Protein AF-0000000085067613 (afdb_homodimer)

pLDDT: mean 89.28, std 11.58, range [39.41, 98.81]

Structure (mmCIF, N/CA/C/O backbone):
data_AF-0000000085067613-model_v1
#
loop_
_entity.id
_entity.type
_entity.pdbx_description
1 polymer 'Transcriptional regulator, LysR family'
#
loop_
_atom_site.group_PDB
_atom_site.id
_atom_site.type_symbol
_atom_site.label_atom_id
_atom_site.label_alt_id
_atom_site.label_comp_id
_atom_site.label_asym_id
_atom_site.label_entity_id
_atom_site.label_seq_id
_atom_site.pdbx_PDB_ins_code
_atom_site.Cartn_x
_atom_site.Cartn_y
_atom_site.Cartn_z
_atom_site.occupancy
_atom_site.B_iso_or_equiv
_atom_site.auth_seq_id
_atom_site.auth_comp_id
_atom_site.auth_asym_id
_atom_site.auth_atom_id
_atom_site.pdbx_PDB_model_num
ATOM 1 N N . MET A 1 1 ? -19.062 44.844 24.047 1 39.41 1 MET A N 1
ATOM 2 C CA . MET A 1 1 ? -18.859 43.438 24.438 1 39.41 1 MET A CA 1
ATOM 3 C C . MET A 1 1 ? -17.359 43.094 24.453 1 39.41 1 MET A C 1
ATOM 5 O O . MET A 1 1 ? -16.672 43.281 23.453 1 39.41 1 MET A O 1
ATOM 9 N N . SER A 1 2 ? -16.734 43.219 25.547 1 54.72 2 SER A N 1
ATOM 10 C CA . SER A 1 2 ? -15.273 43.156 25.656 1 54.72 2 SER A CA 1
ATOM 11 C C . SER A 1 2 ? -14.727 41.844 25.156 1 54.72 2 SER A C 1
ATOM 13 O O . SER A 1 2 ? -15.297 40.781 25.438 1 54.72 2 SER A O 1
ATOM 15 N N . MET A 1 3 ? -14.031 41.844 24.016 1 70.31 3 MET A N 1
ATOM 16 C CA . MET A 1 3 ? -13.547 40.688 23.234 1 70.31 3 MET A CA 1
ATOM 17 C C . MET A 1 3 ? -12.352 40.031 23.922 1 70.31 3 MET A C 1
ATOM 19 O O . MET A 1 3 ? -11.523 40.719 24.531 1 70.31 3 MET A O 1
ATOM 23 N N . TYR A 1 4 ? -12.469 38.812 24.359 1 78.56 4 TYR A N 1
ATOM 24 C CA . TYR A 1 4 ? -11.312 38.094 24.891 1 78.56 4 TYR A CA 1
ATOM 25 C C . TYR A 1 4 ? -10.18 38.062 23.875 1 78.56 4 TYR A C 1
ATOM 27 O O . TYR A 1 4 ? -10.414 38.188 22.672 1 78.56 4 TYR A O 1
ATOM 35 N N . SER A 1 5 ? -8.977 38.062 24.469 1 85.88 5 SER A N 1
ATOM 36 C CA . SER A 1 5 ? -7.793 38.094 23.625 1 85.88 5 SER A CA 1
ATOM 37 C C . SER A 1 5 ? -7.199 36.719 23.438 1 85.88 5 SER A C 1
ATOM 39 O O . SER A 1 5 ? -7.508 35.812 24.203 1 85.88 5 SER A O 1
ATOM 41 N N . PHE A 1 6 ? -6.348 36.594 22.406 1 88.44 6 PHE A N 1
ATOM 42 C CA . PHE A 1 6 ? -5.594 35.375 22.203 1 88.44 6 PHE A CA 1
ATOM 43 C C . PHE A 1 6 ? -4.707 35.094 23.406 1 88.44 6 PHE A C 1
ATOM 45 O O . PHE A 1 6 ? -4.527 33.906 23.781 1 88.44 6 PHE A O 1
ATOM 52 N N . GLU A 1 7 ? -4.223 36.125 24 1 89.38 7 GLU A N 1
ATOM 53 C CA . GLU A 1 7 ? -3.35 35.969 25.156 1 89.38 7 GLU A CA 1
ATOM 54 C C . GLU A 1 7 ? -4.094 35.344 26.328 1 89.38 7 GLU A C 1
ATOM 56 O O . GLU A 1 7 ? -3.545 34.5 27.031 1 89.38 7 GLU A O 1
ATOM 61 N N . GLN A 1 8 ? -5.25 35.75 26.516 1 90.12 8 GLN A N 1
ATOM 62 C CA . GLN A 1 8 ? -6.059 35.156 27.594 1 90.12 8 GLN A CA 1
ATOM 63 C C . GLN A 1 8 ? -6.336 33.688 27.344 1 90.12 8 GLN A C 1
ATOM 65 O O . GLN A 1 8 ? -6.262 32.875 28.266 1 90.12 8 GLN A O 1
ATOM 70 N N . LEU A 1 9 ? -6.598 33.375 26.125 1 91.31 9 LEU A N 1
ATOM 71 C CA . LEU A 1 9 ? -6.824 31.984 25.781 1 91.31 9 LEU A CA 1
ATOM 72 C C . LEU A 1 9 ? -5.559 31.156 25.969 1 91.31 9 LEU A C 1
ATOM 74 O O . LEU A 1 9 ? -5.621 30.016 26.453 1 91.31 9 LEU A O 1
ATOM 78 N N . LYS A 1 10 ? -4.488 31.734 25.578 1 92.69 10 LYS A N 1
ATOM 79 C CA . LYS A 1 10 ? -3.203 31.062 25.766 1 92.69 10 LYS A CA 1
ATOM 80 C C . LYS A 1 10 ? -2.936 30.797 27.234 1 92.69 10 LYS A C 1
ATOM 82 O O . LYS A 1 10 ? -2.457 29.719 27.594 1 92.69 10 LYS A O 1
ATOM 87 N N . ILE A 1 11 ? -3.221 31.703 28.078 1 93 11 ILE A N 1
ATOM 88 C CA . ILE A 1 11 ? -3.033 31.547 29.531 1 93 11 ILE A CA 1
ATOM 89 C C . ILE A 1 11 ? -3.951 30.453 30.047 1 93 11 ILE A C 1
ATOM 91 O O . ILE A 1 11 ? -3.518 29.594 30.828 1 93 11 ILE A O 1
ATOM 95 N N . PHE A 1 12 ? -5.191 30.453 29.609 1 93.38 12 PHE A N 1
ATOM 96 C CA . PHE A 1 12 ? -6.176 29.438 29.984 1 93.38 12 PHE A CA 1
ATOM 97 C C . PHE A 1 12 ? -5.68 28.047 29.656 1 93.38 12 PHE A C 1
ATOM 99 O O . PHE A 1 12 ? -5.617 27.172 30.516 1 93.38 12 PHE A O 1
ATOM 106 N N . VAL A 1 13 ? -5.215 27.875 28.438 1 92.75 13 VAL A N 1
ATOM 107 C CA . VAL A 1 13 ? -4.754 26.562 27.969 1 92.75 13 VAL A CA 1
ATOM 108 C C . VAL A 1 13 ? -3.494 26.156 28.734 1 92.75 13 VAL A C 1
ATOM 110 O O . VAL A 1 13 ? -3.35 25 29.125 1 92.75 13 VAL A O 1
ATOM 113 N N . THR A 1 14 ? -2.59 27.094 29.016 1 93.81 14 THR A N 1
ATOM 114 C CA . THR A 1 14 ? -1.332 26.797 29.703 1 93.81 14 THR A CA 1
ATOM 115 C C . THR A 1 14 ? -1.585 26.391 31.156 1 93.81 14 THR A C 1
ATOM 117 O O . THR A 1 14 ? -0.919 25.484 31.672 1 93.81 14 THR A O 1
ATOM 120 N N . VAL A 1 15 ? -2.512 26.984 31.812 1 93.69 15 VAL A N 1
ATOM 121 C CA . VAL A 1 15 ? -2.863 26.609 33.188 1 93.69 15 VAL A CA 1
ATOM 122 C C . VAL A 1 15 ? -3.361 25.172 33.219 1 93.69 15 VAL A C 1
ATOM 124 O O . VAL A 1 15 ? -2.996 24.391 34.094 1 93.69 15 VAL A O 1
ATOM 127 N N . CYS A 1 16 ? -4.129 24.844 32.281 1 92.31 16 CYS A N 1
ATOM 128 C CA . CYS A 1 16 ? -4.652 23.484 32.188 1 92.31 16 CYS A CA 1
ATOM 129 C C . CYS A 1 16 ? -3.533 22.484 31.953 1 92.31 16 CYS A C 1
ATOM 131 O O . CYS A 1 16 ? -3.521 21.406 32.562 1 92.31 16 CYS A O 1
ATOM 133 N N . GLU A 1 17 ? -2.627 22.812 31.062 1 91 17 GLU A N 1
ATOM 134 C CA . GLU A 1 17 ? -1.521 21.938 30.703 1 91 17 GLU A CA 1
ATOM 135 C C . GLU A 1 17 ? -0.581 21.719 31.891 1 91 17 GLU A C 1
ATOM 137 O O . GLU A 1 17 ? -0.076 20.609 32.094 1 91 17 GLU A O 1
ATOM 142 N N . THR A 1 18 ? -0.377 22.766 32.594 1 90.94 18 THR A N 1
ATOM 143 C CA . THR A 1 18 ? 0.613 22.719 33.656 1 90.94 18 THR A CA 1
ATOM 144 C C . THR A 1 18 ? -0.031 22.281 34.969 1 90.94 18 THR A C 1
ATOM 146 O O . THR A 1 18 ? 0.661 21.859 35.906 1 90.94 18 THR A O 1
ATOM 149 N N . GLY A 1 19 ? -1.316 22.453 35.062 1 90.56 19 GLY A N 1
ATOM 150 C CA . GLY A 1 19 ? -2.068 22.047 36.25 1 90.56 19 GLY A CA 1
ATOM 151 C C . GLY A 1 19 ? -1.96 23.031 37.406 1 90.56 19 GLY A C 1
ATOM 152 O O . GLY A 1 19 ? -2.363 22.719 38.531 1 90.56 19 GLY A O 1
ATOM 153 N N . SER A 1 20 ? -1.276 24.156 37.188 1 91.81 20 SER A N 1
ATOM 154 C CA . SER A 1 20 ? -1.143 25.156 38.25 1 91.81 20 SER A CA 1
ATOM 155 C C . SER A 1 20 ? -0.989 26.562 37.656 1 91.81 20 SER A C 1
ATOM 157 O O . SER A 1 20 ? -0.405 26.734 36.594 1 91.81 20 SER A O 1
ATOM 159 N N . PHE A 1 21 ? -1.471 27.547 38.469 1 92 21 PHE A N 1
ATOM 160 C CA . PHE A 1 21 ? -1.354 28.938 38.062 1 92 21 PHE A CA 1
ATOM 161 C C . PHE A 1 21 ? 0.094 29.406 38.156 1 92 21 PHE A C 1
ATOM 163 O O . PHE A 1 21 ? 0.564 30.125 37.25 1 92 21 PHE A O 1
ATOM 170 N N . SER A 1 22 ? 0.761 28.922 39.156 1 92.56 22 SER A N 1
ATOM 171 C CA . SER A 1 22 ? 2.156 29.312 39.344 1 92.56 22 SER A CA 1
ATOM 172 C C . SER A 1 22 ? 3.045 28.703 38.281 1 92.56 22 SER A C 1
ATOM 174 O O . SER A 1 22 ? 3.938 29.359 37.719 1 92.56 22 SER A O 1
ATOM 176 N N . ALA A 1 23 ? 2.732 27.5 37.969 1 93.44 23 ALA A N 1
ATOM 177 C CA . ALA A 1 23 ? 3.506 26.812 36.938 1 93.44 23 ALA A CA 1
ATOM 178 C C . ALA A 1 23 ? 3.27 27.453 35.562 1 93.44 23 ALA A C 1
ATOM 180 O O . ALA A 1 23 ? 4.203 27.609 34.781 1 93.44 23 ALA A O 1
ATOM 181 N N . ALA A 1 24 ? 2.057 27.781 35.312 1 94.69 24 ALA A N 1
ATOM 182 C CA . ALA A 1 24 ? 1.719 28.453 34.062 1 94.69 24 ALA A CA 1
ATOM 183 C C . ALA A 1 24 ? 2.422 29.812 33.969 1 94.69 24 ALA A C 1
ATOM 185 O O . ALA A 1 24 ? 2.922 30.172 32.906 1 94.69 24 ALA A O 1
ATOM 186 N N . ALA A 1 25 ? 2.504 30.531 35.031 1 94.12 25 ALA A N 1
ATOM 187 C CA . ALA A 1 25 ? 3.182 31.828 35.094 1 94.12 25 ALA A CA 1
ATOM 188 C C . ALA A 1 25 ? 4.664 31.688 34.75 1 94.12 25 ALA A C 1
ATOM 190 O O . ALA A 1 25 ? 5.207 32.469 33.969 1 94.12 25 ALA A O 1
ATOM 191 N N . ARG A 1 26 ? 5.254 30.672 35.281 1 93.38 26 ARG A N 1
ATOM 192 C CA . ARG A 1 26 ? 6.66 30.406 35 1 93.38 26 ARG A CA 1
ATOM 193 C C . ARG A 1 26 ? 6.875 30.078 33.531 1 93.38 26 ARG A C 1
ATOM 195 O O . ARG A 1 26 ? 7.789 30.609 32.875 1 93.38 26 ARG A O 1
ATOM 202 N N . LYS A 1 27 ? 5.973 29.266 33.031 1 92.88 27 LYS A N 1
ATOM 203 C CA . LYS A 1 27 ? 6.09 28.828 31.641 1 92.88 27 LYS A CA 1
ATOM 204 C C . LYS A 1 27 ? 5.91 30 30.672 1 92.88 27 LYS A C 1
ATOM 206 O O . LYS A 1 27 ? 6.578 30.078 29.641 1 92.88 27 LYS A O 1
ATOM 211 N N . LEU A 1 28 ? 5.094 30.938 31.047 1 93.94 28 LEU A N 1
ATOM 212 C CA . LEU A 1 28 ? 4.754 32.062 30.172 1 93.94 28 LEU A CA 1
ATOM 213 C C . LEU A 1 28 ? 5.613 33.281 30.5 1 93.94 28 LEU A C 1
ATOM 215 O O . LEU A 1 28 ? 5.473 34.312 29.859 1 93.94 28 LEU A O 1
ATOM 219 N N . LYS A 1 29 ? 6.477 33.125 31.469 1 93.94 29 LYS A N 1
ATOM 220 C CA . LYS A 1 29 ? 7.344 34.188 31.906 1 93.94 29 LYS A CA 1
ATOM 221 C C . LYS A 1 29 ? 6.527 35.438 32.312 1 93.94 29 LYS A C 1
ATOM 223 O O . LYS A 1 29 ? 6.793 36.531 31.828 1 93.94 29 LYS A O 1
ATOM 228 N N . ARG A 1 30 ? 5.555 35.156 33.156 1 93 30 ARG A N 1
ATOM 229 C CA . ARG A 1 30 ? 4.668 36.188 33.688 1 93 30 ARG A CA 1
ATOM 230 C C . ARG A 1 30 ? 4.531 36.062 35.219 1 93 30 ARG A C 1
ATOM 232 O O . ARG A 1 30 ? 4.891 35.031 35.781 1 93 30 ARG A O 1
ATOM 239 N N . ALA A 1 31 ? 4.086 37.156 35.812 1 93.31 31 ALA A N 1
ATOM 240 C CA . ALA A 1 31 ? 3.746 37.094 37.25 1 93.31 31 ALA A CA 1
ATOM 241 C C . ALA A 1 31 ? 2.465 36.281 37.469 1 93.31 31 ALA A C 1
ATOM 243 O O . ALA A 1 31 ? 1.519 36.375 36.688 1 93.31 31 ALA A O 1
ATOM 244 N N . GLN A 1 32 ? 2.531 35.469 38.5 1 92.12 32 GLN A N 1
ATOM 245 C CA . GLN A 1 32 ? 1.37 34.656 38.844 1 92.12 32 GLN A CA 1
ATOM 246 C C . GLN A 1 32 ? 0.114 35.5 38.969 1 92.12 32 GLN A C 1
ATOM 248 O O . GLN A 1 32 ? -0.978 35.094 38.594 1 92.12 32 GLN A O 1
ATOM 253 N N . SER A 1 33 ? 0.212 36.688 39.594 1 93.19 33 SER A N 1
ATOM 254 C CA . SER A 1 33 ? -0.93 37.594 39.719 1 93.19 33 SER A CA 1
ATOM 255 C C . SER A 1 33 ? -1.515 37.938 38.375 1 93.19 33 SER A C 1
ATOM 257 O O . SER A 1 33 ? -2.734 38.031 38.219 1 93.19 33 SER A O 1
ATOM 259 N N . GLY A 1 34 ? -0.618 38.188 37.469 1 93.31 34 GLY A N 1
ATOM 260 C CA . GLY A 1 34 ? -1.052 38.5 36.125 1 93.31 34 GLY A CA 1
ATOM 261 C C . GLY A 1 34 ? -1.814 37.375 35.469 1 93.31 34 GLY A C 1
ATOM 262 O O . GLY A 1 34 ? -2.818 37.594 34.781 1 93.31 34 GLY A O 1
ATOM 263 N N . VAL A 1 35 ? -1.341 36.156 35.656 1 94.5 35 VAL A N 1
ATOM 264 C CA . VAL A 1 35 ? -1.987 34.969 35.125 1 94.5 35 VAL A CA 1
ATOM 265 C C . VAL A 1 35 ? -3.369 34.812 35.75 1 94.5 35 VAL A C 1
ATOM 267 O O . VAL A 1 35 ? -4.352 34.562 35.062 1 94.5 35 VAL A O 1
ATOM 270 N N . SER A 1 36 ? -3.469 34.969 37.031 1 92.69 36 SER A N 1
ATOM 271 C CA . SER A 1 36 ? -4.73 34.812 37.75 1 92.69 36 SER A CA 1
ATOM 272 C C . SER A 1 36 ? -5.734 35.875 37.312 1 92.69 36 SER A C 1
ATOM 274 O O . SER A 1 36 ? -6.91 35.562 37.094 1 92.69 36 SER A O 1
ATOM 276 N N . GLN A 1 37 ? -5.215 37.031 37.156 1 93.19 37 GLN A N 1
ATOM 277 C CA . GLN A 1 37 ? -6.078 38.125 36.719 1 93.19 37 GLN A CA 1
ATOM 278 C C . GLN A 1 37 ? -6.582 37.906 35.312 1 93.19 37 GLN A C 1
ATOM 280 O O . GLN A 1 37 ? -7.734 38.25 35 1 93.19 37 GLN A O 1
ATOM 285 N N . ALA A 1 38 ? -5.703 37.5 34.531 1 93.94 38 ALA A N 1
ATOM 286 C CA . ALA A 1 38 ? -6.074 37.25 33.125 1 93.94 38 ALA A CA 1
ATOM 287 C C . ALA A 1 38 ? -7.191 36.219 33.062 1 93.94 38 ALA A C 1
ATOM 289 O O . ALA A 1 38 ? -8.125 36.344 32.25 1 93.94 38 ALA A O 1
ATOM 290 N N . ILE A 1 39 ? -7.113 35.156 33.844 1 93.81 39 ILE A N 1
ATOM 291 C CA . ILE A 1 39 ? -8.133 34.125 33.875 1 93.81 39 ILE A CA 1
ATOM 292 C C . ILE A 1 39 ? -9.445 34.688 34.375 1 93.81 39 ILE A C 1
ATOM 294 O O . ILE A 1 39 ? -10.508 34.438 33.812 1 93.81 39 ILE A O 1
ATOM 298 N N . ALA A 1 40 ? -9.328 35.469 35.406 1 91.94 40 ALA A N 1
ATOM 299 C CA . ALA A 1 40 ? -10.523 36.094 35.969 1 91.94 40 ALA A CA 1
ATOM 300 C C . ALA A 1 40 ? -11.211 36.969 34.938 1 91.94 40 ALA A C 1
ATOM 302 O O . ALA A 1 40 ? -12.438 36.938 34.812 1 91.94 40 ALA A O 1
ATOM 303 N N . ASN A 1 41 ? -10.406 37.75 34.312 1 92.69 41 ASN A N 1
ATOM 304 C CA . ASN A 1 41 ? -10.938 38.625 33.281 1 92.69 41 ASN A CA 1
ATOM 305 C C . ASN A 1 41 ? -11.586 37.844 32.125 1 92.69 41 ASN A C 1
ATOM 307 O O . ASN A 1 41 ? -12.617 38.25 31.594 1 92.69 41 ASN A O 1
ATOM 311 N N . LEU A 1 42 ? -10.93 36.781 31.75 1 92.88 42 LEU A N 1
ATOM 312 C CA . LEU A 1 42 ? -11.492 35.906 30.719 1 92.88 42 LEU A CA 1
ATOM 313 C C . LEU A 1 42 ? -12.852 35.375 31.156 1 92.88 42 LEU A C 1
ATOM 315 O O . LEU A 1 42 ? -13.805 35.375 30.375 1 92.88 42 LEU A O 1
ATOM 319 N N . GLU A 1 43 ? -12.922 34.875 32.375 1 92.81 43 GLU A N 1
ATOM 320 C CA . GLU A 1 43 ? -14.172 34.344 32.906 1 92.81 43 GLU A CA 1
ATOM 321 C C . GLU A 1 43 ? -15.273 35.375 32.906 1 92.81 43 GLU A C 1
ATOM 323 O O . GLU A 1 43 ? -16.422 35.094 32.594 1 92.81 43 GLU A O 1
ATOM 328 N N . ILE A 1 44 ? -14.883 36.594 33.219 1 90.69 44 ILE A N 1
ATOM 329 C CA . ILE A 1 44 ? -15.828 37.719 33.25 1 90.69 44 ILE A CA 1
ATOM 330 C C . ILE A 1 44 ? -16.312 38 31.812 1 90.69 44 ILE A C 1
ATOM 332 O O . ILE A 1 44 ? -17.516 38.125 31.578 1 90.69 44 ILE A O 1
ATOM 336 N N . THR A 1 45 ? -15.438 38.094 30.953 1 89.38 45 THR A N 1
ATOM 337 C CA . THR A 1 45 ? -15.742 38.438 29.578 1 89.38 45 THR A CA 1
ATOM 338 C C . THR A 1 45 ? -16.688 37.438 28.938 1 89.38 45 THR A C 1
ATOM 340 O O . THR A 1 45 ? -17.594 37.781 28.203 1 89.38 45 THR A O 1
ATOM 343 N N . ILE A 1 46 ? -16.406 36.125 29.234 1 90.06 46 ILE A N 1
ATOM 344 C CA . ILE A 1 46 ? -17.203 35.094 28.578 1 90.06 46 ILE A CA 1
ATOM 345 C C . ILE A 1 46 ? -18.375 34.688 29.484 1 90.06 46 ILE A C 1
ATOM 347 O O . ILE A 1 46 ? -19.188 33.844 29.109 1 90.06 46 ILE A O 1
ATOM 351 N N . ASN A 1 47 ? -18.438 35.281 30.609 1 90.19 47 ASN A N 1
ATOM 352 C CA . ASN A 1 47 ? -19.484 35.062 31.609 1 90.19 47 ASN A CA 1
ATOM 353 C C . ASN A 1 47 ? -19.609 33.594 31.984 1 90.19 47 ASN A C 1
ATOM 355 O O . ASN A 1 47 ? -20.703 33.031 32.031 1 90.19 47 ASN A O 1
ATOM 359 N N . GLN A 1 48 ? -18.484 32.938 32.156 1 90.69 48 GLN A N 1
ATOM 360 C CA . GLN A 1 48 ? -18.391 31.547 32.594 1 90.69 48 GLN A CA 1
ATOM 361 C C . GLN A 1 48 ? -17.219 31.359 33.531 1 90.69 48 GLN A C 1
ATOM 363 O O . GLN A 1 48 ? -16.156 31.953 33.344 1 90.69 48 GLN A O 1
ATOM 368 N N . GLU A 1 49 ? -17.375 30.531 34.531 1 91.25 49 GLU A N 1
ATOM 369 C CA . GLU A 1 49 ? -16.266 30.094 35.344 1 91.25 49 GLU A CA 1
ATOM 370 C C . GLU A 1 49 ? -15.531 28.922 34.719 1 91.25 49 GLU A C 1
ATOM 372 O O . GLU A 1 49 ? -16.156 27.938 34.312 1 91.25 49 GLU A O 1
ATOM 377 N N . LEU A 1 50 ? -14.25 29.125 34.625 1 93.69 50 LEU A N 1
ATOM 378 C CA . LEU A 1 50 ? -13.445 28.078 33.969 1 93.69 50 LEU A CA 1
ATOM 379 C C . LEU A 1 50 ? -12.82 27.172 35.031 1 93.69 50 LEU A C 1
ATOM 381 O O . LEU A 1 50 ? -12.625 25.984 34.781 1 93.69 50 LEU A O 1
ATOM 385 N N . PHE A 1 51 ? -12.5 27.672 36.156 1 94 51 PHE A N 1
ATOM 386 C CA . PHE A 1 51 ? -11.875 26.906 37.25 1 94 51 PHE A CA 1
ATOM 387 C C . PHE A 1 51 ? -12.68 27.031 38.531 1 94 51 PHE A C 1
ATOM 389 O O . PHE A 1 51 ? -13.258 28.078 38.812 1 94 51 PHE A O 1
ATOM 396 N N . ASN A 1 52 ? -12.641 25.828 39.25 1 88.62 52 ASN A N 1
ATOM 397 C CA . ASN A 1 52 ? -13.227 25.875 40.562 1 88.62 52 ASN A CA 1
ATOM 398 C C . ASN A 1 52 ? -12.328 26.609 41.562 1 88.62 52 ASN A C 1
ATOM 400 O O . ASN A 1 52 ? -11.125 26.328 41.656 1 88.62 52 ASN A O 1
ATOM 404 N N . ARG A 1 53 ? -12.727 27.578 42.156 1 72.38 53 ARG A N 1
ATOM 405 C CA . ARG A 1 53 ? -11.961 28.5 43 1 72.38 53 ARG A CA 1
ATOM 406 C C . ARG A 1 53 ? -11.773 27.922 44.406 1 72.38 53 ARG A C 1
ATOM 408 O O . ARG A 1 53 ? -11.047 28.484 45.219 1 72.38 53 ARG A O 1
ATOM 415 N N . ASP A 1 54 ? -12.422 26.906 44.719 1 69.19 54 ASP A N 1
ATOM 416 C CA . ASP A 1 54 ? -12.398 26.438 46.094 1 69.19 54 ASP A CA 1
ATOM 417 C C . ASP A 1 54 ? -11.078 25.734 46.406 1 69.19 54 ASP A C 1
ATOM 419 O O . ASP A 1 54 ? -10.797 25.453 47.594 1 69.19 54 ASP A O 1
ATOM 423 N N . LYS A 1 55 ? -10.336 25.391 45.406 1 64.94 55 LYS A N 1
ATOM 424 C CA . LYS A 1 55 ? -9.156 24.578 45.688 1 64.94 55 LYS A CA 1
ATOM 425 C C . LYS A 1 55 ? -7.875 25.312 45.312 1 64.94 55 LYS A C 1
ATOM 427 O O . LYS A 1 55 ? -7.906 26.234 44.469 1 64.94 55 LYS A O 1
ATOM 432 N N . ASN A 1 56 ? -6.793 25.031 45.969 1 69.5 56 ASN A N 1
ATOM 433 C CA . ASN A 1 56 ? -5.465 25.578 45.719 1 69.5 56 ASN A CA 1
ATOM 434 C C . ASN A 1 56 ? -4.961 25.188 44.344 1 69.5 56 ASN A C 1
ATOM 436 O O . ASN A 1 56 ? -4.121 25.891 43.781 1 69.5 56 ASN A O 1
ATOM 440 N N . THR A 1 57 ? -5.539 24.203 43.844 1 81.5 57 THR A N 1
ATOM 441 C CA . THR A 1 57 ? -5.184 23.75 42.5 1 81.5 57 THR A CA 1
ATOM 442 C C . THR A 1 57 ? -6.32 24.016 41.531 1 81.5 57 THR A C 1
ATOM 444 O O . THR A 1 57 ? -7.488 23.781 41.844 1 81.5 57 THR A O 1
ATOM 447 N N . PRO A 1 58 ? -5.914 24.594 40.406 1 86.81 58 PRO A N 1
ATOM 448 C CA . PRO A 1 58 ? -6.973 24.844 39.438 1 86.81 58 PRO A CA 1
ATOM 449 C C . PRO A 1 58 ? -7.637 23.562 38.938 1 86.81 58 PRO A C 1
ATOM 451 O O . PRO A 1 58 ? -6.965 22.703 38.375 1 86.81 58 PRO A O 1
ATOM 454 N N . ILE A 1 59 ? -8.906 23.391 39.281 1 90.5 59 ILE A N 1
ATOM 455 C CA . ILE A 1 59 ? -9.734 22.297 38.75 1 90.5 59 ILE A CA 1
ATOM 456 C C . ILE A 1 59 ? -10.773 22.875 37.812 1 90.5 59 ILE A C 1
ATOM 458 O O . ILE A 1 59 ? -11.492 23.812 38.125 1 90.5 59 ILE A O 1
ATOM 462 N N . LEU A 1 60 ? -10.758 22.328 36.625 1 92 60 LEU A N 1
ATOM 463 C CA . LEU A 1 60 ? -11.672 22.828 35.594 1 92 60 LEU A CA 1
ATOM 464 C C . LEU A 1 60 ? -13.117 22.609 36 1 92 60 LEU A C 1
ATOM 466 O O . LEU A 1 60 ? -13.461 21.562 36.562 1 92 60 LEU A O 1
ATOM 470 N N . THR A 1 61 ? -13.992 23.594 35.75 1 92 61 THR A N 1
ATOM 471 C CA . THR A 1 61 ? -15.438 23.391 35.812 1 92 61 THR A CA 1
ATOM 472 C C . THR A 1 61 ? -15.922 22.609 34.594 1 92 61 THR A C 1
ATOM 474 O O . THR A 1 61 ? -15.133 22.297 33.688 1 92 61 THR A O 1
ATOM 477 N N . ASP A 1 62 ? -17.188 22.234 34.594 1 87.5 62 ASP A N 1
ATOM 478 C CA . ASP A 1 62 ? -17.766 21.562 33.406 1 87.5 62 ASP A CA 1
ATOM 479 C C . ASP A 1 62 ? -17.672 22.453 32.188 1 87.5 62 ASP A C 1
ATOM 481 O O . ASP A 1 62 ? -17.391 21.984 31.078 1 87.5 62 ASP A O 1
ATOM 485 N N . ASN A 1 63 ? -17.938 23.672 32.406 1 88.38 63 ASN A N 1
ATOM 486 C CA . ASN A 1 63 ? -17.812 24.625 31.312 1 88.38 63 ASN A CA 1
ATOM 487 C C . ASN A 1 63 ? -16.359 24.766 30.844 1 88.38 63 ASN A C 1
ATOM 489 O O . ASN A 1 63 ? -16.094 24.891 29.656 1 88.38 63 ASN A O 1
ATOM 493 N N . GLY A 1 64 ? -15.445 24.766 31.797 1 89.88 64 GLY A N 1
ATOM 494 C CA . GLY A 1 64 ? -14.039 24.797 31.438 1 89.88 64 GLY A CA 1
ATOM 495 C C . GLY A 1 64 ? -13.617 23.609 30.578 1 89.88 64 GLY A C 1
ATOM 496 O O . GLY A 1 64 ? -12.906 23.781 29.578 1 89.88 64 GLY A O 1
ATOM 497 N N . LYS A 1 65 ? -14.102 22.5 30.969 1 87.62 65 LYS A N 1
ATOM 498 C CA . LYS A 1 65 ? -13.812 21.281 30.219 1 87.62 65 LYS A CA 1
ATOM 499 C C . LYS A 1 65 ? -14.352 21.375 28.797 1 87.62 65 LYS A C 1
ATOM 501 O O . LYS A 1 65 ? -13.703 20.938 27.844 1 87.62 65 LYS A O 1
ATOM 506 N N . ALA A 1 66 ? -15.469 21.938 28.688 1 83.62 66 ALA A N 1
ATOM 507 C CA . ALA A 1 66 ? -16.125 22.062 27.391 1 83.62 66 ALA A CA 1
ATOM 508 C C . ALA A 1 66 ? -15.445 23.094 26.516 1 83.62 66 ALA A C 1
ATOM 510 O O . ALA A 1 66 ? -15.406 22.953 25.281 1 83.62 66 ALA A O 1
ATOM 511 N N . LEU A 1 67 ? -14.867 24.109 27.078 1 87.25 67 LEU A N 1
ATOM 512 C CA . LEU A 1 67 ? -14.336 25.234 26.312 1 87.25 67 LEU A CA 1
ATOM 513 C C . LEU A 1 67 ? -12.867 25.031 25.984 1 87.25 67 LEU A C 1
ATOM 515 O O . LEU A 1 67 ? -12.344 25.625 25.047 1 87.25 67 LEU A O 1
ATOM 519 N N . LEU A 1 68 ? -12.258 24.125 26.75 1 88 68 LEU A N 1
ATOM 520 C CA . LEU A 1 68 ? -10.82 23.938 26.578 1 88 68 LEU A CA 1
ATOM 521 C C . LEU A 1 68 ? -10.484 23.484 25.156 1 88 68 LEU A C 1
ATOM 523 O O . LEU A 1 68 ? -9.648 24.109 24.5 1 88 68 LEU A O 1
ATOM 527 N N . PRO A 1 69 ? -11.219 22.516 24.656 1 81.25 69 PRO A N 1
ATOM 528 C CA . PRO A 1 69 ? -10.883 22.109 23.281 1 81.25 69 PRO A CA 1
ATOM 529 C C . PRO A 1 69 ? -11.125 23.219 22.266 1 81.25 69 PRO A C 1
ATOM 531 O O . PRO A 1 69 ? -10.414 23.312 21.266 1 81.25 69 PRO A O 1
ATOM 534 N N . ILE A 1 70 ? -12.039 24.016 22.484 1 80.44 70 ILE A N 1
ATOM 535 C CA . ILE A 1 70 ? -12.352 25.125 21.594 1 80.44 70 ILE A CA 1
ATOM 536 C C . ILE A 1 70 ? -11.25 26.188 21.672 1 80.44 70 ILE A C 1
ATOM 538 O O . ILE A 1 70 ? -10.781 26.688 20.641 1 80.44 70 ILE A O 1
ATOM 542 N N . ALA A 1 71 ? -10.844 26.516 22.844 1 86.62 71 ALA A N 1
ATOM 543 C CA . ALA A 1 71 ? -9.734 27.438 23.031 1 86.62 71 ALA A CA 1
ATOM 544 C C . ALA A 1 71 ? -8.477 26.938 22.328 1 86.62 71 ALA A C 1
ATOM 546 O O . ALA A 1 71 ? -7.773 27.703 21.672 1 86.62 71 ALA A O 1
ATOM 547 N N . GLN A 1 72 ? -8.281 25.688 22.453 1 85.25 72 GLN A N 1
ATOM 548 C CA . GLN A 1 72 ? -7.129 25.078 21.812 1 85.25 72 GLN A CA 1
ATOM 549 C C . GLN A 1 72 ? -7.219 25.219 20.297 1 85.25 72 GLN A C 1
ATOM 551 O O . GLN A 1 72 ? -6.23 25.531 19.625 1 85.25 72 GLN A O 1
ATOM 556 N N . SER A 1 73 ? -8.352 25.016 19.766 1 81.44 73 SER A N 1
ATOM 557 C CA . SER A 1 73 ? -8.57 25.141 18.328 1 81.44 73 SER A CA 1
ATOM 558 C C . SER A 1 73 ? -8.312 26.578 17.844 1 81.44 73 SER A C 1
ATOM 560 O O . SER A 1 73 ? -7.699 26.781 16.797 1 81.44 73 SER A O 1
ATOM 562 N N . ILE A 1 74 ? -8.773 27.5 18.578 1 80.38 74 ILE A N 1
ATOM 563 C CA . ILE A 1 74 ? -8.586 28.906 18.25 1 80.38 74 ILE A CA 1
ATOM 564 C C . ILE A 1 74 ? -7.098 29.25 18.234 1 80.38 74 ILE A C 1
ATOM 566 O O . ILE A 1 74 ? -6.609 29.891 17.312 1 80.38 74 ILE A O 1
ATOM 570 N N . LEU A 1 75 ? -6.402 28.781 19.25 1 83.94 75 LEU A N 1
ATOM 571 C CA . LEU A 1 75 ? -4.973 29.047 19.328 1 83.94 75 LEU A CA 1
ATOM 572 C C . LEU A 1 75 ? -4.219 28.375 18.188 1 83.94 75 LEU A C 1
ATOM 574 O O . LEU A 1 75 ? -3.25 28.922 17.656 1 83.94 75 LEU A O 1
ATOM 578 N N . HIS A 1 76 ? -4.695 27.219 17.906 1 80.44 76 HIS A N 1
ATOM 579 C CA . HIS A 1 76 ? -4.105 26.531 16.766 1 80.44 76 HIS A CA 1
ATOM 580 C C . HIS A 1 76 ? -4.297 27.312 15.477 1 80.44 76 HIS A C 1
ATOM 582 O O . HIS A 1 76 ? -3.371 27.422 14.672 1 80.44 76 HIS A O 1
ATOM 588 N N . GLN A 1 77 ? -5.391 27.859 15.25 1 77.44 77 GLN A N 1
ATOM 589 C CA . GLN A 1 77 ? -5.68 28.656 14.07 1 77.44 77 GLN A CA 1
ATOM 590 C C . GLN A 1 77 ? -4.848 29.938 14.055 1 77.44 77 GLN A C 1
ATOM 592 O O . GLN A 1 77 ? -4.398 30.391 13 1 77.44 77 GLN A O 1
ATOM 597 N N . GLN A 1 78 ? -4.762 30.5 15.203 1 77.75 78 GLN A N 1
ATOM 598 C CA . GLN A 1 78 ? -3.924 31.703 15.32 1 77.75 78 GLN A CA 1
ATOM 599 C C . GLN A 1 78 ? -2.479 31.391 14.93 1 77.75 78 GLN A C 1
ATOM 601 O O . GLN A 1 78 ? -1.851 32.156 14.211 1 77.75 78 GLN A O 1
ATOM 606 N N . GLN A 1 79 ? -1.974 30.375 15.484 1 76.88 79 GLN A N 1
ATOM 607 C CA . GLN A 1 79 ? -0.617 29.953 15.148 1 76.88 79 GLN A CA 1
ATOM 608 C C . GLN A 1 79 ? -0.464 29.734 13.648 1 76.88 79 GLN A C 1
ATOM 610 O O . GLN A 1 79 ? 0.532 30.156 13.055 1 76.88 79 GLN A O 1
ATOM 615 N N . TYR A 1 80 ? -1.423 29.141 13.109 1 74.81 80 TYR A N 1
ATOM 616 C CA . TYR A 1 80 ? -1.419 28.906 11.664 1 74.81 80 TYR A CA 1
ATOM 617 C C . TYR A 1 80 ? -1.404 30.219 10.906 1 74.81 80 TYR A C 1
ATOM 619 O O . TYR A 1 80 ? -0.672 30.375 9.922 1 74.81 80 TYR A O 1
ATOM 627 N N . PHE A 1 81 ? -2.193 31.172 11.32 1 71.88 81 PHE A N 1
ATOM 628 C CA . PHE A 1 81 ? -2.262 32.5 10.703 1 71.88 81 PHE A CA 1
ATOM 629 C C . PHE A 1 81 ? -0.905 33.188 10.758 1 71.88 81 PHE A C 1
ATOM 631 O O . PHE A 1 81 ? -0.436 33.719 9.75 1 71.88 81 PHE A O 1
ATOM 638 N N . GLU A 1 82 ? -0.314 33.125 11.852 1 75.62 82 GLU A N 1
ATOM 639 C CA . GLU A 1 82 ? 0.992 33.75 12.023 1 75.62 82 GLU A CA 1
ATOM 640 C C . GLU A 1 82 ? 2.047 33.094 11.148 1 75.62 82 GLU A C 1
ATOM 642 O O . GLU A 1 82 ? 2.873 33.781 10.531 1 75.62 82 GLU A O 1
ATOM 647 N N . GLN A 1 83 ? 1.959 31.844 11.102 1 74.75 83 GLN A N 1
ATOM 648 C CA . GLN A 1 83 ? 2.912 31.094 10.289 1 74.75 83 GLN A CA 1
ATOM 649 C C . GLN A 1 83 ? 2.701 31.375 8.805 1 74.75 83 GLN A C 1
ATOM 651 O O . GLN A 1 83 ? 3.662 31.422 8.031 1 74.75 83 GLN A O 1
ATOM 656 N N . LYS A 1 84 ? 1.52 31.5 8.422 1 72.31 84 LYS A N 1
ATOM 657 C CA . LYS A 1 84 ? 1.222 31.859 7.039 1 72.31 84 LYS A CA 1
ATOM 658 C C . LYS A 1 84 ? 1.809 33.219 6.684 1 72.31 84 LYS A C 1
ATOM 660 O O . LYS A 1 84 ? 2.406 33.375 5.617 1 72.31 84 LYS A O 1
ATOM 665 N N . ILE A 1 85 ? 1.673 34.156 7.523 1 71.06 85 ILE A N 1
ATOM 666 C CA . ILE A 1 85 ? 2.248 35.5 7.336 1 71.06 85 ILE A CA 1
ATOM 667 C C . ILE A 1 85 ? 3.76 35.375 7.156 1 71.06 85 ILE A C 1
ATOM 669 O O . ILE A 1 85 ? 4.332 35.969 6.242 1 71.06 85 ILE A O 1
ATOM 673 N N . GLU A 1 86 ? 4.297 34.594 8.023 1 70.12 86 GLU A N 1
ATOM 674 C CA . GLU A 1 86 ? 5.746 34.406 7.973 1 70.12 86 GLU A CA 1
ATOM 675 C C . GLU A 1 86 ? 6.164 33.719 6.676 1 70.12 86 GLU A C 1
ATOM 677 O O . GLU A 1 86 ? 7.18 34.094 6.078 1 70.12 86 GLU A O 1
ATOM 682 N N . SER A 1 87 ? 5.398 32.688 6.32 1 69.94 87 SER A N 1
ATOM 683 C CA . SER A 1 87 ? 5.715 31.953 5.113 1 69.94 87 SER A CA 1
ATOM 684 C C . SER A 1 87 ? 5.637 32.844 3.873 1 69.94 87 SER A C 1
ATOM 686 O O . SER A 1 87 ? 6.414 32.688 2.934 1 69.94 87 SER A O 1
ATOM 688 N N . LEU A 1 88 ? 4.719 33.688 3.838 1 67 88 LEU A N 1
ATOM 689 C CA . LEU A 1 88 ? 4.57 34.625 2.74 1 67 88 LEU A CA 1
ATOM 690 C C . LEU A 1 88 ? 5.785 35.531 2.652 1 67 88 LEU A C 1
ATOM 692 O O . LEU A 1 88 ? 6.219 35.906 1.557 1 67 88 LEU A O 1
ATOM 696 N N . ALA A 1 89 ? 6.305 35.781 3.814 1 67.25 89 ALA A N 1
ATOM 697 C CA . ALA A 1 89 ? 7.473 36.656 3.871 1 67.25 89 ALA A CA 1
ATOM 698 C C . ALA A 1 89 ? 8.734 35.906 3.434 1 67.25 89 ALA A C 1
ATOM 700 O O . ALA A 1 89 ? 9.602 36.5 2.768 1 67.25 89 ALA A O 1
ATOM 701 N N . LYS A 1 90 ? 8.836 34.656 3.814 1 69.31 90 LYS A N 1
ATOM 702 C CA . LYS A 1 90 ? 10.047 33.875 3.582 1 69.31 90 LYS A CA 1
ATOM 703 C C . LYS A 1 90 ? 9.984 33.156 2.236 1 69.31 90 LYS A C 1
ATOM 705 O O . LYS A 1 90 ? 10.922 32.438 1.861 1 69.31 90 LYS A O 1
ATOM 710 N N . ALA A 1 91 ? 9.125 33.312 1.464 1 70.5 91 ALA A N 1
ATOM 711 C CA . ALA A 1 91 ? 8.953 32.656 0.18 1 70.5 91 ALA A CA 1
ATOM 712 C C . ALA A 1 91 ? 8.984 31.141 0.347 1 70.5 91 ALA A C 1
ATOM 714 O O . ALA A 1 91 ? 9.672 30.438 -0.406 1 70.5 91 ALA A O 1
ATOM 715 N N . SER A 1 92 ? 8.453 30.656 1.453 1 76.06 92 SER A N 1
ATOM 716 C CA . SER A 1 92 ? 8.391 29.219 1.688 1 76.06 92 SER A CA 1
ATOM 717 C C . SER A 1 92 ? 7.484 28.531 0.671 1 76.06 92 SER A C 1
ATOM 719 O O . SER A 1 92 ? 6.512 29.109 0.197 1 76.06 92 SER A O 1
ATOM 721 N N . GLU A 1 93 ? 8.016 27.281 0.333 1 85 93 GLU A N 1
ATOM 722 C CA . GLU A 1 93 ? 7.203 26.516 -0.603 1 85 93 GLU A CA 1
ATOM 723 C C . GLU A 1 93 ? 5.809 26.25 -0.041 1 85 93 GLU A C 1
ATOM 725 O O . GLU A 1 93 ? 5.66 25.938 1.145 1 85 93 GLU A O 1
ATOM 730 N N . HIS A 1 94 ? 4.875 26.438 -0.865 1 83.81 94 HIS A N 1
ATOM 731 C CA . HIS A 1 94 ? 3.49 26.203 -0.476 1 83.81 94 HIS A CA 1
ATOM 732 C C . HIS A 1 94 ? 3.152 24.719 -0.512 1 83.81 94 HIS A C 1
ATOM 734 O O . HIS A 1 94 ? 2.258 24.266 0.203 1 83.81 94 HIS A O 1
ATOM 740 N N . GLU A 1 95 ? 3.875 24 -1.369 1 91 95 GLU A N 1
ATOM 741 C CA . GLU A 1 95 ? 3.635 22.578 -1.53 1 91 95 GLU A CA 1
ATOM 742 C C . GLU A 1 95 ? 4.941 21.812 -1.742 1 91 95 GLU A C 1
ATOM 744 O O . GLU A 1 95 ? 5.863 22.312 -2.391 1 91 95 GLU A O 1
ATOM 749 N N . LEU A 1 96 ? 5.043 20.734 -1.184 1 95.75 96 LEU A N 1
ATOM 750 C CA . LEU A 1 96 ? 6.168 19.828 -1.4 1 95.75 96 LEU A CA 1
ATOM 751 C C . LEU A 1 96 ? 5.68 18.391 -1.628 1 95.75 96 LEU A C 1
ATOM 753 O O . LEU A 1 96 ? 5.008 17.828 -0.769 1 95.75 96 LEU A O 1
ATOM 757 N N . ILE A 1 97 ? 6.004 17.859 -2.777 1 96.56 97 ILE A N 1
ATOM 758 C CA . ILE A 1 97 ? 5.609 16.5 -3.137 1 96.56 97 ILE A CA 1
ATOM 759 C C . ILE A 1 97 ? 6.805 15.562 -2.986 1 96.56 97 ILE A C 1
ATOM 761 O O . ILE A 1 97 ? 7.867 15.805 -3.562 1 96.56 97 ILE A O 1
ATOM 765 N N . ILE A 1 98 ? 6.617 14.547 -2.201 1 97.5 98 ILE A N 1
ATOM 766 C CA . ILE A 1 98 ? 7.613 13.508 -1.958 1 97.5 98 ILE A CA 1
ATOM 767 C C . ILE A 1 98 ? 7.102 12.172 -2.488 1 97.5 98 ILE A C 1
ATOM 769 O O . ILE A 1 98 ? 6.137 11.617 -1.961 1 97.5 98 ILE A O 1
ATOM 773 N N . ALA A 1 99 ? 7.723 11.672 -3.514 1 98.12 99 ALA A N 1
ATOM 774 C CA . ALA A 1 99 ? 7.391 10.352 -4.055 1 98.12 99 ALA A CA 1
ATOM 775 C C . ALA A 1 99 ? 8.336 9.281 -3.516 1 98.12 99 ALA A C 1
ATOM 777 O O . ALA A 1 99 ? 9.555 9.484 -3.484 1 98.12 99 ALA A O 1
ATOM 778 N N . VAL A 1 100 ? 7.754 8.195 -3.094 1 97.81 100 VAL A N 1
ATOM 779 C CA . VAL A 1 100 ? 8.539 7.16 -2.432 1 97.81 100 VAL A CA 1
ATOM 780 C C . VAL A 1 100 ? 8.156 5.785 -2.977 1 97.81 100 VAL A C 1
ATOM 782 O O . VAL A 1 100 ? 6.973 5.508 -3.193 1 97.81 100 VAL A O 1
ATOM 785 N N . ASP A 1 101 ? 9.188 4.969 -3.248 1 97.81 101 ASP A N 1
ATOM 786 C CA . ASP A 1 101 ? 8.844 3.568 -3.49 1 97.81 101 ASP A CA 1
ATOM 787 C C . ASP A 1 101 ? 7.93 3.031 -2.393 1 97.81 101 ASP A C 1
ATOM 789 O O . ASP A 1 101 ? 8.211 3.197 -1.205 1 97.81 101 ASP A O 1
ATOM 793 N N . GLU A 1 102 ? 6.906 2.385 -2.83 1 97.75 102 GLU A N 1
ATOM 794 C CA . GLU A 1 102 ? 5.82 2.01 -1.931 1 97.75 102 GLU A CA 1
ATOM 795 C C . GLU A 1 102 ? 6.328 1.129 -0.792 1 97.75 102 GLU A C 1
ATOM 797 O O . GLU A 1 102 ? 5.816 1.199 0.328 1 97.75 102 GLU A O 1
ATOM 802 N N . SER A 1 103 ? 7.348 0.349 -0.98 1 96.94 103 SER A N 1
ATOM 803 C CA . SER A 1 103 ? 7.82 -0.571 0.049 1 96.94 103 SER A CA 1
ATOM 804 C C . SER A 1 103 ? 8.781 0.119 1.007 1 96.94 103 SER A C 1
ATOM 806 O O . SER A 1 103 ? 9.195 -0.464 2.014 1 96.94 103 SER A O 1
ATOM 808 N N . LEU A 1 104 ? 9.164 1.302 0.667 1 95.94 104 LEU A N 1
ATOM 809 C CA . LEU A 1 104 ? 10.094 2.043 1.512 1 95.94 104 LEU A CA 1
ATOM 810 C C . LEU A 1 104 ? 9.344 2.951 2.479 1 95.94 104 LEU A C 1
ATOM 812 O O . LEU A 1 104 ? 9.945 3.553 3.371 1 95.94 104 LEU A O 1
ATOM 816 N N . ILE A 1 105 ? 8.047 3.08 2.285 1 95.44 105 ILE A N 1
ATOM 817 C CA . ILE A 1 105 ? 7.25 3.863 3.219 1 95.44 105 ILE A CA 1
ATOM 818 C C . ILE A 1 105 ? 6.965 3.039 4.473 1 95.44 105 ILE A C 1
ATOM 820 O O . ILE A 1 105 ? 6.207 2.07 4.43 1 95.44 105 ILE A O 1
ATOM 824 N N . ASN A 1 106 ? 7.574 3.363 5.496 1 91.38 106 ASN A N 1
ATOM 825 C CA . ASN A 1 106 ? 7.375 2.719 6.793 1 91.38 106 ASN A CA 1
ATOM 826 C C . ASN A 1 106 ? 7.25 3.744 7.914 1 91.38 106 ASN A C 1
ATOM 828 O O . ASN A 1 106 ? 7.238 4.949 7.664 1 91.38 106 ASN A O 1
ATOM 832 N N . ASP A 1 107 ? 7.07 3.227 9.102 1 90.88 107 ASP A N 1
ATOM 833 C CA . ASP A 1 107 ? 6.859 4.094 10.25 1 90.88 107 ASP A CA 1
ATOM 834 C C . ASP A 1 107 ? 8.055 5.02 10.477 1 90.88 107 ASP A C 1
ATOM 836 O O . ASP A 1 107 ? 7.887 6.176 10.867 1 90.88 107 ASP A O 1
ATOM 840 N N . ASP A 1 108 ? 9.172 4.508 10.188 1 89.69 108 ASP A N 1
ATOM 841 C CA . ASP A 1 108 ? 10.383 5.289 10.414 1 89.69 108 ASP A CA 1
ATOM 842 C C . ASP A 1 108 ? 10.453 6.477 9.453 1 89.69 108 ASP A C 1
ATOM 844 O O . ASP A 1 108 ? 10.734 7.602 9.875 1 89.69 108 ASP A O 1
ATOM 848 N N . LEU A 1 109 ? 10.234 6.203 8.227 1 93 109 LEU A N 1
ATOM 849 C CA . LEU A 1 109 ? 10.281 7.281 7.242 1 93 109 LEU A CA 1
ATOM 850 C C . LEU A 1 109 ? 9.211 8.328 7.539 1 93 109 LEU A C 1
ATOM 852 O O . LEU A 1 109 ? 9.492 9.531 7.52 1 93 109 LEU A O 1
ATOM 856 N N . LEU A 1 110 ? 8.023 7.906 7.789 1 94.19 110 LEU A N 1
ATOM 857 C CA . LEU A 1 110 ? 6.953 8.844 8.102 1 94.19 110 LEU A CA 1
ATOM 858 C C . LEU A 1 110 ? 7.25 9.609 9.383 1 94.19 110 LEU A C 1
ATOM 860 O O . LEU A 1 110 ? 6.926 10.797 9.5 1 94.19 110 LEU A O 1
ATOM 864 N N . GLY A 1 111 ? 7.887 8.914 10.289 1 92.62 111 GLY A N 1
ATOM 865 C CA . GLY A 1 111 ? 8.305 9.57 11.516 1 92.62 111 GLY A CA 1
ATOM 866 C C . GLY A 1 111 ? 9.266 10.727 11.273 1 92.62 111 GLY A C 1
ATOM 867 O O . GLY A 1 111 ? 9.25 11.711 12.008 1 92.62 111 GLY A O 1
ATOM 868 N N . ILE A 1 112 ? 10.047 10.586 10.297 1 91.81 112 ILE A N 1
ATOM 869 C CA . ILE A 1 112 ? 11.008 11.617 9.914 1 91.81 112 ILE A CA 1
ATOM 870 C C . ILE A 1 112 ? 10.266 12.828 9.367 1 91.81 112 ILE A C 1
ATOM 872 O O . ILE A 1 112 ? 10.703 13.969 9.547 1 91.81 112 ILE A O 1
ATOM 876 N N . LEU A 1 113 ? 9.117 12.641 8.789 1 92.81 113 LEU A N 1
ATOM 877 C CA . LEU A 1 113 ? 8.406 13.703 8.094 1 92.81 113 LEU A CA 1
ATOM 878 C C . LEU A 1 113 ? 7.41 14.391 9.023 1 92.81 113 LEU A C 1
ATOM 880 O O . LEU A 1 113 ? 7.043 15.547 8.797 1 92.81 113 LEU A O 1
ATOM 884 N N . VAL A 1 114 ? 7.043 13.727 10.062 1 93.38 114 VAL A N 1
ATOM 885 C CA . VAL A 1 114 ? 5.973 14.156 10.953 1 93.38 114 VAL A CA 1
ATOM 886 C C . VAL A 1 114 ? 6.316 15.508 11.57 1 93.38 114 VAL A C 1
ATOM 888 O O . VAL A 1 114 ? 5.473 16.406 11.617 1 93.38 114 VAL A O 1
ATOM 891 N N . PRO A 1 115 ? 7.559 15.773 11.969 1 93.56 115 PRO A N 1
ATOM 892 C CA . PRO A 1 115 ? 7.895 17.062 12.578 1 93.56 115 PRO A CA 1
ATOM 893 C C . PRO A 1 115 ? 7.684 18.234 11.625 1 93.56 115 PRO A C 1
ATOM 895 O O . PRO A 1 115 ? 7.551 19.375 12.07 1 93.56 115 PRO A O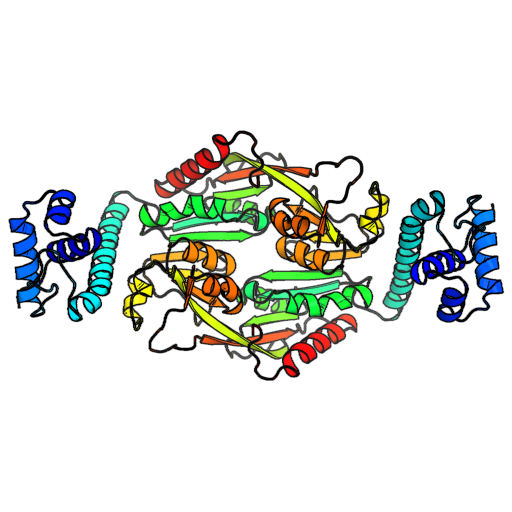 1
ATOM 898 N N . LEU A 1 116 ? 7.66 17.969 10.375 1 92.88 116 LEU A N 1
ATOM 899 C CA . LEU A 1 116 ? 7.484 19.031 9.383 1 92.88 116 LEU A CA 1
ATOM 900 C C . LEU A 1 116 ? 6.094 19.641 9.484 1 92.88 116 LEU A C 1
ATOM 902 O O . LEU A 1 116 ? 5.883 20.781 9.062 1 92.88 116 LEU A O 1
ATOM 906 N N . ALA A 1 117 ? 5.188 18.891 9.969 1 91.88 117 ALA A N 1
ATOM 907 C CA . ALA A 1 117 ? 3.818 19.375 10.133 1 91.88 117 ALA A CA 1
ATOM 908 C C . ALA A 1 117 ? 3.768 20.578 11.07 1 91.88 117 ALA A C 1
ATOM 910 O O . ALA A 1 117 ? 3.01 21.516 10.836 1 91.88 117 ALA A O 1
ATOM 911 N N . GLU A 1 118 ? 4.512 20.516 12.094 1 88.62 118 GLU A N 1
ATOM 912 C CA . GLU A 1 118 ? 4.559 21.594 13.062 1 88.62 118 GLU A CA 1
ATOM 913 C C . GLU A 1 118 ? 5.477 22.719 12.586 1 88.62 118 GLU A C 1
ATOM 915 O O . GLU A 1 118 ? 5.176 23.906 12.781 1 88.62 118 GLU A O 1
ATOM 920 N N . LYS A 1 119 ? 6.57 22.344 11.953 1 90.56 119 LYS A N 1
ATOM 921 C CA . LYS A 1 119 ? 7.57 23.328 11.523 1 90.56 119 LYS A CA 1
ATOM 922 C C . LYS A 1 119 ? 7.051 24.156 10.352 1 90.56 119 LYS A C 1
ATOM 924 O O . LYS A 1 119 ? 7.367 25.344 10.242 1 90.56 119 LYS A O 1
ATOM 929 N N . PHE A 1 120 ? 6.332 23.5 9.477 1 90.81 120 PHE A N 1
ATOM 930 C CA . PHE A 1 120 ? 5.785 24.172 8.297 1 90.81 120 PHE A CA 1
ATOM 931 C C . PHE A 1 120 ? 4.285 23.922 8.188 1 90.81 120 PHE A C 1
ATOM 933 O O . PHE A 1 120 ? 3.824 23.281 7.242 1 90.81 120 PHE A O 1
ATOM 940 N N . PRO A 1 121 ? 3.531 24.469 9.023 1 87 121 PRO A N 1
ATOM 941 C CA . PRO A 1 121 ? 2.105 24.156 9.125 1 87 121 PRO A CA 1
ATOM 942 C C . PRO A 1 121 ? 1.318 24.547 7.879 1 87 121 PRO A C 1
ATOM 944 O O . PRO A 1 121 ? 0.256 23.984 7.605 1 87 121 PRO A O 1
ATOM 947 N N . ILE A 1 122 ? 1.829 25.438 7.121 1 83.5 122 ILE A N 1
ATOM 948 C CA . ILE A 1 122 ? 1.062 25.953 5.996 1 83.5 122 ILE A CA 1
ATOM 949 C C . ILE A 1 122 ? 1.439 25.203 4.723 1 83.5 122 ILE A C 1
ATOM 951 O O . ILE A 1 122 ? 0.748 25.312 3.705 1 83.5 122 ILE A O 1
ATOM 955 N N . THR A 1 123 ? 2.49 24.531 4.742 1 90.88 123 THR A N 1
ATOM 956 C CA . THR A 1 123 ? 2.932 23.781 3.566 1 90.88 123 THR A CA 1
ATOM 957 C C . THR A 1 123 ? 2.084 22.531 3.371 1 90.88 123 THR A C 1
ATOM 959 O O . THR A 1 123 ? 1.842 21.781 4.32 1 90.88 123 THR A O 1
ATOM 962 N N . HIS A 1 124 ? 1.562 22.391 2.203 1 91.94 124 HIS A N 1
ATOM 963 C CA . HIS A 1 124 ? 0.895 21.141 1.84 1 91.94 124 HIS A CA 1
ATOM 964 C C . HIS A 1 124 ? 1.905 20.078 1.424 1 91.94 124 HIS A C 1
ATOM 966 O O . HIS A 1 124 ? 2.654 20.266 0.463 1 91.94 124 HIS A O 1
ATOM 972 N N . PHE A 1 125 ? 1.938 19.078 2.197 1 96.5 125 PHE A N 1
ATOM 973 C CA . PHE A 1 125 ? 2.779 17.938 1.821 1 96.5 125 PHE A CA 1
ATOM 974 C C . PHE A 1 125 ? 1.963 16.875 1.109 1 96.5 125 PHE A C 1
ATOM 976 O O . PHE A 1 125 ? 0.826 16.594 1.495 1 96.5 125 PHE A O 1
ATOM 983 N N . GLU A 1 126 ? 2.504 16.359 0.109 1 97.44 126 GLU A N 1
ATOM 984 C CA . GLU A 1 126 ? 1.947 15.188 -0.553 1 97.44 126 GLU A CA 1
ATOM 985 C C . GLU A 1 126 ? 2.963 14.047 -0.604 1 97.44 126 GLU A C 1
ATOM 987 O O . GLU A 1 126 ? 4.059 14.211 -1.146 1 97.44 126 GLU A O 1
ATOM 992 N N . ILE A 1 127 ? 2.629 12.953 -0.011 1 97.69 127 ILE A N 1
ATOM 993 C CA . ILE A 1 127 ? 3.453 11.75 -0.051 1 97.69 127 ILE A CA 1
ATOM 994 C C . ILE A 1 127 ? 2.846 10.742 -1.023 1 97.69 127 ILE A C 1
ATOM 996 O O . ILE A 1 127 ? 1.758 10.211 -0.782 1 97.69 127 ILE A O 1
ATOM 1000 N N . ILE A 1 128 ? 3.57 10.438 -2.037 1 97.81 128 ILE A N 1
ATOM 1001 C CA . ILE A 1 128 ? 3.074 9.547 -3.08 1 97.81 128 ILE A CA 1
ATOM 1002 C C . ILE A 1 128 ? 3.793 8.203 -2.99 1 97.81 128 ILE A C 1
ATOM 1004 O O . ILE A 1 128 ? 5.02 8.141 -3.086 1 97.81 128 ILE A O 1
ATOM 1008 N N . ALA A 1 129 ? 3.031 7.125 -2.777 1 97.94 129 ALA A N 1
ATOM 1009 C CA . ALA A 1 129 ? 3.541 5.762 -2.871 1 97.94 129 ALA A CA 1
ATOM 1010 C C . ALA A 1 129 ? 3.449 5.234 -4.301 1 97.94 129 ALA A C 1
ATOM 1012 O O . ALA A 1 129 ? 2.369 5.223 -4.895 1 97.94 129 ALA A O 1
ATOM 1013 N N . ALA A 1 130 ? 4.551 4.824 -4.844 1 97.5 130 ALA A N 1
ATOM 1014 C CA . ALA A 1 130 ? 4.605 4.305 -6.211 1 97.5 130 ALA A CA 1
ATOM 1015 C C . ALA A 1 130 ? 5.812 3.387 -6.395 1 97.5 130 ALA A C 1
ATOM 1017 O O . ALA A 1 130 ? 6.566 3.143 -5.453 1 97.5 130 ALA A O 1
ATOM 1018 N N . SER A 1 131 ? 5.914 2.795 -7.52 1 97.56 131 SER A N 1
ATOM 1019 C CA . SER A 1 131 ? 7.086 1.976 -7.812 1 97.56 131 SER A CA 1
ATOM 1020 C C . SER A 1 131 ? 8.336 2.836 -7.992 1 97.56 131 SER A C 1
ATOM 1022 O O . SER A 1 131 ? 8.234 4.027 -8.297 1 97.56 131 SER A O 1
ATOM 1024 N N . THR A 1 132 ? 9.445 2.217 -7.852 1 97.56 132 THR A N 1
ATOM 1025 C CA . THR A 1 132 ? 10.727 2.879 -8.07 1 97.56 132 THR A CA 1
ATOM 1026 C C . THR A 1 132 ? 10.75 3.588 -9.422 1 97.56 132 THR A C 1
ATOM 1028 O O . THR A 1 132 ? 11.203 4.727 -9.523 1 97.56 132 THR A O 1
ATOM 1031 N N . PHE A 1 133 ? 10.273 2.992 -10.406 1 96.19 133 PHE A N 1
ATOM 1032 C CA . PHE A 1 133 ? 10.289 3.529 -11.766 1 96.19 133 PHE A CA 1
ATOM 1033 C C . PHE A 1 133 ? 9.359 4.727 -11.883 1 96.19 133 PHE A C 1
ATOM 1035 O O . PHE A 1 133 ? 9.711 5.742 -12.484 1 96.19 133 PHE A O 1
ATOM 1042 N N . ASP A 1 134 ? 8.195 4.574 -11.328 1 95.94 134 ASP A N 1
ATOM 1043 C CA . ASP A 1 134 ? 7.227 5.664 -11.359 1 95.94 134 ASP A CA 1
ATOM 1044 C C . ASP A 1 134 ? 7.727 6.863 -10.562 1 95.94 134 ASP A C 1
ATOM 1046 O O . ASP A 1 134 ? 7.52 8.016 -10.961 1 95.94 134 ASP A O 1
ATOM 1050 N N . VAL A 1 135 ? 8.352 6.609 -9.445 1 97.19 135 VAL A N 1
ATOM 1051 C CA . VAL A 1 135 ? 8.914 7.668 -8.617 1 97.19 135 VAL A CA 1
ATOM 1052 C C . VAL A 1 135 ? 9.961 8.445 -9.406 1 97.19 135 VAL A C 1
ATOM 1054 O O . VAL A 1 135 ? 9.953 9.68 -9.422 1 97.19 135 VAL A O 1
ATOM 1057 N N . GLU A 1 136 ? 10.844 7.719 -10.031 1 96.12 136 GLU A N 1
ATOM 1058 C CA . GLU A 1 136 ? 11.875 8.367 -10.844 1 96.12 136 GLU A CA 1
ATOM 1059 C C . GLU A 1 136 ? 11.25 9.266 -11.906 1 96.12 136 GLU A C 1
ATOM 1061 O O . GLU A 1 136 ? 11.719 10.391 -12.125 1 96.12 136 GLU A O 1
ATOM 1066 N N . GLU A 1 137 ? 10.266 8.773 -12.516 1 94.56 137 GLU A N 1
ATOM 1067 C CA . GLU A 1 137 ? 9.602 9.539 -13.57 1 94.56 137 GLU A CA 1
ATOM 1068 C C . GLU A 1 137 ? 8.953 10.805 -13.008 1 94.56 137 GLU A C 1
ATOM 1070 O O . GLU A 1 137 ? 9.008 11.867 -13.625 1 94.56 137 GLU A O 1
ATOM 1075 N N . LEU A 1 138 ? 8.273 10.711 -11.852 1 95.62 138 LEU A N 1
ATOM 1076 C CA . LEU A 1 138 ? 7.645 11.859 -11.211 1 95.62 138 LEU A CA 1
ATOM 1077 C C . LEU A 1 138 ? 8.672 12.953 -10.93 1 95.62 138 LEU A C 1
ATOM 1079 O O . LEU A 1 138 ? 8.406 14.133 -11.18 1 95.62 138 LEU A O 1
ATOM 1083 N N . VAL A 1 139 ? 9.836 12.57 -10.438 1 96.38 139 VAL A N 1
ATOM 1084 C CA . VAL A 1 139 ? 10.883 13.539 -10.125 1 96.38 139 VAL A CA 1
ATOM 1085 C C . VAL A 1 139 ? 11.445 14.125 -11.414 1 96.38 139 VAL A C 1
ATOM 1087 O O . VAL A 1 139 ? 11.633 15.344 -11.516 1 96.38 139 VAL A O 1
ATOM 1090 N N . ARG A 1 140 ? 11.703 13.273 -12.359 1 94 140 ARG A N 1
ATOM 1091 C CA . ARG A 1 140 ? 12.273 13.688 -13.641 1 94 140 ARG A CA 1
ATOM 1092 C C . ARG A 1 140 ? 11.375 14.719 -14.32 1 94 140 ARG A C 1
ATOM 1094 O O . ARG A 1 140 ? 11.867 15.711 -14.867 1 94 140 ARG A O 1
ATOM 1101 N N . LYS A 1 141 ? 10.133 14.539 -14.266 1 92.31 141 LYS A N 1
ATOM 1102 C CA . LYS A 1 141 ? 9.164 15.406 -14.93 1 92.31 141 LYS A CA 1
ATOM 1103 C C . LYS A 1 141 ? 8.828 16.625 -14.062 1 92.31 141 LYS A C 1
ATOM 1105 O O . LYS A 1 141 ? 7.973 17.438 -14.43 1 92.31 141 LYS A O 1
ATOM 1110 N N . GLY A 1 142 ? 9.367 16.672 -12.898 1 92.19 142 GLY A N 1
ATOM 1111 C CA . GLY A 1 142 ? 9.141 17.797 -12.008 1 92.19 142 GLY A CA 1
ATOM 1112 C C . GLY A 1 142 ? 7.812 17.734 -11.281 1 92.19 142 GLY A C 1
ATOM 1113 O O . GLY A 1 142 ? 7.32 18.734 -10.773 1 92.19 142 GLY A O 1
ATOM 1114 N N . LYS A 1 143 ? 7.211 16.625 -11.273 1 94.06 143 LYS A N 1
ATOM 1115 C CA . LYS A 1 143 ? 5.926 16.438 -10.602 1 94.06 143 LYS A CA 1
ATOM 1116 C C . LYS A 1 143 ? 6.117 16.156 -9.109 1 94.06 143 LYS A C 1
ATOM 1118 O O . LYS A 1 143 ? 5.176 16.266 -8.328 1 94.06 143 LYS A O 1
ATOM 1123 N N . ALA A 1 144 ? 7.285 15.805 -8.734 1 96.5 144 ALA A N 1
ATOM 1124 C CA . ALA A 1 144 ? 7.711 15.664 -7.348 1 96.5 144 ALA A CA 1
ATOM 1125 C C . ALA A 1 144 ? 9.07 16.312 -7.121 1 96.5 144 ALA A C 1
ATOM 1127 O O . ALA A 1 144 ? 9.961 16.219 -7.973 1 96.5 144 ALA A O 1
ATOM 1128 N N . GLN A 1 145 ? 9.242 16.953 -6 1 96.88 145 GLN A N 1
ATOM 1129 C CA . GLN A 1 145 ? 10.523 17.578 -5.68 1 96.88 145 GLN A CA 1
ATOM 1130 C C . GLN A 1 145 ? 11.531 16.531 -5.184 1 96.88 145 GLN A C 1
ATOM 1132 O O . GLN A 1 145 ? 12.734 16.672 -5.41 1 96.88 145 GLN A O 1
ATOM 1137 N N . ILE A 1 146 ? 11.031 15.531 -4.508 1 97.19 146 ILE A N 1
ATOM 1138 C CA . ILE A 1 146 ? 11.883 14.508 -3.912 1 97.19 146 ILE A CA 1
ATOM 1139 C C . ILE A 1 146 ? 11.383 13.125 -4.316 1 97.19 146 ILE A C 1
ATOM 1141 O O . ILE A 1 146 ? 10.18 12.883 -4.371 1 97.19 146 ILE A O 1
ATOM 1145 N N . GLY A 1 147 ? 12.344 12.25 -4.609 1 97.44 147 GLY A N 1
ATOM 1146 C CA . GLY A 1 147 ? 12.078 10.836 -4.812 1 97.44 147 GLY A CA 1
ATOM 1147 C C . GLY A 1 147 ? 12.953 9.938 -3.957 1 97.44 147 GLY A C 1
ATOM 1148 O O . GLY A 1 147 ? 14.148 10.195 -3.799 1 97.44 147 GLY A O 1
ATOM 1149 N N . ILE A 1 148 ? 12.352 8.969 -3.348 1 96.75 148 ILE A N 1
ATOM 1150 C CA . ILE A 1 148 ? 13.109 7.941 -2.639 1 96.75 148 ILE A CA 1
ATOM 1151 C C . ILE A 1 148 ? 12.914 6.59 -3.32 1 96.75 148 ILE A C 1
ATOM 1153 O O . ILE A 1 148 ? 11.797 6.086 -3.406 1 96.75 148 ILE A O 1
ATOM 1157 N N . ILE A 1 149 ? 14.016 5.977 -3.768 1 97.06 149 ILE A N 1
ATOM 1158 C CA . ILE A 1 149 ? 13.906 4.832 -4.668 1 97.06 149 ILE A CA 1
ATOM 1159 C C . ILE A 1 149 ? 15.008 3.818 -4.352 1 97.06 149 ILE A C 1
ATOM 1161 O O . ILE A 1 149 ? 15.914 4.102 -3.566 1 97.06 149 ILE A O 1
ATOM 1165 N N . TYR A 1 150 ? 14.758 2.613 -4.883 1 96.44 150 TYR A N 1
ATOM 1166 C CA . TYR A 1 150 ? 15.891 1.708 -5.039 1 96.44 150 TYR A CA 1
ATOM 1167 C C . TYR A 1 150 ? 16.766 2.127 -6.211 1 96.44 150 TYR A C 1
ATOM 1169 O O . TYR A 1 150 ? 16.266 2.373 -7.312 1 96.44 150 TYR A O 1
ATOM 1177 N N . ALA A 1 151 ? 18.047 2.219 -5.945 1 94.31 151 ALA A N 1
ATOM 1178 C CA . ALA A 1 151 ? 18.969 2.709 -6.961 1 94.31 151 ALA A CA 1
ATOM 1179 C C . ALA A 1 151 ? 19.688 1.555 -7.652 1 94.31 151 ALA A C 1
ATOM 1181 O O . ALA A 1 151 ? 20.188 0.638 -6.992 1 94.31 151 ALA A O 1
ATOM 1182 N N . ASP A 1 152 ? 19.672 1.6 -8.969 1 89.62 152 ASP A N 1
ATOM 1183 C CA . ASP A 1 152 ? 20.297 0.549 -9.766 1 89.62 152 ASP A CA 1
ATOM 1184 C C . ASP A 1 152 ? 21.734 0.899 -10.109 1 89.62 152 ASP A C 1
ATOM 1186 O O . ASP A 1 152 ? 22.391 0.179 -10.859 1 89.62 152 ASP A O 1
ATOM 1190 N N . GLY A 1 153 ? 22.234 1.924 -9.664 1 85.31 153 GLY A N 1
ATOM 1191 C CA . GLY A 1 153 ? 23.609 2.314 -9.922 1 85.31 153 GLY A CA 1
ATOM 1192 C C . GLY A 1 153 ? 23.766 3.199 -11.148 1 85.31 153 GLY A C 1
ATOM 1193 O O . GLY A 1 153 ? 24.844 3.707 -11.422 1 85.31 153 GLY A O 1
ATOM 1194 N N . GLU A 1 154 ? 22.672 3.369 -11.859 1 82.19 154 GLU A N 1
ATOM 1195 C CA . GLU A 1 154 ? 22.75 4.211 -13.047 1 82.19 154 GLU A CA 1
ATOM 1196 C C . GLU A 1 154 ? 22.875 5.684 -12.672 1 82.19 154 GLU A C 1
ATOM 1198 O O . GLU A 1 154 ? 22.266 6.133 -11.703 1 82.19 154 GLU A O 1
ATOM 1203 N N . LEU A 1 155 ? 23.641 6.355 -13.516 1 72.88 155 LEU A N 1
ATOM 1204 C CA . LEU A 1 155 ? 23.797 7.793 -13.312 1 72.88 155 LEU A CA 1
ATOM 1205 C C . LEU A 1 155 ? 22.531 8.547 -13.711 1 72.88 155 LEU A C 1
ATOM 1207 O O . LEU A 1 155 ? 21.906 8.234 -14.727 1 72.88 155 LEU A O 1
ATOM 1211 N N . LYS A 1 156 ? 22.234 9.445 -12.773 1 79.56 156 LYS A N 1
ATOM 1212 C CA . LYS A 1 156 ? 21.078 10.312 -13.031 1 79.56 156 LYS A CA 1
ATOM 1213 C C . LYS A 1 156 ? 21.531 11.711 -13.422 1 79.56 156 LYS A C 1
ATOM 1215 O O . LYS A 1 156 ? 22.031 12.469 -12.586 1 79.56 156 LYS A O 1
ATOM 1220 N N . VAL A 1 157 ? 21.359 12.141 -14.633 1 77.44 157 VAL A N 1
ATOM 1221 C CA . VAL A 1 157 ? 21.953 13.383 -15.125 1 77.44 157 VAL A CA 1
ATOM 1222 C C . VAL A 1 157 ? 20.953 14.531 -14.922 1 77.44 157 VAL A C 1
ATOM 1224 O O . VAL A 1 157 ? 21.359 15.688 -14.758 1 77.44 157 VAL A O 1
ATOM 1227 N N . ASP A 1 158 ? 19.781 14.266 -14.867 1 86.19 158 ASP A N 1
ATOM 1228 C CA . ASP A 1 158 ? 18.781 15.32 -14.898 1 86.19 158 ASP A CA 1
ATOM 1229 C C . ASP A 1 158 ? 18.203 15.562 -13.508 1 86.19 158 ASP A C 1
ATOM 1231 O O . ASP A 1 158 ? 17.25 16.344 -13.344 1 86.19 158 ASP A O 1
ATOM 1235 N N . MET A 1 159 ? 18.781 14.875 -12.539 1 91.25 159 MET A N 1
ATOM 1236 C CA . MET A 1 159 ? 18.344 15.031 -11.156 1 91.25 159 MET A CA 1
ATOM 1237 C C . MET A 1 159 ? 19.531 14.844 -10.203 1 91.25 159 MET A C 1
ATOM 1239 O O . MET A 1 159 ? 20.516 14.211 -10.555 1 91.25 159 MET A O 1
ATOM 1243 N N . ASP A 1 160 ? 19.453 15.484 -9.062 1 92.5 160 ASP A N 1
ATOM 1244 C CA . ASP A 1 160 ? 20.453 15.219 -8.031 1 92.5 160 ASP A CA 1
ATOM 1245 C C . ASP A 1 160 ? 20.156 13.898 -7.32 1 92.5 160 ASP A C 1
ATOM 1247 O O . ASP A 1 160 ? 19 13.453 -7.266 1 92.5 160 ASP A O 1
ATOM 1251 N N . PHE A 1 161 ? 21.25 13.359 -6.918 1 93.88 161 PHE A N 1
ATOM 1252 C CA . PHE A 1 161 ? 21.125 12.047 -6.297 1 93.88 161 PHE A CA 1
ATOM 1253 C C . PHE A 1 161 ? 22.094 11.906 -5.121 1 93.88 161 PHE A C 1
ATOM 1255 O O . PHE A 1 161 ? 23.234 12.359 -5.195 1 93.88 161 PHE A O 1
ATOM 1262 N N . PHE A 1 162 ? 21.547 11.344 -3.941 1 92.06 162 PHE A N 1
ATOM 1263 C CA . PHE A 1 162 ? 22.438 10.922 -2.865 1 92.06 162 PHE A CA 1
ATOM 1264 C C . PHE A 1 162 ? 21.922 9.656 -2.201 1 92.06 162 PHE A C 1
ATOM 1266 O O . PHE A 1 162 ? 20.719 9.359 -2.262 1 92.06 162 PHE A O 1
ATOM 1273 N N . ILE A 1 163 ? 22.828 8.93 -1.57 1 92.38 163 ILE A N 1
ATOM 1274 C CA . ILE A 1 163 ? 22.516 7.637 -0.967 1 92.38 163 ILE A CA 1
ATOM 1275 C C . ILE A 1 163 ? 21.953 7.844 0.438 1 92.38 163 ILE A C 1
ATOM 1277 O O . ILE A 1 163 ? 22.469 8.672 1.199 1 92.38 163 ILE A O 1
ATOM 1281 N N . LEU A 1 164 ? 20.859 7.129 0.709 1 92.19 164 LEU A N 1
ATOM 1282 C CA . LEU A 1 164 ? 20.266 7.172 2.037 1 92.19 164 LEU A CA 1
ATOM 1283 C C . LEU A 1 164 ? 20.641 5.934 2.846 1 92.19 164 LEU A C 1
ATOM 1285 O O . LEU A 1 164 ? 20.734 5.996 4.074 1 92.19 164 LEU A O 1
ATOM 1289 N N . GLY A 1 165 ? 20.828 4.797 2.193 1 90.88 165 GLY A N 1
ATOM 1290 C CA . GLY A 1 165 ? 21.141 3.541 2.859 1 90.88 165 GLY A CA 1
ATOM 1291 C C . GLY A 1 165 ? 20.953 2.33 1.966 1 90.88 165 GLY A C 1
ATOM 1292 O O . GLY A 1 165 ? 21.203 2.395 0.761 1 90.88 165 GLY A O 1
ATOM 1293 N N . GLN A 1 166 ? 20.703 1.216 2.686 1 92.31 166 GLN A N 1
ATOM 1294 C CA . GLN A 1 166 ? 20.516 -0.042 1.975 1 92.31 166 GLN A CA 1
ATOM 1295 C C . GLN A 1 166 ? 19.281 -0.778 2.496 1 92.31 166 GLN A C 1
ATOM 1297 O O . GLN A 1 166 ? 18.859 -0.558 3.631 1 92.31 166 GLN A O 1
ATOM 1302 N N . ALA A 1 167 ? 18.719 -1.525 1.637 1 92.62 167 ALA A N 1
ATOM 1303 C CA . ALA A 1 167 ? 17.609 -2.408 1.99 1 92.62 167 ALA A CA 1
ATOM 1304 C C . ALA A 1 167 ? 17.922 -3.854 1.611 1 92.62 167 ALA A C 1
ATOM 1306 O O . ALA A 1 167 ? 18.5 -4.113 0.557 1 92.62 167 ALA A O 1
ATOM 1307 N N . ARG A 1 168 ? 17.531 -4.73 2.49 1 94.94 168 ARG A N 1
ATOM 1308 C CA . ARG A 1 168 ? 17.703 -6.156 2.232 1 94.94 168 ARG A CA 1
ATOM 1309 C C . ARG A 1 168 ? 16.406 -6.789 1.758 1 94.94 168 ARG A C 1
ATOM 1311 O O . ARG A 1 168 ? 15.336 -6.516 2.311 1 94.94 168 ARG A O 1
ATOM 1318 N N . PHE A 1 169 ? 16.562 -7.527 0.724 1 96.88 169 PHE A N 1
ATOM 1319 C CA . PHE A 1 169 ? 15.445 -8.297 0.207 1 96.88 169 PHE A CA 1
ATOM 1320 C C . PHE A 1 169 ? 15.648 -9.789 0.457 1 96.88 169 PHE A C 1
ATOM 1322 O O . PHE A 1 169 ? 16.766 -10.289 0.379 1 96.88 169 PHE A O 1
ATOM 1329 N N . LEU A 1 170 ? 14.57 -10.477 0.745 1 97.56 170 LEU A N 1
ATOM 1330 C CA . LEU A 1 170 ? 14.594 -11.914 0.975 1 97.56 170 LEU A CA 1
ATOM 1331 C C . LEU A 1 170 ? 13.703 -12.641 -0.032 1 97.56 170 LEU A C 1
ATOM 1333 O O . LEU A 1 170 ? 12.656 -12.125 -0.427 1 97.56 170 LEU A O 1
ATOM 1337 N N . THR A 1 171 ? 14.156 -13.766 -0.438 1 98.19 171 THR A N 1
ATOM 1338 C CA . THR A 1 171 ? 13.297 -14.703 -1.151 1 98.19 171 THR A CA 1
ATOM 1339 C C . THR A 1 171 ? 12.461 -15.523 -0.172 1 98.19 171 THR A C 1
ATOM 1341 O O . THR A 1 171 ? 13.008 -16.203 0.698 1 98.19 171 THR A O 1
ATOM 1344 N N . ILE A 1 172 ? 11.109 -15.477 -0.392 1 98.5 172 ILE A N 1
ATOM 1345 C CA . ILE A 1 172 ? 10.281 -16.062 0.657 1 98.5 172 ILE A CA 1
ATOM 1346 C C . ILE A 1 172 ? 9.273 -17.016 0.041 1 98.5 172 ILE A C 1
ATOM 1348 O O . ILE A 1 172 ? 8.953 -16.922 -1.146 1 98.5 172 ILE A O 1
ATOM 1352 N N . ALA A 1 173 ? 8.805 -17.906 0.843 1 98.5 173 ALA A N 1
ATOM 1353 C CA . ALA A 1 173 ? 7.684 -18.797 0.587 1 98.5 173 ALA A CA 1
ATOM 1354 C C . ALA A 1 173 ? 6.918 -19.109 1.872 1 98.5 173 ALA A C 1
ATOM 1356 O O . ALA A 1 173 ? 7.406 -18.828 2.973 1 98.5 173 ALA A O 1
ATOM 1357 N N . SER A 1 174 ? 5.684 -19.516 1.664 1 98.44 174 SER A N 1
ATOM 1358 C CA . SER A 1 174 ? 4.969 -20.031 2.826 1 98.44 174 SER A CA 1
ATOM 1359 C C . SER A 1 174 ? 5.746 -21.172 3.492 1 98.44 174 SER A C 1
ATOM 1361 O O . SER A 1 174 ? 6.43 -21.938 2.818 1 98.44 174 SER A O 1
ATOM 1363 N N . SER A 1 175 ? 5.613 -21.328 4.809 1 97.88 175 SER A N 1
ATOM 1364 C CA . SER A 1 175 ? 6.297 -22.391 5.543 1 97.88 175 SER A CA 1
ATOM 1365 C C . SER A 1 175 ? 5.832 -23.766 5.09 1 97.88 175 SER A C 1
ATOM 1367 O O . SER A 1 175 ? 6.539 -24.766 5.273 1 97.88 175 SER A O 1
ATOM 1369 N N . LYS A 1 176 ? 4.727 -23.828 4.473 1 95.44 176 LYS A N 1
ATOM 1370 C CA . LYS A 1 176 ? 4.148 -25.094 4.027 1 95.44 176 LYS A CA 1
ATOM 1371 C C . LYS A 1 176 ? 4.5 -25.375 2.57 1 95.44 176 LYS A C 1
ATOM 1373 O O . LYS A 1 176 ? 4.168 -26.438 2.043 1 95.44 176 LYS A O 1
ATOM 1378 N N . HIS A 1 177 ? 5.078 -24.5 1.937 1 95.06 177 HIS A N 1
ATOM 1379 C CA . HIS A 1 177 ? 5.426 -24.625 0.527 1 95.06 177 HIS A CA 1
ATOM 1380 C C . HIS A 1 177 ? 6.531 -25.672 0.329 1 95.06 177 HIS A C 1
ATOM 1382 O O . HIS A 1 177 ? 7.43 -25.781 1.163 1 95.06 177 HIS A O 1
ATOM 1388 N N . GLU A 1 178 ? 6.566 -26.375 -0.753 1 92.62 178 GLU A N 1
ATOM 1389 C CA . GLU A 1 178 ? 7.547 -27.406 -1.066 1 92.62 178 GLU A CA 1
ATOM 1390 C C . GLU A 1 178 ? 8.969 -26.859 -1.018 1 92.62 178 GLU A C 1
ATOM 1392 O O . GLU A 1 178 ? 9.891 -27.531 -0.552 1 92.62 178 GLU A O 1
ATOM 1397 N N . LEU A 1 179 ? 9.102 -25.672 -1.471 1 95.06 179 LEU A N 1
ATOM 1398 C CA . LEU A 1 179 ? 10.414 -25.047 -1.493 1 95.06 179 LEU A CA 1
ATOM 1399 C C . LEU A 1 179 ? 10.984 -24.922 -0.084 1 95.06 179 LEU A C 1
ATOM 1401 O O . LEU A 1 179 ? 12.203 -24.953 0.104 1 95.06 179 LEU A O 1
ATOM 1405 N N . ALA A 1 180 ? 10.109 -24.75 0.854 1 95.38 180 ALA A N 1
ATOM 1406 C CA . ALA A 1 180 ? 10.531 -24.547 2.238 1 95.38 180 ALA A CA 1
ATOM 1407 C C . ALA A 1 180 ? 11.141 -25.812 2.82 1 95.38 180 ALA A C 1
ATOM 1409 O O . ALA A 1 180 ? 11.781 -25.781 3.873 1 95.38 180 ALA A O 1
ATOM 1410 N N . GLN A 1 181 ? 10.992 -26.891 2.193 1 91.19 181 GLN A N 1
ATOM 1411 C CA . GLN A 1 181 ? 11.461 -28.188 2.695 1 91.19 181 GLN A CA 1
ATOM 1412 C C . GLN A 1 181 ? 12.867 -28.5 2.18 1 91.19 181 GLN A C 1
ATOM 1414 O O . GLN A 1 181 ? 13.492 -29.453 2.623 1 91.19 181 GLN A O 1
ATOM 1419 N N . LEU A 1 182 ? 13.305 -27.703 1.312 1 91.38 182 LEU A N 1
ATOM 1420 C CA . LEU A 1 182 ? 14.625 -27.922 0.735 1 91.38 182 LEU A CA 1
ATOM 1421 C C . LEU A 1 182 ? 15.711 -27.297 1.608 1 91.38 182 LEU A C 1
ATOM 1423 O O . LEU A 1 182 ? 15.555 -26.172 2.09 1 91.38 182 LEU A O 1
ATOM 1427 N N . PRO A 1 183 ? 16.797 -28.016 1.787 1 90.75 183 PRO A N 1
ATOM 1428 C CA . PRO A 1 183 ? 17.906 -27.422 2.559 1 90.75 183 PRO A CA 1
ATOM 1429 C C . PRO A 1 183 ? 18.578 -26.266 1.829 1 90.75 183 PRO A C 1
ATOM 1431 O O . PRO A 1 183 ? 19.109 -25.344 2.469 1 90.75 183 PRO A O 1
ATOM 1434 N N . VAL A 1 184 ? 18.688 -26.422 0.543 1 93.81 184 VAL A N 1
ATOM 1435 C CA . VAL A 1 184 ? 19.188 -25.375 -0.342 1 93.81 184 VAL A CA 1
ATOM 1436 C C . VAL A 1 184 ? 18.281 -25.25 -1.563 1 93.81 184 VAL A C 1
ATOM 1438 O O . VAL A 1 184 ? 17.844 -26.266 -2.121 1 93.81 184 VAL A O 1
ATOM 1441 N N . VAL A 1 185 ? 17.969 -24.047 -1.851 1 95 185 VAL A N 1
ATOM 1442 C CA . VAL A 1 185 ? 17.094 -23.797 -2.982 1 95 185 VAL A CA 1
ATOM 1443 C C . VAL A 1 185 ? 17.891 -23.25 -4.156 1 95 185 VAL A C 1
ATOM 1445 O O . VAL A 1 185 ? 18.562 -22.203 -4.027 1 95 185 VAL A O 1
ATOM 1448 N N . GLN A 1 186 ? 17.859 -23.906 -5.254 1 92.44 186 GLN A N 1
ATOM 1449 C CA . GLN A 1 186 ? 18.516 -23.469 -6.477 1 92.44 186 GLN A CA 1
ATOM 1450 C C . GLN A 1 186 ? 17.562 -22.688 -7.363 1 92.44 186 GLN A C 1
ATOM 1452 O O . GLN A 1 186 ? 16.344 -22.766 -7.203 1 92.44 186 GLN A O 1
ATOM 1457 N N . ASP A 1 187 ? 18.109 -21.984 -8.312 1 90.19 187 ASP A N 1
ATOM 1458 C CA . ASP A 1 187 ? 17.312 -21.234 -9.266 1 90.19 187 ASP A CA 1
ATOM 1459 C C . ASP A 1 187 ? 16.328 -22.156 -10.008 1 90.19 187 ASP A C 1
ATOM 1461 O O . ASP A 1 187 ? 15.188 -21.766 -10.273 1 90.19 187 ASP A O 1
ATOM 1465 N N . SER A 1 188 ? 16.859 -23.266 -10.328 1 89.25 188 SER A N 1
ATOM 1466 C CA . SER A 1 188 ? 16.031 -24.219 -11.055 1 89.25 188 SER A CA 1
ATOM 1467 C C . SER A 1 188 ? 14.836 -24.656 -10.219 1 89.25 188 SER A C 1
ATOM 1469 O O . SER A 1 188 ? 13.758 -24.906 -10.766 1 89.25 188 SER A O 1
ATOM 1471 N N . ASP A 1 189 ? 15.039 -24.812 -8.891 1 91.81 189 ASP A N 1
ATOM 1472 C CA . ASP A 1 189 ? 13.93 -25.141 -8 1 91.81 189 ASP A CA 1
ATOM 1473 C C . ASP A 1 189 ? 12.875 -24.031 -8.008 1 91.81 189 ASP A C 1
ATOM 1475 O O . ASP A 1 189 ? 11.68 -24.312 -8.109 1 91.81 189 ASP A O 1
ATOM 1479 N N . LEU A 1 190 ? 13.328 -22.797 -7.98 1 94.38 190 LEU A N 1
ATOM 1480 C CA . LEU A 1 190 ? 12.43 -21.641 -7.98 1 94.38 190 LEU A CA 1
ATOM 1481 C C . LEU A 1 190 ? 11.602 -21.594 -9.258 1 94.38 190 LEU A C 1
ATOM 1483 O O . LEU A 1 190 ? 10.383 -21.391 -9.211 1 94.38 190 LEU A O 1
ATOM 1487 N N . LYS A 1 191 ? 12.219 -21.828 -10.336 1 91.44 191 LYS A N 1
ATOM 1488 C CA . LYS A 1 191 ? 11.586 -21.703 -11.648 1 91.44 191 LYS A CA 1
ATOM 1489 C C . LYS A 1 191 ? 10.453 -22.719 -11.805 1 91.44 191 LYS A C 1
ATOM 1491 O O . LYS A 1 191 ? 9.578 -22.547 -12.648 1 91.44 191 LYS A O 1
ATOM 1496 N N . SER A 1 192 ? 10.492 -23.766 -10.969 1 90.62 192 SER A N 1
ATOM 1497 C CA . SER A 1 192 ? 9.523 -24.844 -11.086 1 90.62 192 SER A CA 1
ATOM 1498 C C . SER A 1 192 ? 8.203 -24.484 -10.406 1 90.62 192 SER A C 1
ATOM 1500 O O . SER A 1 192 ? 7.211 -25.203 -10.555 1 90.62 192 SER A O 1
ATOM 1502 N N . TYR A 1 193 ? 8.195 -23.406 -9.672 1 94.12 193 TYR A N 1
ATOM 1503 C CA . TYR A 1 193 ? 6.992 -22.984 -8.961 1 94.12 193 TYR A CA 1
ATOM 1504 C C . TYR A 1 193 ? 6.609 -21.562 -9.344 1 94.12 193 TYR A C 1
ATOM 1506 O O . TYR A 1 193 ? 7.422 -20.812 -9.891 1 94.12 193 TYR A O 1
ATOM 1514 N N . ARG A 1 194 ? 5.375 -21.188 -9.133 1 96.12 194 ARG A N 1
ATOM 1515 C CA . ARG A 1 194 ? 4.859 -19.859 -9.461 1 96.12 194 ARG A CA 1
ATOM 1516 C C . ARG A 1 194 ? 5.605 -18.766 -8.688 1 96.12 194 ARG A C 1
ATOM 1518 O O . ARG A 1 194 ? 5.887 -18.938 -7.5 1 96.12 194 ARG A O 1
ATOM 1525 N N . GLN A 1 195 ? 5.941 -17.797 -9.414 1 98.06 195 GLN A N 1
ATOM 1526 C CA . GLN A 1 195 ? 6.547 -16.609 -8.805 1 98.06 195 GLN A CA 1
ATOM 1527 C C . GLN A 1 195 ? 5.539 -15.469 -8.695 1 98.06 195 GLN A C 1
ATOM 1529 O O . GLN A 1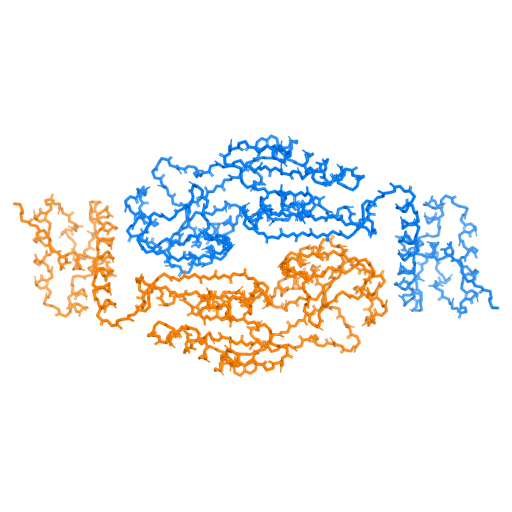 195 ? 4.762 -15.227 -9.617 1 98.06 195 GLN A O 1
ATOM 1534 N N . CYS A 1 196 ? 5.43 -14.844 -7.547 1 98.69 196 CYS A N 1
ATOM 1535 C CA . CYS A 1 196 ? 4.738 -13.562 -7.387 1 98.69 196 CYS A CA 1
ATOM 1536 C C . CYS A 1 196 ? 5.707 -12.398 -7.535 1 98.69 196 CYS A C 1
ATOM 1538 O O . CYS A 1 196 ? 6.645 -12.258 -6.746 1 98.69 196 CYS A O 1
ATOM 1540 N N . VAL A 1 197 ? 5.434 -11.523 -8.508 1 98.69 197 VAL A N 1
ATOM 1541 C CA . VAL A 1 197 ? 6.434 -10.547 -8.922 1 98.69 197 VAL A CA 1
ATOM 1542 C C . VAL A 1 197 ? 5.855 -9.141 -8.836 1 98.69 197 VAL A C 1
ATOM 1544 O O . VAL A 1 197 ? 4.691 -8.914 -9.188 1 98.69 197 VAL A O 1
ATOM 1547 N N . HIS A 1 198 ? 6.66 -8.281 -8.273 1 98.56 198 HIS A N 1
ATOM 1548 C CA . HIS A 1 198 ? 6.301 -6.871 -8.289 1 98.56 198 HIS A CA 1
ATOM 1549 C C . HIS A 1 198 ? 6.465 -6.27 -9.68 1 98.56 198 HIS A C 1
ATOM 1551 O O . HIS A 1 198 ? 7.488 -6.484 -10.336 1 98.56 198 HIS A O 1
ATOM 1557 N N . ARG A 1 199 ? 5.496 -5.496 -10.07 1 96.62 199 ARG A N 1
ATOM 1558 C CA . ARG A 1 199 ? 5.539 -4.852 -11.383 1 96.62 199 ARG A CA 1
ATOM 1559 C C . ARG A 1 199 ? 4.902 -3.467 -11.328 1 96.62 199 ARG A C 1
ATOM 1561 O O . ARG A 1 199 ? 3.871 -3.275 -10.688 1 96.62 199 ARG A O 1
ATOM 1568 N N . SER A 1 200 ? 5.531 -2.502 -12.008 1 94.69 200 SER A N 1
ATOM 1569 C CA . SER A 1 200 ? 5.035 -1.13 -12.031 1 94.69 200 SER A CA 1
ATOM 1570 C C . SER A 1 200 ? 3.846 -0.989 -12.977 1 94.69 200 SER A C 1
ATOM 1572 O O . SER A 1 200 ? 3.477 -1.942 -13.664 1 94.69 200 SER A O 1
ATOM 1574 N N . ALA A 1 201 ? 3.266 0.222 -13.008 1 84.5 201 ALA A N 1
ATOM 1575 C CA . ALA A 1 201 ? 2.141 0.533 -13.883 1 84.5 201 ALA A CA 1
ATOM 1576 C C . ALA A 1 201 ? 2.529 0.375 -15.352 1 84.5 201 ALA A C 1
ATOM 1578 O O . ALA A 1 201 ? 1.694 0.018 -16.188 1 84.5 201 ALA A O 1
ATOM 1579 N N . LYS A 1 202 ? 3.744 0.545 -15.648 1 87.94 202 LYS A N 1
ATOM 1580 C CA . LYS A 1 202 ? 4.238 0.42 -17.016 1 87.94 202 LYS A CA 1
ATOM 1581 C C . LYS A 1 202 ? 4.898 -0.937 -17.234 1 87.94 202 LYS A C 1
ATOM 1583 O O . LYS A 1 202 ? 5.723 -1.091 -18.141 1 87.94 202 LYS A O 1
ATOM 1588 N N . GLN A 1 203 ? 4.676 -1.792 -16.297 1 92.75 203 GLN A N 1
ATOM 1589 C CA . GLN A 1 203 ? 5.055 -3.197 -16.391 1 92.75 203 GLN A CA 1
ATOM 1590 C C . GLN A 1 203 ? 6.57 -3.361 -16.312 1 92.75 203 GLN A C 1
ATOM 1592 O O . GLN A 1 203 ? 7.148 -4.199 -17.016 1 92.75 203 GLN A O 1
ATOM 1597 N N . LYS A 1 204 ? 7.184 -2.457 -15.602 1 94.06 204 LYS A N 1
ATOM 1598 C CA . LYS A 1 204 ? 8.602 -2.604 -15.305 1 94.06 204 LYS A CA 1
ATOM 1599 C C . LYS A 1 204 ? 8.82 -3.387 -14.008 1 94.06 204 LYS A C 1
ATOM 1601 O O . LYS A 1 204 ? 8.023 -3.279 -13.07 1 94.06 204 LYS A O 1
ATOM 1606 N N . GLU A 1 205 ? 9.859 -4.168 -14.016 1 97.06 205 GLU A N 1
ATOM 1607 C CA . GLU A 1 205 ? 10.234 -4.977 -12.859 1 97.06 205 GLU A CA 1
ATOM 1608 C C . GLU A 1 205 ? 11.609 -4.586 -12.336 1 97.06 205 GLU A C 1
ATOM 1610 O O . GLU A 1 205 ? 12.461 -4.129 -13.094 1 97.06 205 GLU A O 1
ATOM 1615 N N . LEU A 1 206 ? 11.789 -4.703 -11.039 1 96.75 206 LEU A N 1
ATOM 1616 C CA . LEU A 1 206 ? 13.102 -4.422 -10.461 1 96.75 206 LEU A CA 1
ATOM 1617 C C . LEU A 1 206 ? 14.148 -5.398 -10.992 1 96.75 206 LEU A C 1
ATOM 1619 O O . LEU A 1 206 ? 13.844 -6.562 -11.25 1 96.75 206 LEU A O 1
ATOM 1623 N N . TRP A 1 207 ? 15.367 -5.008 -11.039 1 93.12 207 TRP A N 1
ATOM 1624 C CA . TRP A 1 207 ? 16.438 -5.703 -11.734 1 93.12 207 TRP A CA 1
ATOM 1625 C C . TRP A 1 207 ? 16.938 -6.891 -10.922 1 93.12 207 TRP A C 1
ATOM 1627 O O . TRP A 1 207 ? 17.734 -7.703 -11.414 1 93.12 207 TRP A O 1
ATOM 1637 N N . PHE A 1 208 ? 16.547 -7.047 -9.68 1 92.88 208 PHE A N 1
ATOM 1638 C CA . PHE A 1 208 ? 17.016 -8.156 -8.859 1 92.88 208 PHE A CA 1
ATOM 1639 C C . PHE A 1 208 ? 15.859 -9.062 -8.445 1 92.88 208 PHE A C 1
ATOM 1641 O O . PHE A 1 208 ? 16.062 -10.094 -7.805 1 92.88 208 PHE A O 1
ATOM 1648 N N . SER A 1 209 ? 14.617 -8.719 -8.719 1 95.62 209 SER A N 1
ATOM 1649 C CA . SER A 1 209 ? 13.453 -9.5 -8.32 1 95.62 209 SER A CA 1
ATOM 1650 C C . SER A 1 209 ? 12.516 -9.75 -9.5 1 95.62 209 SER A C 1
ATOM 1652 O O . SER A 1 209 ? 11.328 -10.008 -9.312 1 95.62 209 SER A O 1
ATOM 1654 N N . TYR A 1 210 ? 13.016 -9.703 -10.695 1 94.56 210 TYR A N 1
ATOM 1655 C CA . TYR A 1 210 ? 12.234 -9.891 -11.922 1 94.56 210 TYR A CA 1
ATOM 1656 C C . TYR A 1 210 ? 11.797 -11.344 -12.062 1 94.56 210 TYR A C 1
ATOM 1658 O O . TYR A 1 210 ? 12.305 -12.227 -11.359 1 94.56 210 TYR A O 1
ATOM 1666 N N . ALA A 1 211 ? 10.875 -11.555 -12.945 1 96.12 211 ALA A N 1
ATOM 1667 C CA . ALA A 1 211 ? 10.289 -12.883 -13.141 1 96.12 211 ALA A CA 1
ATOM 1668 C C . ALA A 1 211 ? 11.297 -13.828 -13.789 1 96.12 211 ALA A C 1
ATOM 1670 O O . ALA A 1 211 ? 11.867 -13.516 -14.836 1 96.12 211 ALA A O 1
ATOM 1671 N N . ILE A 1 212 ? 11.422 -14.977 -13.203 1 93.69 212 ILE A N 1
ATOM 1672 C CA . ILE A 1 212 ? 12.281 -16 -13.789 1 93.69 212 ILE A CA 1
ATOM 1673 C C . ILE A 1 212 ? 11.477 -17.281 -13.992 1 93.69 212 ILE A C 1
ATOM 1675 O O . ILE A 1 212 ? 11.922 -18.203 -14.68 1 93.69 212 ILE A O 1
ATOM 1679 N N . SER A 1 213 ? 10.305 -17.359 -13.328 1 93.69 213 SER A N 1
ATOM 1680 C CA . SER A 1 213 ? 9.438 -18.531 -13.453 1 93.69 213 SER A CA 1
ATOM 1681 C C . SER A 1 213 ? 8.531 -18.422 -14.68 1 93.69 213 SER A C 1
ATOM 1683 O O . SER A 1 213 ? 8.266 -17.312 -15.156 1 93.69 213 SER A O 1
ATOM 1685 N N . THR A 1 214 ? 8.039 -19.547 -15.141 1 85.25 214 THR A N 1
ATOM 1686 C CA . THR A 1 214 ? 7.094 -19.547 -16.25 1 85.25 214 THR A CA 1
ATOM 1687 C C . THR A 1 214 ? 5.684 -19.219 -15.773 1 85.25 214 THR A C 1
ATOM 1689 O O . THR A 1 214 ? 4.863 -18.703 -16.531 1 85.25 214 THR A O 1
ATOM 1692 N N . MET A 1 215 ? 5.402 -19.578 -14.594 1 92.12 215 MET A N 1
ATOM 1693 C CA . MET A 1 215 ? 4.148 -19.188 -13.961 1 92.12 215 MET A CA 1
ATOM 1694 C C . MET A 1 215 ? 4.336 -17.953 -13.094 1 92.12 215 MET A C 1
ATOM 1696 O O . MET A 1 215 ? 5.18 -17.938 -12.195 1 92.12 215 MET A O 1
ATOM 1700 N N . VAL A 1 216 ? 3.49 -16.938 -13.398 1 95.75 216 VAL A N 1
ATOM 1701 C CA . VAL A 1 216 ? 3.756 -15.703 -12.688 1 95.75 216 VAL A CA 1
ATOM 1702 C C . VAL A 1 216 ? 2.438 -15.016 -12.336 1 95.75 216 VAL A C 1
ATOM 1704 O O . VAL A 1 216 ? 1.5 -15.008 -13.133 1 95.75 216 VAL A O 1
ATOM 1707 N N . TRP A 1 217 ? 2.361 -14.523 -11.125 1 98.06 217 TRP A N 1
ATOM 1708 C CA . TRP A 1 217 ? 1.389 -13.516 -10.734 1 98.06 217 TRP A CA 1
ATOM 1709 C C . TRP A 1 217 ? 2.068 -12.164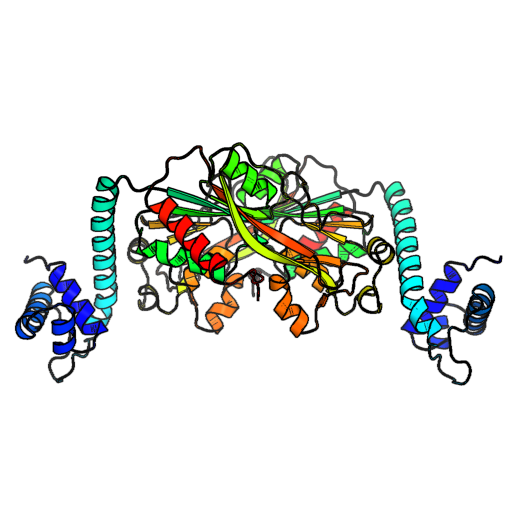 -10.492 1 98.06 217 TRP A C 1
ATOM 1711 O O . TRP A 1 217 ? 3.164 -12.109 -9.93 1 98.06 217 TRP A O 1
ATOM 1721 N N . TYR A 1 218 ? 1.422 -11.109 -10.898 1 97.94 218 TYR A N 1
ATOM 1722 C CA . TYR A 1 218 ? 1.991 -9.781 -10.734 1 97.94 218 TYR A CA 1
ATOM 1723 C C . TYR A 1 218 ? 1.139 -8.938 -9.797 1 97.94 218 TYR A C 1
ATOM 1725 O O . TYR A 1 218 ? -0.089 -9.047 -9.789 1 97.94 218 TYR A O 1
ATOM 1733 N N . THR A 1 219 ? 1.779 -8.133 -8.961 1 98.12 219 THR A N 1
ATOM 1734 C CA . THR A 1 219 ? 1.162 -7.051 -8.211 1 98.12 219 THR A CA 1
ATOM 1735 C C . THR A 1 219 ? 2.076 -5.828 -8.18 1 98.12 219 THR A C 1
ATOM 1737 O O . THR A 1 219 ? 3.264 -5.926 -8.492 1 98.12 219 THR A O 1
ATOM 1740 N N . ASN A 1 220 ? 1.502 -4.684 -7.828 1 98 220 ASN A N 1
ATOM 1741 C CA . ASN A 1 220 ? 2.34 -3.49 -7.816 1 98 220 ASN A CA 1
ATOM 1742 C C . ASN A 1 220 ? 2.65 -3.035 -6.395 1 98 220 ASN A C 1
ATOM 1744 O O . ASN A 1 220 ? 3.07 -1.896 -6.18 1 98 220 ASN A O 1
ATOM 1748 N N . THR A 1 221 ? 2.391 -3.883 -5.402 1 98 221 THR A N 1
ATOM 1749 C CA . THR A 1 221 ? 2.852 -3.621 -4.043 1 98 221 THR A CA 1
ATOM 1750 C C . THR A 1 221 ? 3.504 -4.863 -3.445 1 98 221 THR A C 1
ATOM 1752 O O . THR A 1 221 ? 3.037 -5.984 -3.664 1 98 221 THR A O 1
ATOM 1755 N N . HIS A 1 222 ? 4.527 -4.648 -2.695 1 98.38 222 HIS A N 1
ATOM 1756 C CA . HIS A 1 222 ? 5.223 -5.766 -2.07 1 98.38 222 HIS A CA 1
ATOM 1757 C C . HIS A 1 222 ? 4.379 -6.391 -0.962 1 98.38 222 HIS A C 1
ATOM 1759 O O . HIS A 1 222 ? 4.438 -7.598 -0.735 1 98.38 222 HIS A O 1
ATOM 1765 N N . GLN A 1 223 ? 3.582 -5.621 -0.338 1 97.31 223 GLN A N 1
ATOM 1766 C CA . GLN A 1 223 ? 2.699 -6.164 0.69 1 97.31 223 GLN A CA 1
ATOM 1767 C C . GLN A 1 223 ? 1.764 -7.219 0.111 1 97.31 223 GLN A C 1
ATOM 1769 O O . GLN A 1 223 ? 1.509 -8.242 0.746 1 97.31 223 GLN A O 1
ATOM 1774 N N . ASN A 1 224 ? 1.205 -6.93 -1.056 1 97.75 224 ASN A N 1
ATOM 1775 C CA . ASN A 1 224 ? 0.341 -7.922 -1.687 1 97.75 224 ASN A CA 1
ATOM 1776 C C . ASN A 1 224 ? 1.114 -9.188 -2.057 1 97.75 224 ASN A C 1
ATOM 1778 O O . ASN A 1 224 ? 0.571 -10.289 -2 1 97.75 224 ASN A O 1
ATOM 1782 N N . LEU A 1 225 ? 2.373 -9.031 -2.434 1 98.5 225 LEU A N 1
ATOM 1783 C CA . LEU A 1 225 ? 3.207 -10.203 -2.666 1 98.5 225 LEU A CA 1
ATOM 1784 C C . LEU A 1 225 ? 3.297 -11.062 -1.411 1 98.5 225 LEU A C 1
ATOM 1786 O O . LEU A 1 225 ? 3.145 -12.289 -1.479 1 98.5 225 LEU A O 1
ATOM 1790 N N . VAL A 1 226 ? 3.568 -10.422 -0.331 1 98.25 226 VAL A N 1
ATOM 1791 C CA . VAL A 1 226 ? 3.701 -11.133 0.937 1 98.25 226 VAL A CA 1
ATOM 1792 C C . VAL A 1 226 ? 2.422 -11.914 1.23 1 98.25 226 VAL A C 1
ATOM 1794 O O . VAL A 1 226 ? 2.475 -13.086 1.595 1 98.25 226 VAL A O 1
ATOM 1797 N N . THR A 1 227 ? 1.28 -11.281 1.042 1 97.69 227 THR A N 1
ATOM 1798 C CA . THR A 1 227 ? -0.003 -11.914 1.334 1 97.69 227 THR A CA 1
ATOM 1799 C C . THR A 1 227 ? -0.234 -13.117 0.421 1 97.69 227 THR A C 1
ATOM 1801 O O . THR A 1 227 ? -0.669 -14.172 0.877 1 97.69 227 THR A O 1
ATOM 1804 N N . LEU A 1 228 ? 0.049 -12.93 -0.853 1 97.94 228 LEU A N 1
ATOM 1805 C CA . LEU A 1 228 ? -0.113 -14.023 -1.802 1 97.94 228 LEU A CA 1
ATOM 1806 C C . LEU A 1 228 ? 0.772 -15.211 -1.422 1 97.94 228 LEU A C 1
ATOM 1808 O O . LEU A 1 228 ? 0.329 -16.359 -1.46 1 97.94 228 LEU A O 1
ATOM 1812 N N . VAL A 1 229 ? 2.002 -14.938 -1.021 1 98.31 229 VAL A N 1
ATOM 1813 C CA . VAL A 1 229 ? 2.957 -15.977 -0.635 1 98.31 229 VAL A CA 1
ATOM 1814 C C . VAL A 1 229 ? 2.475 -16.672 0.631 1 98.31 229 VAL A C 1
ATOM 1816 O O . VAL A 1 229 ? 2.527 -17.906 0.725 1 98.31 229 VAL A O 1
ATOM 1819 N N . GLU A 1 230 ? 2.043 -15.891 1.555 1 97.69 230 GLU A N 1
ATOM 1820 C CA . GLU A 1 230 ? 1.518 -16.438 2.797 1 97.69 230 GLU A CA 1
ATOM 1821 C C . GLU A 1 230 ? 0.387 -17.438 2.525 1 97.69 230 GLU A C 1
ATOM 1823 O O . GLU A 1 230 ? 0.257 -18.438 3.223 1 97.69 230 GLU A O 1
ATOM 1828 N N . LYS A 1 231 ? -0.349 -17.141 1.528 1 96.44 231 LYS A N 1
ATOM 1829 C CA . LYS A 1 231 ? -1.507 -17.969 1.196 1 96.44 231 LYS A CA 1
ATOM 1830 C C . LYS A 1 231 ? -1.116 -19.125 0.269 1 96.44 231 LYS A C 1
ATOM 1832 O O . LYS A 1 231 ? -1.978 -19.875 -0.192 1 96.44 231 LYS A O 1
ATOM 1837 N N . GLY A 1 232 ? 0.124 -19.188 -0.084 1 96.25 232 GLY A N 1
ATOM 1838 C CA . GLY A 1 232 ? 0.649 -20.359 -0.762 1 96.25 232 GLY A CA 1
ATOM 1839 C C . GLY A 1 232 ? 0.614 -20.234 -2.273 1 96.25 232 GLY A C 1
ATOM 1840 O O . GLY A 1 232 ? 0.761 -21.234 -2.982 1 96.25 232 GLY A O 1
ATOM 1841 N N . VAL A 1 233 ? 0.427 -19.078 -2.797 1 97 233 VAL A N 1
ATOM 1842 C CA . VAL A 1 233 ? 0.283 -18.891 -4.238 1 97 233 VAL A CA 1
ATOM 1843 C C . VAL A 1 233 ? 1.611 -19.172 -4.93 1 97 233 VAL A C 1
ATOM 1845 O O . VAL A 1 233 ? 1.633 -19.672 -6.059 1 97 233 VAL A O 1
ATOM 1848 N N . GLY A 1 234 ? 2.664 -18.812 -4.293 1 97.81 234 GLY A N 1
ATOM 1849 C CA . GLY A 1 234 ? 3.996 -18.969 -4.855 1 97.81 234 GLY A CA 1
ATOM 1850 C C . GLY A 1 234 ? 5.09 -18.422 -3.955 1 97.81 234 GLY A C 1
ATOM 1851 O O . GLY A 1 234 ? 4.953 -18.438 -2.73 1 97.81 234 GLY A O 1
ATOM 1852 N N . TRP A 1 235 ? 6.234 -18.125 -4.602 1 98.5 235 TRP A N 1
ATOM 1853 C CA . TRP A 1 235 ? 7.359 -17.5 -3.912 1 98.5 235 TRP A CA 1
ATOM 1854 C C . TRP A 1 235 ? 7.598 -16.078 -4.426 1 98.5 235 TRP A C 1
ATOM 1856 O O . TRP A 1 235 ? 7.078 -15.695 -5.477 1 98.5 235 TRP A O 1
ATOM 1866 N N . ALA A 1 236 ? 8.289 -15.242 -3.66 1 98.75 236 ALA A N 1
ATOM 1867 C CA . ALA A 1 236 ? 8.523 -13.852 -4.039 1 98.75 236 ALA A CA 1
ATOM 1868 C C . ALA A 1 236 ? 9.812 -13.328 -3.422 1 98.75 236 ALA A C 1
ATOM 1870 O O . ALA A 1 236 ? 10.383 -13.953 -2.527 1 98.75 236 ALA A O 1
ATOM 1871 N N . VAL A 1 237 ? 10.336 -12.273 -3.939 1 98.31 237 VAL A N 1
ATOM 1872 C CA . VAL A 1 237 ? 11.43 -11.492 -3.377 1 98.31 237 VAL A CA 1
ATOM 1873 C C . VAL A 1 237 ? 10.891 -10.18 -2.814 1 98.31 237 VAL A C 1
ATOM 1875 O O . VAL A 1 237 ? 10.32 -9.367 -3.549 1 98.31 237 VAL A O 1
ATOM 1878 N N . VAL A 1 238 ? 11.055 -9.984 -1.461 1 98.31 238 VAL A N 1
ATOM 1879 C CA . VAL A 1 238 ? 10.422 -8.836 -0.824 1 98.31 238 VAL A CA 1
ATOM 1880 C C . VAL A 1 238 ? 11.383 -8.211 0.188 1 98.31 238 VAL A C 1
ATOM 1882 O O . VAL A 1 238 ? 12.344 -8.852 0.619 1 98.31 238 VAL A O 1
ATOM 1885 N N . PRO A 1 239 ? 11.125 -6.926 0.518 1 97.25 239 PRO A N 1
ATOM 1886 C CA . PRO A 1 239 ? 11.938 -6.344 1.587 1 97.25 239 PRO A CA 1
ATOM 1887 C C . PRO A 1 239 ? 11.836 -7.113 2.9 1 97.25 239 PRO A C 1
ATOM 1889 O O . PRO A 1 239 ? 10.734 -7.488 3.312 1 97.25 239 PRO A O 1
ATOM 1892 N N . GLU A 1 240 ? 12.914 -7.27 3.566 1 96.12 240 GLU A N 1
ATOM 1893 C CA . GLU A 1 240 ? 13.008 -8.047 4.801 1 96.12 240 GLU A CA 1
ATOM 1894 C C . GLU A 1 240 ? 12.086 -7.48 5.879 1 96.12 240 GLU A C 1
ATOM 1896 O O . GLU A 1 240 ? 11.414 -8.234 6.582 1 96.12 240 GLU A O 1
ATOM 1901 N N . TRP A 1 241 ? 12 -6.238 6.008 1 93.44 241 TRP A N 1
ATOM 1902 C CA . TRP A 1 241 ? 11.266 -5.621 7.105 1 93.44 241 TRP A CA 1
ATOM 1903 C C . TRP A 1 241 ? 9.773 -5.918 7 1 93.44 241 TRP A C 1
ATOM 1905 O O . TRP A 1 241 ? 9.07 -5.934 8.008 1 93.44 241 TRP A O 1
ATOM 1915 N N . LEU A 1 242 ? 9.297 -6.16 5.797 1 95.31 242 LEU A N 1
ATOM 1916 C CA . LEU A 1 242 ? 7.871 -6.391 5.586 1 95.31 242 LEU A CA 1
ATOM 1917 C C . LEU A 1 242 ? 7.457 -7.758 6.109 1 95.31 242 LEU A C 1
ATOM 1919 O O . LEU A 1 242 ? 6.273 -8.008 6.344 1 95.31 242 LEU A O 1
ATOM 1923 N N . VAL A 1 243 ? 8.398 -8.672 6.254 1 97 243 VAL A N 1
ATOM 1924 C CA . VAL A 1 243 ? 8 -10.039 6.547 1 97 243 VAL A CA 1
ATOM 1925 C C . VAL A 1 243 ? 8.578 -10.469 7.895 1 97 243 VAL A C 1
ATOM 1927 O O . VAL A 1 243 ? 8.492 -11.641 8.273 1 97 243 VAL A O 1
ATOM 1930 N N . LYS A 1 244 ? 9.148 -9.562 8.641 1 95.31 244 LYS A N 1
ATOM 1931 C CA . LYS A 1 244 ? 9.766 -9.883 9.93 1 95.31 244 LYS A CA 1
ATOM 1932 C C . LYS A 1 244 ? 8.781 -10.602 10.844 1 95.31 244 LYS A C 1
ATOM 1934 O O . LYS A 1 244 ? 9.086 -11.672 11.367 1 95.31 244 LYS A O 1
ATOM 1939 N N . SER A 1 245 ? 7.621 -10.055 11.008 1 94.5 245 SER A N 1
ATOM 1940 C CA . SER A 1 245 ? 6.621 -10.625 11.898 1 94.5 245 SER A CA 1
ATOM 1941 C C . SER A 1 245 ? 6.121 -11.969 11.383 1 94.5 245 SER A C 1
ATOM 1943 O O . SER A 1 245 ? 5.859 -12.883 12.172 1 94.5 245 SER A O 1
ATOM 1945 N N . ASN A 1 246 ? 5.945 -12.07 10.102 1 97.19 246 ASN A N 1
ATOM 1946 C CA . ASN A 1 246 ? 5.496 -13.32 9.492 1 97.19 246 ASN A CA 1
ATOM 1947 C C . ASN A 1 246 ? 6.492 -14.453 9.742 1 97.19 246 ASN A C 1
ATOM 1949 O O . ASN A 1 246 ? 6.094 -15.594 10 1 97.19 246 ASN A O 1
ATOM 1953 N N . ILE A 1 247 ? 7.723 -14.117 9.641 1 97 247 ILE A N 1
ATOM 1954 C CA . ILE A 1 247 ? 8.781 -15.102 9.836 1 97 247 ILE A CA 1
ATOM 1955 C C . ILE A 1 247 ? 8.82 -15.523 11.305 1 97 247 ILE A C 1
ATOM 1957 O O . ILE A 1 247 ? 8.914 -16.719 11.609 1 97 247 ILE A O 1
ATOM 1961 N N . GLU A 1 248 ? 8.656 -14.594 12.195 1 96.69 248 GLU A N 1
ATOM 1962 C CA . GLU A 1 248 ? 8.656 -14.867 13.625 1 96.69 248 GLU A CA 1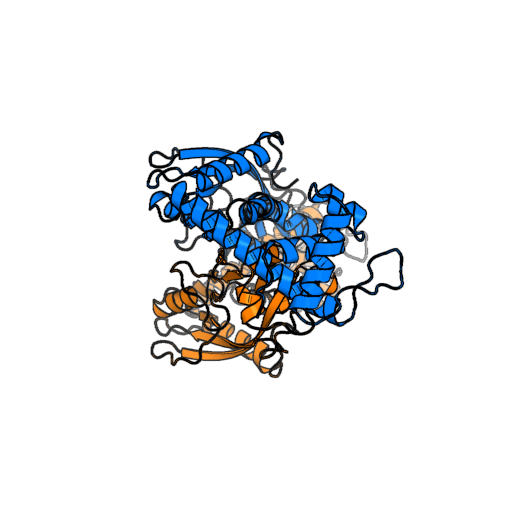
ATOM 1963 C C . GLU A 1 248 ? 7.496 -15.781 14.016 1 96.69 248 GLU A C 1
ATOM 1965 O O . GLU A 1 248 ? 7.641 -16.641 14.883 1 96.69 248 GLU A O 1
ATOM 1970 N N . ARG A 1 249 ? 6.406 -15.609 13.297 1 97.06 249 ARG A N 1
ATOM 1971 C CA . ARG A 1 249 ? 5.215 -16.406 13.594 1 97.06 249 ARG A CA 1
ATOM 1972 C C . ARG A 1 249 ? 5.246 -17.734 12.867 1 97.06 249 ARG A C 1
ATOM 1974 O O . ARG A 1 249 ? 4.344 -18.562 13.031 1 97.06 249 ARG A O 1
ATOM 1981 N N . GLY A 1 250 ? 6.188 -17.906 12.023 1 97.25 250 GLY A N 1
ATOM 1982 C CA . GLY A 1 250 ? 6.367 -19.172 11.336 1 97.25 250 GLY A CA 1
ATOM 1983 C C . GLY A 1 250 ? 5.445 -19.344 10.141 1 97.25 250 GLY A C 1
ATOM 1984 O O . GLY A 1 250 ? 5.242 -20.469 9.664 1 97.25 250 GLY A O 1
ATOM 1985 N N . GLU A 1 251 ? 4.867 -18.297 9.664 1 97.75 251 GLU A N 1
ATOM 1986 C CA . GLU A 1 251 ? 3.945 -18.344 8.531 1 97.75 251 GLU A CA 1
ATOM 1987 C C . GLU A 1 251 ? 4.699 -18.328 7.203 1 97.75 251 GLU A C 1
ATOM 1989 O O . GLU A 1 251 ? 4.273 -18.969 6.234 1 97.75 251 GLU A O 1
ATOM 1994 N N . ILE A 1 252 ? 5.773 -17.594 7.188 1 98.31 252 ILE A N 1
ATOM 1995 C CA . ILE A 1 252 ? 6.637 -17.406 6.027 1 98.31 252 ILE A CA 1
ATOM 1996 C C . ILE A 1 252 ? 8.07 -17.781 6.383 1 98.31 252 ILE A C 1
ATOM 1998 O O . ILE A 1 252 ? 8.5 -17.625 7.527 1 98.31 252 ILE A O 1
ATOM 2002 N N . VAL A 1 253 ? 8.781 -18.328 5.438 1 98 253 VAL A N 1
ATOM 2003 C CA . VAL A 1 253 ? 10.188 -18.641 5.633 1 98 253 VAL A CA 1
ATOM 2004 C C . VAL A 1 253 ? 11.031 -17.906 4.582 1 98 253 VAL A C 1
ATOM 2006 O O . VAL A 1 253 ? 10.602 -17.766 3.432 1 98 253 VAL A O 1
ATOM 2009 N N . ALA A 1 254 ? 12.164 -17.422 5.043 1 97.69 254 ALA A N 1
ATOM 2010 C CA . ALA A 1 254 ? 13.203 -17 4.098 1 97.69 254 ALA A CA 1
ATOM 2011 C C . ALA A 1 254 ? 13.914 -18.219 3.504 1 97.69 254 ALA A C 1
ATOM 2013 O O . ALA A 1 254 ? 14.539 -19 4.23 1 97.69 254 ALA A O 1
ATOM 2014 N N . LEU A 1 255 ? 13.844 -18.375 2.213 1 97.44 255 LEU A N 1
ATOM 2015 C CA . LEU A 1 255 ? 14.414 -19.562 1.56 1 97.44 255 LEU A CA 1
ATOM 2016 C C . LEU A 1 255 ? 15.93 -19.469 1.502 1 97.44 255 LEU A C 1
ATOM 2018 O O . LEU A 1 255 ? 16.484 -18.406 1.241 1 97.44 255 LEU A O 1
ATOM 2022 N N . PRO A 1 256 ? 16.562 -20.516 1.812 1 95.81 256 PRO A N 1
ATOM 2023 C CA . PRO A 1 256 ? 18.031 -20.531 1.675 1 95.81 256 PRO A CA 1
ATOM 2024 C C . PRO A 1 256 ? 18.484 -20.672 0.222 1 95.81 256 PRO A C 1
ATOM 2026 O O . PRO A 1 256 ? 18.953 -21.734 -0.189 1 95.81 256 PRO A O 1
ATOM 2029 N N . VAL A 1 257 ? 18.344 -19.656 -0.514 1 95.12 257 VAL A N 1
ATOM 2030 C CA . VAL A 1 257 ? 18.672 -19.672 -1.937 1 95.12 257 VAL A CA 1
ATOM 2031 C C . VAL A 1 257 ? 20.188 -19.75 -2.125 1 95.12 257 VAL A C 1
ATOM 2033 O O . VAL A 1 257 ? 20.938 -18.984 -1.513 1 95.12 257 VAL A O 1
ATOM 2036 N N . ALA A 1 258 ? 20.5 -20.578 -3.098 1 85.06 258 ALA A N 1
ATOM 2037 C CA . ALA A 1 258 ? 21.922 -20.781 -3.404 1 85.06 258 ALA A CA 1
ATOM 2038 C C . ALA A 1 258 ? 22.547 -19.484 -3.928 1 85.06 258 ALA A C 1
ATOM 2040 O O . ALA A 1 258 ? 21.922 -18.75 -4.691 1 85.06 258 ALA A O 1
ATOM 2041 N N . HIS A 1 259 ? 23.609 -18.891 -3.357 1 83.81 259 HIS A N 1
ATOM 2042 C CA . HIS A 1 259 ? 24.438 -17.766 -3.754 1 83.81 259 HIS A CA 1
ATOM 2043 C C . HIS A 1 259 ? 23.844 -16.453 -3.246 1 83.81 259 HIS A C 1
ATOM 2045 O O . HIS A 1 259 ? 24.344 -15.367 -3.584 1 83.81 259 HIS A O 1
ATOM 2051 N N . GLU A 1 260 ? 22.703 -16.547 -2.697 1 84.75 260 GLU A N 1
ATOM 2052 C CA . GLU A 1 260 ? 22.0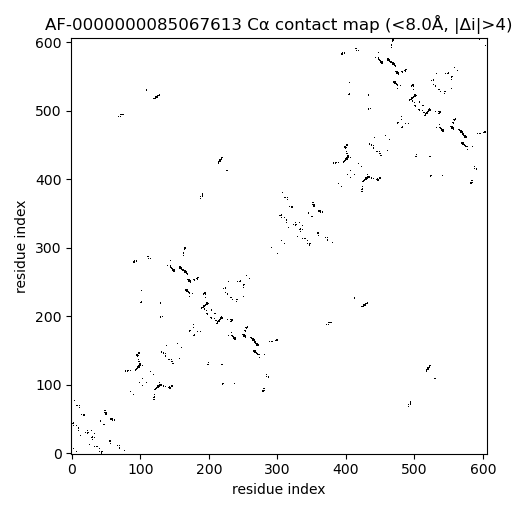94 -15.383 -2.062 1 84.75 260 GLU A CA 1
ATOM 2053 C C . GLU A 1 260 ? 21.656 -15.703 -0.636 1 84.75 260 GLU A C 1
ATOM 2055 O O . GLU A 1 260 ? 20.531 -15.367 -0.24 1 84.75 260 GLU A O 1
ATOM 2060 N N . TYR A 1 261 ? 22.484 -16.266 0.044 1 79.31 261 TYR A N 1
ATOM 2061 C CA . TYR A 1 261 ? 22.141 -16.828 1.345 1 79.31 261 TYR A CA 1
ATOM 2062 C C . TYR A 1 261 ? 21.656 -15.742 2.303 1 79.31 261 TYR A C 1
ATOM 2064 O O . TYR A 1 261 ? 20.766 -15.977 3.123 1 79.31 261 TYR A O 1
ATOM 2072 N N . ASN A 1 262 ? 22.141 -14.602 2.102 1 86.06 262 ASN A N 1
ATOM 2073 C CA . ASN A 1 262 ? 21.781 -13.539 3.031 1 86.06 262 ASN A CA 1
ATOM 2074 C C . ASN A 1 262 ? 20.797 -12.555 2.406 1 86.06 262 ASN A C 1
ATOM 2076 O O . ASN A 1 262 ? 20.562 -11.469 2.941 1 86.06 262 ASN A O 1
ATOM 2080 N N . GLY A 1 263 ? 20.25 -12.969 1.36 1 92.12 263 GLY A N 1
ATOM 2081 C CA . GLY A 1 263 ? 19.344 -12.078 0.671 1 92.12 263 GLY A CA 1
ATOM 2082 C C . GLY A 1 263 ? 20.047 -11.109 -0.26 1 92.12 263 GLY A C 1
ATOM 2083 O O . GLY A 1 263 ? 21.25 -11.219 -0.487 1 92.12 263 GLY A O 1
ATOM 2084 N N . TRP A 1 264 ? 19.266 -10.305 -0.861 1 92.81 264 TRP A N 1
ATOM 2085 C CA . TRP A 1 264 ? 19.781 -9.305 -1.792 1 92.81 264 TRP A CA 1
ATOM 2086 C C . TRP A 1 264 ? 19.828 -7.926 -1.139 1 92.81 264 TRP A C 1
ATOM 2088 O O . TRP A 1 264 ? 18.828 -7.469 -0.564 1 92.81 264 TRP A O 1
ATOM 2098 N N . LEU A 1 265 ? 21 -7.316 -1.213 1 93.31 265 LEU A N 1
ATOM 2099 C CA . LEU A 1 265 ? 21.141 -5.949 -0.723 1 93.31 265 LEU A CA 1
ATOM 2100 C C . LEU A 1 265 ? 21.078 -4.949 -1.873 1 93.31 265 LEU A C 1
ATOM 2102 O O . LEU A 1 265 ? 21.75 -5.129 -2.893 1 93.31 265 LEU A O 1
ATOM 2106 N N . THR A 1 266 ? 20.25 -3.99 -1.707 1 93.44 266 THR A N 1
ATOM 2107 C CA . THR A 1 266 ? 20.156 -2.953 -2.729 1 93.44 266 THR A CA 1
ATOM 2108 C C . THR A 1 266 ? 20.266 -1.566 -2.1 1 93.44 266 THR A C 1
ATOM 2110 O O . THR A 1 266 ? 19.922 -1.381 -0.931 1 93.44 266 THR A O 1
ATOM 2113 N N . THR A 1 267 ? 20.75 -0.646 -2.889 1 93.88 267 THR A N 1
ATOM 2114 C CA . THR A 1 267 ? 20.953 0.726 -2.43 1 93.88 267 THR A CA 1
ATOM 2115 C C . THR A 1 267 ? 19.625 1.486 -2.43 1 93.88 267 THR A C 1
ATOM 2117 O O . THR A 1 267 ? 18.828 1.363 -3.365 1 93.88 267 THR A O 1
ATOM 2120 N N . VAL A 1 268 ? 19.406 2.188 -1.349 1 94.94 268 VAL A N 1
ATOM 2121 C CA . VAL A 1 268 ? 18.312 3.146 -1.279 1 94.94 268 VAL A CA 1
ATOM 2122 C C . VAL A 1 268 ? 18.844 4.562 -1.49 1 94.94 268 VAL A C 1
ATOM 2124 O O . VAL A 1 268 ? 19.797 4.973 -0.828 1 94.94 268 VAL A O 1
ATOM 2127 N N . GLY A 1 269 ? 18.25 5.23 -2.465 1 94.81 269 GLY A N 1
ATOM 2128 C CA . GLY A 1 269 ? 18.703 6.57 -2.787 1 94.81 269 GLY A CA 1
ATOM 2129 C C . GLY A 1 269 ? 17.578 7.602 -2.777 1 94.81 269 GLY A C 1
ATOM 2130 O O . GLY A 1 269 ? 16.406 7.246 -2.812 1 94.81 269 GLY A O 1
ATOM 2131 N N . CYS A 1 270 ? 18.016 8.805 -2.713 1 96.06 270 CYS A N 1
ATOM 2132 C CA . CYS A 1 270 ? 17.125 9.961 -2.779 1 96.06 270 CYS A CA 1
ATOM 2133 C C . CYS A 1 270 ? 17.391 10.773 -4.039 1 96.06 270 CYS A C 1
ATOM 2135 O O . CYS A 1 270 ? 18.547 11.094 -4.348 1 96.06 270 CYS A O 1
ATOM 2137 N N . LEU A 1 271 ? 16.359 11.031 -4.742 1 96.56 271 LEU A N 1
ATOM 2138 C CA . LEU A 1 271 ? 16.391 11.906 -5.91 1 96.56 271 LEU A CA 1
ATOM 2139 C C . LEU A 1 271 ? 15.859 13.289 -5.562 1 96.56 271 LEU A C 1
ATOM 2141 O O . LEU A 1 271 ? 14.883 13.414 -4.824 1 96.56 271 LEU A O 1
ATOM 2145 N N . VAL A 1 272 ? 16.453 14.297 -6.086 1 96.06 272 VAL A N 1
ATOM 2146 C CA . VAL A 1 272 ? 15.953 15.664 -5.934 1 96.06 272 VAL A CA 1
ATOM 2147 C C . VAL A 1 272 ? 15.812 16.312 -7.309 1 96.06 272 VAL A C 1
ATOM 2149 O O . VAL A 1 272 ? 16.766 16.344 -8.094 1 96.06 272 VAL A O 1
ATOM 2152 N N . SER A 1 273 ? 14.641 16.812 -7.551 1 94.75 273 SER A N 1
ATOM 2153 C CA . SER A 1 273 ? 14.367 17.438 -8.844 1 94.75 273 SER A CA 1
ATOM 2154 C C . SER A 1 273 ? 15.164 18.719 -9.016 1 94.75 273 SER A C 1
ATOM 2156 O O . SER A 1 273 ? 15.32 19.5 -8.07 1 94.75 273 SER A O 1
ATOM 2158 N N . ARG A 1 274 ? 15.578 19 -10.211 1 88.25 274 ARG A N 1
ATOM 2159 C CA . ARG A 1 274 ? 16.25 20.234 -10.539 1 88.25 274 ARG A CA 1
ATOM 2160 C C . ARG A 1 274 ? 15.289 21.234 -11.18 1 88.25 274 ARG A C 1
ATOM 2162 O O . ARG A 1 274 ? 15.672 22.359 -11.5 1 88.25 274 ARG A O 1
ATOM 2169 N N . SER A 1 275 ? 14.141 20.781 -11.336 1 84.88 275 SER A N 1
ATOM 2170 C CA . SER A 1 275 ? 13.148 21.609 -12.016 1 84.88 275 SER A CA 1
ATOM 2171 C C . SER A 1 275 ? 12.539 22.641 -11.062 1 84.88 275 SER A C 1
ATOM 2173 O O . SER A 1 275 ? 11.867 23.578 -11.5 1 84.88 275 SER A O 1
ATOM 2175 N N . HIS A 1 276 ? 12.758 22.438 -9.805 1 81 276 HIS A N 1
ATOM 2176 C CA . HIS A 1 276 ? 12.188 23.312 -8.797 1 81 276 HIS A CA 1
ATOM 2177 C C . HIS A 1 276 ? 13.273 24.047 -8.023 1 81 276 HIS A C 1
ATOM 2179 O O . HIS A 1 276 ? 14.383 23.531 -7.859 1 81 276 HIS A O 1
ATOM 2185 N N . GLY A 1 277 ? 12.938 25.25 -7.684 1 78.31 277 GLY A N 1
ATOM 2186 C CA . GLY A 1 277 ? 13.844 25.938 -6.773 1 78.31 277 GLY A CA 1
ATOM 2187 C C . GLY A 1 277 ? 13.898 25.312 -5.395 1 78.31 277 GLY A C 1
ATOM 2188 O O . GLY A 1 277 ? 12.992 24.562 -5.012 1 78.31 277 GLY A O 1
ATOM 2189 N N . SER A 1 278 ? 15.023 25.531 -4.75 1 83.25 278 SER A N 1
ATOM 2190 C CA . SER A 1 278 ? 15.18 25.047 -3.381 1 83.25 278 SER A CA 1
ATOM 2191 C C . SER A 1 278 ? 14.711 26.094 -2.371 1 83.25 278 SER A C 1
ATOM 2193 O O . SER A 1 278 ? 15.148 27.25 -2.416 1 83.25 278 SER A O 1
ATOM 2195 N N . GLY A 1 279 ? 13.711 25.734 -1.59 1 89.12 279 GLY A N 1
ATOM 2196 C CA . GLY A 1 279 ? 13.258 26.562 -0.482 1 89.12 279 GLY A CA 1
ATOM 2197 C C . GLY A 1 279 ? 13.484 25.922 0.873 1 89.12 279 GLY A C 1
ATOM 2198 O O . GLY A 1 279 ? 14.055 24.828 0.962 1 89.12 279 GLY A O 1
ATOM 2199 N N . PRO A 1 280 ? 13.148 26.672 1.882 1 91.5 280 PRO A N 1
ATOM 2200 C CA . PRO A 1 280 ? 13.422 26.188 3.238 1 91.5 280 PRO A CA 1
ATOM 2201 C C . PRO A 1 280 ? 12.75 24.844 3.535 1 91.5 280 PRO A C 1
ATOM 2203 O O . PRO A 1 280 ? 13.289 24.031 4.293 1 91.5 280 PRO A O 1
ATOM 2206 N N . VAL A 1 281 ? 11.609 24.594 3.018 1 93.94 281 VAL A N 1
ATOM 2207 C CA . VAL A 1 281 ? 10.891 23.359 3.287 1 93.94 281 VAL A CA 1
ATOM 2208 C C . VAL A 1 281 ? 11.656 22.172 2.699 1 93.94 281 VAL A C 1
ATOM 2210 O O . VAL A 1 281 ? 11.945 21.203 3.402 1 93.94 281 VAL A O 1
ATOM 2213 N N . LEU A 1 282 ? 12.008 22.297 1.438 1 94.5 282 LEU A N 1
ATOM 2214 C CA . LEU A 1 282 ? 12.766 21.25 0.753 1 94.5 282 LEU A CA 1
ATOM 2215 C C . LEU A 1 282 ? 14.086 21 1.458 1 94.5 282 LEU A C 1
ATOM 2217 O O . LEU A 1 282 ? 14.445 19.844 1.709 1 94.5 282 LEU A O 1
ATOM 2221 N N . GLU A 1 283 ? 14.789 22.016 1.771 1 93.81 283 GLU A N 1
ATOM 2222 C CA . GLU A 1 283 ? 16.078 21.891 2.428 1 93.81 283 GLU A CA 1
ATOM 2223 C C . GLU A 1 283 ? 15.953 21.172 3.764 1 93.81 283 GLU A C 1
ATOM 2225 O O . GLU A 1 283 ? 16.797 20.328 4.105 1 93.81 283 GLU A O 1
ATOM 2230 N N . ASN A 1 284 ? 14.961 21.5 4.469 1 94.38 284 ASN A N 1
ATOM 2231 C CA . ASN A 1 284 ? 14.758 20.859 5.762 1 94.38 284 ASN A CA 1
ATOM 2232 C C . ASN A 1 284 ? 14.453 19.359 5.605 1 94.38 284 ASN A C 1
ATOM 2234 O O . ASN A 1 284 ? 14.922 18.547 6.391 1 94.38 284 ASN A O 1
ATOM 2238 N N . VAL A 1 285 ? 13.602 19 4.625 1 95.38 285 VAL A N 1
ATOM 2239 C CA . VAL A 1 285 ? 13.281 17.609 4.375 1 95.38 285 VAL A CA 1
ATOM 2240 C C . VAL A 1 285 ? 14.562 16.844 4.02 1 95.38 285 VAL A C 1
ATOM 2242 O O . VAL A 1 285 ? 14.812 15.758 4.551 1 95.38 285 VAL A O 1
ATOM 2245 N N . ILE A 1 286 ? 15.367 17.422 3.16 1 94.38 286 ILE A N 1
ATOM 2246 C CA . ILE A 1 286 ? 16.609 16.797 2.732 1 94.38 286 ILE A CA 1
ATOM 2247 C C . ILE A 1 286 ? 17.531 16.578 3.941 1 94.38 286 ILE A C 1
ATOM 2249 O O . ILE A 1 286 ? 18.094 15.5 4.113 1 94.38 286 ILE A O 1
ATOM 2253 N N . ASP A 1 287 ? 17.609 17.578 4.766 1 93.5 287 ASP A N 1
ATOM 2254 C CA . ASP A 1 287 ? 18.438 17.484 5.965 1 93.5 287 ASP A CA 1
ATOM 2255 C C . ASP A 1 287 ? 17.938 16.375 6.895 1 93.5 287 ASP A C 1
ATOM 2257 O O . ASP A 1 287 ? 18.719 15.625 7.465 1 93.5 287 ASP A O 1
ATOM 2261 N N . SER A 1 288 ? 16.656 16.328 7.059 1 93.31 288 SER A N 1
ATOM 2262 C CA . SER A 1 288 ? 16.047 15.312 7.91 1 93.31 288 SER A CA 1
ATOM 2263 C C . SER A 1 288 ? 16.344 13.914 7.375 1 93.31 288 SER A C 1
ATOM 2265 O O . SER A 1 288 ? 16.625 12.992 8.148 1 93.31 288 SER A O 1
ATOM 2267 N N . LEU A 1 289 ? 16.25 13.734 6.082 1 92.94 289 LEU A N 1
ATOM 2268 C CA . LEU A 1 289 ? 16.516 12.445 5.453 1 92.94 289 LEU A CA 1
ATOM 2269 C C . LEU A 1 289 ? 17.984 12.055 5.605 1 92.94 289 LEU A C 1
ATOM 2271 O O . LEU A 1 289 ? 18.297 10.906 5.93 1 92.94 289 LEU A O 1
ATOM 2275 N N . LYS A 1 290 ? 18.859 12.969 5.426 1 89.44 290 LYS A N 1
ATOM 2276 C CA . LYS A 1 290 ? 20.297 12.711 5.539 1 89.44 290 LYS A CA 1
ATOM 2277 C C . LYS A 1 290 ? 20.672 12.344 6.969 1 89.44 290 LYS A C 1
ATOM 2279 O O . LYS A 1 290 ? 21.5 11.453 7.188 1 89.44 290 LYS A O 1
ATOM 2284 N N . ASN A 1 291 ? 20.109 12.984 7.918 1 85.31 291 ASN A N 1
ATOM 2285 C CA . ASN A 1 291 ? 20.438 12.758 9.32 1 85.31 291 ASN A CA 1
ATOM 2286 C C . ASN A 1 291 ? 19.938 11.391 9.797 1 85.31 291 ASN A C 1
ATOM 2288 O O . ASN A 1 291 ? 20.562 10.766 10.656 1 85.31 291 ASN A O 1
ATOM 2292 N N . HIS A 1 292 ? 18.828 11.039 9.398 1 76.88 292 HIS A N 1
ATOM 2293 C CA . HIS A 1 292 ? 18.25 9.766 9.828 1 76.88 292 HIS A CA 1
ATOM 2294 C C . HIS A 1 292 ? 19.047 8.586 9.281 1 76.88 292 HIS A C 1
ATOM 2296 O O . HIS A 1 292 ? 19.266 7.602 9.984 1 76.88 292 HIS A O 1
ATOM 2302 N N . PHE A 1 293 ? 19.438 8.648 8.117 1 66.19 293 PHE A N 1
ATOM 2303 C CA . PHE A 1 293 ? 20.047 7.48 7.488 1 66.19 293 PHE A CA 1
ATOM 2304 C C . PHE A 1 293 ? 21.562 7.531 7.598 1 66.19 293 PHE A C 1
ATOM 2306 O O . PHE A 1 293 ? 22.234 6.492 7.57 1 66.19 293 PHE A O 1
ATOM 2313 N N . PHE A 1 294 ? 22.281 8.703 7.59 1 51.31 294 PHE A N 1
ATOM 2314 C CA . PHE A 1 294 ? 23.734 8.742 7.809 1 51.31 294 PHE A CA 1
ATOM 2315 C C . PHE A 1 294 ? 24.078 8.234 9.203 1 51.31 294 PHE A C 1
ATOM 2317 O O . PHE A 1 294 ? 25.125 7.609 9.398 1 51.31 294 PHE A O 1
ATOM 2324 N N . SER A 1 295 ? 23.531 8.93 10.211 1 46.5 295 SER A N 1
ATOM 2325 C CA . SER A 1 295 ? 24.078 8.484 11.492 1 46.5 295 SER A CA 1
ATOM 2326 C C . SER A 1 295 ? 24.094 6.961 11.594 1 46.5 295 SER A C 1
ATOM 2328 O O . SER A 1 295 ? 24.719 6.398 12.484 1 46.5 295 SER A O 1
ATOM 2330 N N . HIS A 1 296 ? 22.984 6.324 11.383 1 42.53 296 HIS A N 1
ATOM 2331 C CA . HIS A 1 296 ? 23.109 4.875 11.516 1 42.53 296 HIS A CA 1
ATOM 2332 C C . HIS A 1 296 ? 23.969 4.289 10.406 1 42.53 296 HIS A C 1
ATOM 2334 O O . HIS A 1 296 ? 23.766 4.598 9.227 1 42.53 296 HIS A O 1
ATOM 2340 N N . GLU A 1 297 ? 25.359 4.117 10.594 1 43.75 297 GLU A N 1
ATOM 2341 C CA . GLU A 1 297 ? 26.109 3.25 9.695 1 43.75 297 GLU A CA 1
ATOM 2342 C C . GLU A 1 297 ? 25.188 2.477 8.766 1 43.75 297 GLU A C 1
ATOM 2344 O O . GLU A 1 297 ? 24.016 2.262 9.086 1 43.75 297 GLU A O 1
ATOM 2349 N N . TYR A 1 298 ? 25.734 1.908 7.547 1 42.91 298 TYR A N 1
ATOM 2350 C CA . TYR A 1 298 ? 25.047 1.092 6.551 1 42.91 298 TYR A CA 1
ATOM 2351 C C . TYR A 1 298 ? 23.938 0.28 7.195 1 42.91 298 TYR A C 1
ATOM 2353 O O . TYR A 1 298 ? 24.078 -0.926 7.41 1 42.91 298 TYR A O 1
ATOM 2361 N N . LYS A 1 299 ? 23.391 0.848 8.156 1 43.34 299 LYS A N 1
ATOM 2362 C CA . LYS A 1 299 ? 22.438 -0.008 8.844 1 43.34 299 LYS A CA 1
ATOM 2363 C C . LYS A 1 299 ? 21.25 -0.333 7.941 1 43.34 299 LYS A C 1
ATOM 2365 O O . LYS A 1 299 ? 20.828 0.494 7.125 1 43.34 299 LYS A O 1
ATOM 2370 N N . THR A 1 300 ? 21.031 -1.408 7.734 1 47.62 300 THR A N 1
ATOM 2371 C CA . THR A 1 300 ? 19.859 -1.931 7.059 1 47.62 300 THR A CA 1
ATOM 2372 C C . THR A 1 300 ? 18.594 -1.201 7.527 1 47.62 300 THR A C 1
ATOM 2374 O O . THR A 1 300 ? 18.406 -0.99 8.727 1 47.62 300 THR A O 1
ATOM 2377 N N . MET A 1 301 ? 18.344 -0.15 6.812 1 45.31 301 MET A N 1
ATOM 2378 C CA . MET A 1 301 ? 17.141 0.641 7.09 1 45.31 301 MET A CA 1
ATOM 2379 C C . MET A 1 301 ? 16.203 -0.111 8.023 1 45.31 301 MET A C 1
ATOM 2381 O O . MET A 1 301 ? 15.422 0.505 8.75 1 45.31 301 MET A O 1
ATOM 2385 N N . TRP A 1 302 ? 15.867 -1.419 7.812 1 45.78 302 TRP A N 1
ATOM 2386 C CA . TRP A 1 302 ? 14.82 -2.188 8.477 1 45.78 302 TRP A CA 1
ATOM 2387 C C . TRP A 1 302 ? 15.391 -2.975 9.656 1 45.78 302 TRP A C 1
ATOM 2389 O O . TRP A 1 302 ? 14.789 -3.947 10.109 1 45.78 302 TRP A O 1
ATOM 2399 N N . GLU A 1 303 ? 16.516 -2.77 10.234 1 41.56 303 GLU A N 1
ATOM 2400 C CA . GLU A 1 303 ? 16.812 -3.455 11.484 1 41.56 303 GLU A CA 1
ATOM 2401 C C . GLU A 1 303 ? 16 -2.871 12.641 1 41.56 303 GLU A C 1
ATOM 2403 O O . GL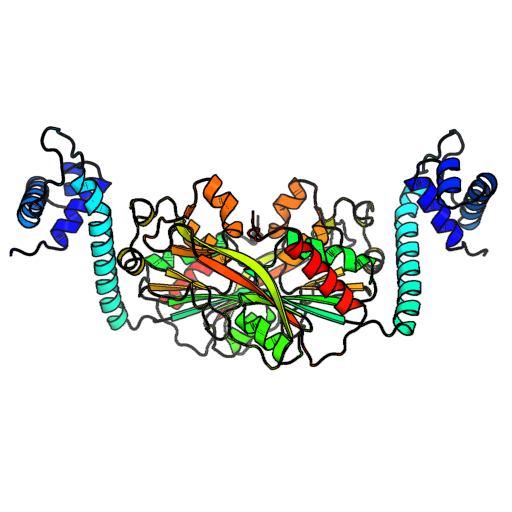U A 1 303 ? 15.82 -1.654 12.727 1 41.56 303 GLU A O 1
ATOM 2408 N N . MET B 1 1 ? 19.062 -46.625 -20.688 1 39.44 1 MET B N 1
ATOM 2409 C CA . MET B 1 1 ? 18.844 -46.094 -19.344 1 39.44 1 MET B CA 1
ATOM 2410 C C . MET B 1 1 ? 17.359 -45.906 -19.062 1 39.44 1 MET B C 1
ATOM 2412 O O . MET B 1 1 ? 16.672 -45.219 -19.812 1 39.44 1 MET B O 1
ATOM 2416 N N . SER B 1 2 ? 16.719 -46.844 -18.516 1 54.62 2 SER B N 1
ATOM 2417 C CA . SER B 1 2 ? 15.273 -46.906 -18.406 1 54.62 2 SER B CA 1
ATOM 2418 C C . SER B 1 2 ? 14.727 -45.688 -17.656 1 54.62 2 SER B C 1
ATOM 2420 O O . SER B 1 2 ? 15.297 -45.25 -16.656 1 54.62 2 SER B O 1
ATOM 2422 N N . MET B 1 3 ? 14.031 -44.781 -18.344 1 70.31 3 MET B N 1
ATOM 2423 C CA . MET B 1 3 ? 13.547 -43.469 -17.922 1 70.31 3 MET B CA 1
ATOM 2424 C C . MET B 1 3 ? 12.352 -43.625 -16.969 1 70.31 3 MET B C 1
ATOM 2426 O O . MET B 1 3 ? 11.523 -44.531 -17.156 1 70.31 3 MET B O 1
ATOM 2430 N N . TYR B 1 4 ? 12.484 -43.219 -15.727 1 78.44 4 TYR B N 1
ATOM 2431 C CA . TYR B 1 4 ? 11.328 -43.219 -14.836 1 78.44 4 TYR B CA 1
ATOM 2432 C C . TYR B 1 4 ? 10.188 -42.406 -15.43 1 78.44 4 TYR B C 1
ATOM 2434 O O . TYR B 1 4 ? 10.414 -41.5 -16.25 1 78.44 4 TYR B O 1
ATOM 2442 N N . SER B 1 5 ? 8.984 -42.875 -15.062 1 86 5 SER B N 1
ATOM 2443 C CA . SER B 1 5 ? 7.793 -42.25 -15.609 1 86 5 SER B CA 1
ATOM 2444 C C . SER B 1 5 ? 7.199 -41.25 -14.617 1 86 5 SER B C 1
ATOM 2446 O O . SER B 1 5 ? 7.508 -41.281 -13.422 1 86 5 SER B O 1
ATOM 2448 N N . PHE B 1 6 ? 6.348 -40.375 -15.156 1 88.31 6 PHE B N 1
ATOM 2449 C CA . PHE B 1 6 ? 5.59 -39.469 -14.305 1 88.31 6 PHE B CA 1
ATOM 2450 C C . PHE B 1 6 ? 4.715 -40.25 -13.328 1 88.31 6 PHE B C 1
ATOM 2452 O O . PHE B 1 6 ? 4.535 -39.812 -12.18 1 88.31 6 PHE B O 1
ATOM 2459 N N . GLU B 1 7 ? 4.234 -41.344 -13.789 1 89.31 7 GLU B N 1
ATOM 2460 C CA . GLU B 1 7 ? 3.367 -42.188 -12.953 1 89.31 7 GLU B CA 1
ATOM 2461 C C . GLU B 1 7 ? 4.121 -42.719 -11.742 1 89.31 7 GLU B C 1
ATOM 2463 O O . GLU B 1 7 ? 3.574 -42.75 -10.633 1 89.31 7 GLU B O 1
ATOM 2468 N N . GLN B 1 8 ? 5.27 -43.094 -11.953 1 90.12 8 GLN B N 1
ATOM 2469 C CA . GLN B 1 8 ? 6.086 -43.594 -10.852 1 90.12 8 GLN B CA 1
ATOM 2470 C C . GLN B 1 8 ? 6.359 -42.5 -9.836 1 90.12 8 GLN B C 1
ATOM 2472 O O . GLN B 1 8 ? 6.289 -42.719 -8.625 1 90.12 8 GLN B O 1
ATOM 2477 N N . LEU B 1 9 ? 6.621 -41.344 -10.32 1 91.31 9 LEU B N 1
ATOM 2478 C CA . LEU B 1 9 ? 6.844 -40.188 -9.438 1 91.31 9 LEU B CA 1
ATOM 2479 C C . LEU B 1 9 ? 5.582 -39.875 -8.656 1 91.31 9 LEU B C 1
ATOM 2481 O O . LEU B 1 9 ? 5.648 -39.531 -7.465 1 91.31 9 LEU B O 1
ATOM 2485 N N . LYS B 1 10 ? 4.508 -39.906 -9.359 1 92.56 10 LYS B N 1
ATOM 2486 C CA . LYS B 1 10 ? 3.223 -39.656 -8.711 1 92.56 10 LYS B CA 1
ATOM 2487 C C . LYS B 1 10 ? 2.961 -40.656 -7.59 1 92.56 10 LYS B C 1
ATOM 2489 O O . LYS B 1 10 ? 2.486 -40.281 -6.516 1 92.56 10 LYS B O 1
ATOM 2494 N N . ILE B 1 11 ? 3.25 -41.875 -7.801 1 93.06 11 ILE B N 1
ATOM 2495 C CA . ILE B 1 11 ? 3.07 -42.906 -6.801 1 93.06 11 ILE B CA 1
ATOM 2496 C C . ILE B 1 11 ? 3.99 -42.656 -5.609 1 93.06 11 ILE B C 1
ATOM 2498 O O . ILE B 1 11 ? 3.559 -42.75 -4.457 1 93.06 11 ILE B O 1
ATOM 2502 N N . PHE B 1 12 ? 5.234 -42.281 -5.879 1 93.38 12 PHE B N 1
ATOM 2503 C CA . PHE B 1 12 ? 6.219 -41.969 -4.848 1 93.38 12 PHE B CA 1
ATOM 2504 C C . PHE B 1 12 ? 5.719 -40.844 -3.951 1 93.38 12 PHE B C 1
ATOM 2506 O O . PHE B 1 12 ? 5.66 -41 -2.729 1 93.38 12 PHE B O 1
ATOM 2513 N N . VAL B 1 13 ? 5.246 -39.812 -4.551 1 92.81 13 VAL B N 1
ATOM 2514 C CA . VAL B 1 13 ? 4.777 -38.625 -3.812 1 92.81 13 VAL B CA 1
ATOM 2515 C C . VAL B 1 13 ? 3.523 -39 -3.018 1 92.81 13 VAL B C 1
ATOM 2517 O O . VAL B 1 13 ? 3.379 -38.594 -1.861 1 92.81 13 VAL B O 1
ATOM 2520 N N . THR B 1 14 ? 2.617 -39.781 -3.576 1 93.81 14 THR B N 1
ATOM 2521 C CA . THR B 1 14 ? 1.363 -40.156 -2.93 1 93.81 14 THR B CA 1
ATOM 2522 C C . THR B 1 14 ? 1.623 -41.031 -1.717 1 93.81 14 THR B C 1
ATOM 2524 O O . THR B 1 14 ? 0.96 -40.906 -0.687 1 93.81 14 THR B O 1
ATOM 2527 N N . VAL B 1 15 ? 2.555 -41.906 -1.789 1 93.62 15 VAL B N 1
ATOM 2528 C CA . VAL B 1 15 ? 2.914 -42.75 -0.66 1 93.62 15 VAL B CA 1
ATOM 2529 C C . VAL B 1 15 ? 3.412 -41.906 0.498 1 93.62 15 VAL B C 1
ATOM 2531 O O . VAL B 1 15 ? 3.051 -42.125 1.654 1 93.62 15 VAL B O 1
ATOM 2534 N N . CYS B 1 16 ? 4.18 -40.969 0.18 1 92.25 16 CYS B N 1
ATOM 2535 C CA . CYS B 1 16 ? 4.703 -40.062 1.204 1 92.25 16 CYS B CA 1
ATOM 2536 C C . CYS B 1 16 ? 3.582 -39.25 1.856 1 92.25 16 CYS B C 1
ATOM 2538 O O . CYS B 1 16 ? 3.574 -39.062 3.074 1 92.25 16 CYS B O 1
ATOM 2540 N N . GLU B 1 17 ? 2.666 -38.781 1.039 1 90.88 17 GLU B N 1
ATOM 2541 C CA . GLU B 1 17 ? 1.559 -37.938 1.52 1 90.88 17 GLU B CA 1
ATOM 2542 C C . GLU B 1 17 ? 0.626 -38.75 2.42 1 90.88 17 GLU B C 1
ATOM 2544 O O . GLU B 1 17 ? 0.125 -38.25 3.422 1 90.88 17 GLU B O 1
ATOM 2549 N N . THR B 1 18 ? 0.424 -39.969 2.043 1 90.94 18 THR B N 1
ATOM 2550 C CA . THR B 1 18 ? -0.56 -40.781 2.738 1 90.94 18 THR B CA 1
ATOM 2551 C C . THR B 1 18 ? 0.093 -41.562 3.875 1 90.94 18 THR B C 1
ATOM 2553 O O . THR B 1 18 ? -0.593 -42.031 4.781 1 90.94 18 THR B O 1
ATOM 2556 N N . GLY B 1 19 ? 1.376 -41.719 3.795 1 90.5 19 GLY B N 1
ATOM 2557 C CA . GLY B 1 19 ? 2.137 -42.406 4.832 1 90.5 19 GLY B CA 1
ATOM 2558 C C . GLY B 1 19 ? 2.037 -43.906 4.758 1 90.5 19 GLY B C 1
ATOM 2559 O O . GLY B 1 19 ? 2.443 -44.625 5.688 1 90.5 19 GLY B O 1
ATOM 2560 N N . SER B 1 20 ? 1.366 -44.469 3.744 1 91.69 20 SER B N 1
ATOM 2561 C CA . SER B 1 20 ? 1.247 -45.906 3.6 1 91.69 20 SER B CA 1
ATOM 2562 C C . SER B 1 20 ? 1.086 -46.312 2.137 1 91.69 20 SER B C 1
ATOM 2564 O O . SER B 1 20 ? 0.495 -45.562 1.348 1 91.69 20 SER B O 1
ATOM 2566 N N . PHE B 1 21 ? 1.564 -47.562 1.844 1 91.94 21 PHE B N 1
ATOM 2567 C CA . PHE B 1 21 ? 1.445 -48.062 0.49 1 91.94 21 PHE B CA 1
ATOM 2568 C C . PHE B 1 21 ? -0.004 -48.438 0.17 1 91.94 21 PHE B C 1
ATOM 2570 O O . PHE B 1 21 ? -0.479 -48.156 -0.938 1 91.94 21 PHE B O 1
ATOM 2577 N N . SER B 1 22 ? -0.665 -48.938 1.179 1 92.5 22 SER B N 1
ATOM 2578 C CA . SER B 1 22 ? -2.059 -49.312 0.982 1 92.5 22 SER B CA 1
ATOM 2579 C C . SER B 1 22 ? -2.953 -48.094 0.819 1 92.5 22 SER B C 1
ATOM 2581 O O . SER B 1 22 ? -3.846 -48.094 -0.03 1 92.5 22 SER B O 1
ATOM 2583 N N . ALA B 1 23 ? -2.645 -47.125 1.578 1 93.44 23 ALA B N 1
ATOM 2584 C CA . ALA B 1 23 ? -3.426 -45.906 1.486 1 93.44 23 ALA B CA 1
ATOM 2585 C C . ALA B 1 23 ? -3.193 -45.188 0.149 1 93.44 23 ALA B C 1
ATOM 2587 O O . ALA B 1 23 ? -4.133 -44.688 -0.456 1 93.44 23 ALA B O 1
ATOM 2588 N N . ALA B 1 24 ? -1.985 -45.219 -0.264 1 94.75 24 ALA B N 1
ATOM 2589 C CA . ALA B 1 24 ? -1.652 -44.625 -1.564 1 94.75 24 ALA B CA 1
ATOM 2590 C C . ALA B 1 24 ? -2.354 -45.375 -2.691 1 94.75 24 ALA B C 1
ATOM 2592 O O . ALA B 1 24 ? -2.863 -44.781 -3.633 1 94.75 24 ALA B O 1
ATOM 2593 N N . ALA B 1 25 ? -2.426 -46.688 -2.617 1 94.12 25 ALA B N 1
ATOM 2594 C CA . ALA B 1 25 ? -3.104 -47.5 -3.604 1 94.12 25 ALA B CA 1
ATOM 2595 C C . ALA B 1 25 ? -4.586 -47.156 -3.695 1 94.12 25 ALA B C 1
ATOM 2597 O O . ALA B 1 25 ? -5.133 -47.031 -4.793 1 94.12 25 ALA B O 1
ATOM 2598 N N . ARG B 1 26 ? -5.168 -46.938 -2.592 1 93.38 26 ARG B N 1
ATOM 2599 C CA . ARG B 1 26 ? -6.578 -46.562 -2.543 1 93.38 26 ARG B CA 1
ATOM 2600 C C . ARG B 1 26 ? -6.805 -45.219 -3.182 1 93.38 26 ARG B C 1
ATOM 2602 O O . ARG B 1 26 ? -7.719 -45.031 -3.988 1 93.38 26 ARG B O 1
ATOM 2609 N N . LYS B 1 27 ? -5.914 -44.312 -2.828 1 92.88 27 LYS B N 1
ATOM 2610 C CA . LYS B 1 27 ? -6.039 -42.969 -3.336 1 92.88 27 LYS B CA 1
ATOM 2611 C C . LYS B 1 27 ? -5.867 -42.906 -4.852 1 92.88 27 LYS B C 1
ATOM 2613 O O . LYS B 1 27 ? -6.547 -42.156 -5.539 1 92.88 27 LYS B O 1
ATOM 2618 N N . LEU B 1 28 ? -5.043 -43.781 -5.355 1 93.94 28 LEU B N 1
ATOM 2619 C CA . LEU B 1 28 ? -4.707 -43.781 -6.773 1 93.94 28 LEU B CA 1
ATOM 2620 C C . LEU B 1 28 ? -5.562 -44.781 -7.535 1 93.94 28 LEU B C 1
ATOM 2622 O O . LEU B 1 28 ? -5.422 -44.906 -8.758 1 93.94 28 LEU B O 1
ATOM 2626 N N . LYS B 1 29 ? -6.414 -45.438 -6.816 1 93.94 29 LYS B N 1
ATOM 2627 C CA . LYS B 1 29 ? -7.277 -46.469 -7.402 1 93.94 29 LYS B CA 1
ATOM 2628 C C . LYS B 1 29 ? -6.457 -47.531 -8.125 1 93.94 29 LYS B C 1
ATOM 2630 O O . LYS B 1 29 ? -6.727 -47.844 -9.289 1 93.94 29 LYS B O 1
ATOM 2635 N N . ARG B 1 30 ? -5.48 -48.031 -7.402 1 93 30 ARG B N 1
ATOM 2636 C CA . ARG B 1 30 ? -4.582 -49.094 -7.891 1 93 30 ARG B CA 1
ATOM 2637 C C . ARG B 1 30 ? -4.441 -50.219 -6.867 1 93 30 ARG B C 1
ATOM 2639 O O . ARG B 1 30 ? -4.797 -50.031 -5.699 1 93 30 ARG B O 1
ATOM 2646 N N . ALA B 1 31 ? -3.986 -51.344 -7.344 1 93.31 31 ALA B N 1
ATOM 2647 C CA . ALA B 1 31 ? -3.645 -52.438 -6.43 1 93.31 31 ALA B CA 1
ATOM 2648 C C . ALA B 1 31 ? -2.363 -52.125 -5.66 1 93.31 31 ALA B C 1
ATOM 2650 O O . ALA B 1 31 ? -1.417 -51.562 -6.223 1 93.31 31 ALA B O 1
ATOM 2651 N N . GLN B 1 32 ? -2.436 -52.438 -4.379 1 92.12 32 GLN B N 1
ATOM 2652 C CA . GLN B 1 32 ? -1.274 -52.188 -3.531 1 92.12 32 GLN B CA 1
ATOM 2653 C C . GLN B 1 32 ? -0.018 -52.812 -4.125 1 92.12 32 GLN B C 1
ATOM 2655 O O . GLN B 1 32 ? 1.072 -52.25 -4.027 1 92.12 32 GLN B O 1
ATOM 2660 N N . SER B 1 33 ? -0.119 -54.031 -4.676 1 93.19 33 SER B N 1
ATOM 2661 C CA . SER B 1 33 ? 1.023 -54.688 -5.297 1 93.19 33 SER B CA 1
ATOM 2662 C C . SER B 1 33 ? 1.604 -53.844 -6.426 1 93.19 33 SER B C 1
ATOM 2664 O O . SER B 1 33 ? 2.822 -53.781 -6.59 1 93.19 33 SER B O 1
ATOM 2666 N N . GLY B 1 34 ? 0.708 -53.25 -7.156 1 93.38 34 GLY B N 1
ATOM 2667 C CA . GLY B 1 34 ? 1.135 -52.375 -8.234 1 93.38 34 GLY B CA 1
ATOM 2668 C C . GLY B 1 34 ? 1.894 -51.156 -7.754 1 93.38 34 GLY B C 1
ATOM 2669 O O . GLY B 1 34 ? 2.891 -50.781 -8.359 1 93.38 34 GLY B O 1
ATOM 2670 N N . VAL B 1 35 ? 1.415 -50.625 -6.68 1 94.5 35 VAL B N 1
ATOM 2671 C CA . VAL B 1 35 ? 2.059 -49.438 -6.074 1 94.5 35 VAL B CA 1
ATOM 2672 C C . VAL B 1 35 ? 3.441 -49.844 -5.559 1 94.5 35 VAL B C 1
ATOM 2674 O O . VAL B 1 35 ? 4.422 -49.125 -5.801 1 94.5 35 VAL B O 1
ATOM 2677 N N . SER B 1 36 ? 3.541 -50.938 -4.895 1 92.69 36 SER B N 1
ATOM 2678 C CA . SER B 1 36 ? 4.805 -51.406 -4.348 1 92.69 36 SER B CA 1
ATOM 2679 C C . SER B 1 36 ? 5.812 -51.719 -5.457 1 92.69 36 SER B C 1
ATOM 2681 O O . SER B 1 36 ? 6.984 -51.344 -5.348 1 92.69 36 SER B O 1
ATOM 2683 N N . GLN B 1 37 ? 5.297 -52.312 -6.465 1 93.19 37 GLN B N 1
ATOM 2684 C CA . GLN B 1 37 ? 6.156 -52.625 -7.598 1 93.19 37 GLN B CA 1
ATOM 2685 C C . GLN B 1 37 ? 6.652 -51.375 -8.297 1 93.19 37 GLN B C 1
ATOM 2687 O O . GLN B 1 37 ? 7.805 -51.312 -8.734 1 93.19 37 GLN B O 1
ATOM 2692 N N . ALA B 1 38 ? 5.766 -50.5 -8.453 1 93.94 38 ALA B N 1
ATOM 2693 C CA . ALA B 1 38 ? 6.133 -49.25 -9.102 1 93.94 38 ALA B CA 1
ATOM 2694 C C . ALA B 1 38 ? 7.246 -48.531 -8.336 1 93.94 38 ALA B C 1
ATOM 2696 O O . ALA B 1 38 ? 8.172 -48 -8.938 1 93.94 38 ALA B O 1
ATOM 2697 N N . ILE B 1 39 ? 7.164 -48.531 -7.027 1 93.75 39 ILE B N 1
ATOM 2698 C CA . ILE B 1 39 ? 8.18 -47.906 -6.184 1 93.75 39 ILE B CA 1
ATOM 2699 C C . ILE B 1 39 ? 9.5 -48.656 -6.32 1 93.75 39 ILE B C 1
ATOM 2701 O O . ILE B 1 39 ? 10.562 -48.062 -6.453 1 93.75 39 ILE B O 1
ATOM 2705 N N . ALA B 1 40 ? 9.391 -49.938 -6.297 1 91.94 40 ALA B N 1
ATOM 2706 C CA . ALA B 1 40 ? 10.586 -50.781 -6.453 1 91.94 40 ALA B CA 1
ATOM 2707 C C . ALA B 1 40 ? 11.266 -50.5 -7.793 1 91.94 40 ALA B C 1
ATOM 2709 O O . ALA B 1 40 ? 12.492 -50.375 -7.859 1 91.94 40 ALA B O 1
ATOM 2710 N N . ASN B 1 41 ? 10.445 -50.469 -8.781 1 92.62 41 ASN B N 1
ATOM 2711 C CA . ASN B 1 41 ? 10.977 -50.188 -10.117 1 92.62 41 ASN B CA 1
ATOM 2712 C C . ASN B 1 41 ? 11.617 -48.812 -10.195 1 92.62 41 ASN B C 1
ATOM 2714 O O . ASN B 1 41 ? 12.648 -48.625 -10.844 1 92.62 41 ASN B O 1
ATOM 2718 N N . LEU B 1 42 ? 10.969 -47.844 -9.586 1 92.94 42 LEU B N 1
ATOM 2719 C CA . LEU B 1 42 ? 11.523 -46.5 -9.531 1 92.94 42 LEU B CA 1
ATOM 2720 C C . LEU B 1 42 ? 12.891 -46.5 -8.844 1 92.94 42 LEU B C 1
ATOM 2722 O O . LEU B 1 42 ? 13.836 -45.906 -9.344 1 92.94 42 LEU B O 1
ATOM 2726 N N . GLU B 1 43 ? 12.961 -47.156 -7.707 1 92.75 43 GLU B N 1
ATOM 2727 C CA . GLU B 1 43 ? 14.203 -47.25 -6.957 1 92.75 43 GLU B CA 1
ATOM 2728 C C . GLU B 1 43 ? 15.312 -47.906 -7.789 1 92.75 43 GLU B C 1
ATOM 2730 O O . GLU B 1 43 ? 16.453 -47.469 -7.754 1 92.75 43 GLU B O 1
ATOM 2735 N N . ILE B 1 44 ? 14.93 -48.875 -8.547 1 90.62 44 ILE B N 1
ATOM 2736 C CA . ILE B 1 44 ? 15.867 -49.562 -9.414 1 90.62 44 ILE B CA 1
ATOM 2737 C C . ILE B 1 44 ? 16.344 -48.625 -10.523 1 90.62 44 ILE B C 1
ATOM 2739 O O . ILE B 1 44 ? 17.547 -48.531 -10.781 1 90.62 44 ILE B O 1
ATOM 2743 N N . THR B 1 45 ? 15.469 -48 -11.117 1 89.25 45 THR B N 1
ATOM 2744 C CA . THR B 1 45 ? 15.758 -47.125 -12.25 1 89.25 45 THR B CA 1
ATOM 2745 C C . THR B 1 45 ? 16.703 -46 -11.836 1 89.25 45 THR B C 1
ATOM 2747 O O . THR B 1 45 ? 17.609 -45.625 -12.586 1 89.25 45 THR B O 1
ATOM 2750 N N . ILE B 1 46 ? 16.438 -45.438 -10.633 1 89.81 46 ILE B N 1
ATOM 2751 C CA . ILE B 1 46 ? 17.219 -44.281 -10.219 1 89.81 46 ILE B CA 1
ATOM 2752 C C . ILE B 1 46 ? 18.391 -44.75 -9.359 1 89.81 46 ILE B C 1
ATOM 2754 O O . ILE B 1 46 ? 19.203 -43.938 -8.922 1 89.81 46 ILE B O 1
ATOM 2758 N N . ASN B 1 47 ? 18.469 -46 -9.125 1 90.06 47 ASN B N 1
ATOM 2759 C CA . ASN B 1 47 ? 19.531 -46.656 -8.359 1 90.06 47 ASN B CA 1
ATOM 2760 C C . ASN B 1 47 ? 19.656 -46.062 -6.957 1 90.06 47 ASN B C 1
ATOM 2762 O O . ASN B 1 47 ? 20.75 -45.75 -6.508 1 90.06 47 ASN B O 1
ATOM 2766 N N . GLN B 1 48 ? 18.531 -45.781 -6.336 1 90.56 48 GLN B N 1
ATOM 2767 C CA . GLN B 1 48 ? 18.438 -45.281 -4.969 1 90.56 48 GLN B CA 1
ATOM 2768 C C . GLN B 1 48 ? 17.281 -45.938 -4.227 1 90.56 48 GLN B C 1
ATOM 2770 O O . GLN B 1 48 ? 16.219 -46.156 -4.805 1 90.56 48 GLN B O 1
ATOM 2775 N N . GLU B 1 49 ? 17.438 -46.188 -2.973 1 91.12 49 GLU B N 1
ATOM 2776 C CA . GLU B 1 49 ? 16.328 -46.594 -2.115 1 91.12 49 GLU B CA 1
ATOM 2777 C C . GLU B 1 49 ? 15.586 -45.375 -1.575 1 91.12 49 GLU B C 1
ATOM 2779 O O . GLU B 1 49 ? 16.203 -44.438 -1.061 1 91.12 49 GLU B O 1
ATOM 2784 N N . LEU B 1 50 ? 14.305 -45.406 -1.787 1 93.75 50 LEU B N 1
ATOM 2785 C CA . LEU B 1 50 ? 13.5 -44.281 -1.356 1 93.75 50 LEU B CA 1
ATOM 2786 C C . LEU B 1 50 ? 12.883 -44.531 0.01 1 93.75 50 LEU B C 1
ATOM 2788 O O . LEU B 1 50 ? 12.688 -43.625 0.798 1 93.75 50 LEU B O 1
ATOM 2792 N N . PHE B 1 51 ? 12.578 -45.75 0.326 1 93.94 51 PHE B N 1
ATOM 2793 C CA . PHE B 1 51 ? 11.961 -46.125 1.589 1 93.94 51 PHE B CA 1
ATOM 2794 C C . PHE B 1 51 ? 12.766 -47.219 2.281 1 93.94 51 PHE B C 1
ATOM 2796 O O . PHE B 1 51 ? 13.352 -48.094 1.619 1 93.94 51 PHE B O 1
ATOM 2803 N N . ASN B 1 52 ? 12.734 -47.031 3.654 1 88.62 52 ASN B N 1
ATOM 2804 C CA . ASN B 1 52 ? 13.328 -48.125 4.441 1 88.62 52 ASN B CA 1
ATOM 2805 C C . ASN B 1 52 ? 12.438 -49.344 4.453 1 88.62 52 ASN B C 1
ATOM 2807 O O . ASN B 1 52 ? 11.242 -49.25 4.738 1 88.62 52 ASN B O 1
ATOM 2811 N N . ARG B 1 53 ? 12.836 -50.406 4.039 1 72.5 53 ARG B N 1
ATOM 2812 C CA . ARG B 1 53 ? 12.078 -51.656 3.832 1 72.5 53 ARG B CA 1
ATOM 2813 C C . ARG B 1 53 ? 11.906 -52.406 5.141 1 72.5 53 ARG B C 1
ATOM 2815 O O . ARG B 1 53 ? 11.188 -53.406 5.191 1 72.5 53 ARG B O 1
ATOM 2822 N N . ASP B 1 54 ? 12.547 -52.031 6.141 1 69.75 54 ASP B N 1
ATOM 2823 C CA . ASP B 1 54 ? 12.531 -52.844 7.355 1 69.75 54 ASP B CA 1
ATOM 2824 C C . ASP B 1 54 ? 11.219 -52.656 8.109 1 69.75 54 ASP B C 1
ATOM 2826 O O . ASP B 1 54 ? 10.938 -53.406 9.055 1 69.75 54 ASP B O 1
ATOM 2830 N N . LYS B 1 55 ? 10.453 -51.656 7.766 1 65.12 55 LYS B N 1
ATOM 2831 C CA . LYS B 1 55 ? 9.273 -51.375 8.578 1 65.12 55 LYS B CA 1
ATOM 2832 C C . LYS B 1 55 ? 7.996 -51.531 7.754 1 65.12 55 LYS B C 1
ATOM 2834 O O . LYS B 1 55 ? 8.023 -51.438 6.527 1 65.12 55 LYS B O 1
ATOM 2839 N N . ASN B 1 56 ? 6.926 -51.906 8.398 1 69.94 56 ASN B N 1
ATOM 2840 C CA . ASN B 1 56 ? 5.598 -52.031 7.812 1 69.94 56 ASN B CA 1
ATOM 2841 C C . ASN B 1 56 ? 5.09 -50.719 7.27 1 69.94 56 ASN B C 1
ATOM 2843 O O . ASN B 1 56 ? 4.266 -50.688 6.352 1 69.94 56 ASN B O 1
ATOM 2847 N N . THR B 1 57 ? 5.648 -49.719 7.781 1 81.69 57 THR B N 1
ATOM 2848 C CA . THR B 1 57 ? 5.289 -48.406 7.324 1 81.69 57 THR B CA 1
ATOM 2849 C C . THR B 1 57 ? 6.422 -47.781 6.512 1 81.69 57 THR B C 1
ATOM 2851 O O . THR B 1 57 ? 7.59 -47.875 6.887 1 81.69 57 THR B O 1
ATOM 2854 N N . PRO B 1 58 ? 6.008 -47.25 5.363 1 86.88 58 PRO B N 1
ATOM 2855 C CA . PRO B 1 58 ? 7.066 -46.625 4.559 1 86.88 58 PRO B CA 1
ATOM 2856 C C . PRO B 1 58 ? 7.723 -45.438 5.266 1 86.88 58 PRO B C 1
ATOM 2858 O O . PRO B 1 58 ? 7.043 -44.469 5.629 1 86.88 58 PRO B O 1
ATOM 2861 N N . ILE B 1 59 ? 9 -45.594 5.613 1 90.56 59 ILE B N 1
ATOM 2862 C CA . ILE B 1 59 ? 9.82 -44.5 6.145 1 90.56 59 ILE B CA 1
ATOM 2863 C C . ILE B 1 59 ? 10.859 -44.094 5.105 1 90.56 59 ILE B C 1
ATOM 2865 O O . ILE B 1 59 ? 11.586 -44.938 4.562 1 90.56 59 ILE B O 1
ATOM 2869 N N . LEU B 1 60 ? 10.828 -42.812 4.812 1 92.06 60 LEU B N 1
ATOM 2870 C CA . LEU B 1 60 ? 11.734 -42.312 3.791 1 92.06 60 LEU B CA 1
ATOM 2871 C C . LEU B 1 60 ? 13.188 -42.5 4.211 1 92.06 60 LEU B C 1
ATOM 2873 O O . LEU B 1 60 ? 13.539 -42.312 5.379 1 92.06 60 LEU B O 1
ATOM 2877 N N . THR B 1 61 ? 14.062 -42.906 3.277 1 92 61 THR B N 1
ATOM 2878 C CA . THR B 1 61 ? 15.508 -42.812 3.449 1 92 61 THR B CA 1
ATOM 2879 C C . THR B 1 61 ? 15.984 -41.375 3.334 1 92 61 THR B C 1
ATOM 2881 O O . THR B 1 61 ? 15.195 -40.5 3.018 1 92 61 THR B O 1
ATOM 2884 N N . ASP B 1 62 ? 17.25 -41.156 3.623 1 87.38 62 ASP B N 1
ATOM 2885 C CA . ASP B 1 62 ? 17.828 -39.812 3.426 1 87.38 62 ASP B CA 1
ATOM 2886 C C . ASP B 1 62 ? 17.719 -39.375 1.964 1 87.38 62 ASP B C 1
ATOM 2888 O O . ASP B 1 62 ? 17.438 -38.219 1.672 1 87.38 62 ASP B O 1
ATOM 2892 N N . ASN B 1 63 ? 17.984 -40.312 1.139 1 88.25 63 ASN B N 1
ATOM 2893 C CA . ASN B 1 63 ? 17.859 -40.031 -0.287 1 88.25 63 ASN B CA 1
ATOM 2894 C C . ASN B 1 63 ? 16.406 -39.75 -0.667 1 88.25 63 ASN B C 1
ATOM 2896 O O . ASN B 1 63 ? 16.125 -38.875 -1.498 1 88.25 63 ASN B O 1
ATOM 2900 N N . GLY B 1 64 ? 15.492 -40.5 -0.091 1 89.81 64 GLY B N 1
ATOM 2901 C CA . GLY B 1 64 ? 14.078 -40.25 -0.317 1 89.81 64 GLY B CA 1
ATOM 2902 C C . GLY B 1 64 ? 13.656 -38.844 0.088 1 89.81 64 GLY B C 1
ATOM 2903 O O . GLY B 1 64 ? 12.945 -38.156 -0.655 1 89.81 64 GLY B O 1
ATOM 2904 N N . LYS B 1 65 ? 14.156 -38.469 1.206 1 87.56 65 LYS B N 1
ATOM 2905 C CA . LYS B 1 65 ? 13.867 -37.125 1.708 1 87.56 65 LYS B CA 1
ATOM 2906 C C . LYS B 1 65 ? 14.406 -36.062 0.763 1 87.56 65 LYS B C 1
ATOM 2908 O O . LYS B 1 65 ? 13.742 -35.031 0.529 1 87.56 65 LYS B O 1
ATOM 2913 N N . ALA B 1 66 ? 15.508 -36.312 0.239 1 83.31 66 ALA B N 1
ATOM 2914 C CA . ALA B 1 66 ? 16.172 -35.375 -0.649 1 83.31 66 ALA B CA 1
ATOM 2915 C C . ALA B 1 66 ? 15.477 -35.312 -2.006 1 83.31 66 ALA B C 1
ATOM 2917 O O . ALA B 1 66 ? 15.438 -34.25 -2.646 1 83.31 66 ALA B O 1
ATOM 2918 N N . LEU B 1 67 ? 14.898 -36.375 -2.463 1 87.12 67 LEU B N 1
ATOM 2919 C CA . LEU B 1 67 ? 14.359 -36.469 -3.814 1 87.12 67 LEU B CA 1
ATOM 2920 C C . LEU B 1 67 ? 12.883 -36.094 -3.842 1 87.12 67 LEU B C 1
ATOM 2922 O O . LEU B 1 67 ? 12.359 -35.719 -4.891 1 87.12 67 LEU B O 1
ATOM 2926 N N . LEU B 1 68 ? 12.289 -36.125 -2.656 1 87.88 68 LEU B N 1
ATOM 2927 C CA . LEU B 1 68 ? 10.852 -35.875 -2.598 1 87.88 68 LEU B CA 1
ATOM 2928 C C . LEU B 1 68 ? 10.508 -34.5 -3.119 1 87.88 68 LEU B C 1
ATOM 2930 O O . LEU B 1 68 ? 9.664 -34.344 -4.008 1 87.88 68 LEU B O 1
ATOM 2934 N N . PRO B 1 69 ? 11.242 -33.469 -2.672 1 81.12 69 PRO B N 1
ATOM 2935 C CA . PRO B 1 69 ? 10.906 -32.156 -3.189 1 81.12 69 PRO B CA 1
ATOM 2936 C C . PRO B 1 69 ? 11.141 -32.031 -4.695 1 81.12 69 PRO B C 1
ATOM 2938 O O . PRO B 1 69 ? 10.43 -31.281 -5.375 1 81.12 69 PRO B O 1
ATOM 2941 N N . ILE B 1 70 ? 12.055 -32.688 -5.191 1 80.25 70 ILE B N 1
ATOM 2942 C CA . ILE B 1 70 ? 12.359 -32.656 -6.617 1 80.25 70 ILE B CA 1
ATOM 2943 C C . ILE B 1 70 ? 11.258 -33.375 -7.395 1 80.25 70 ILE B C 1
ATOM 2945 O O . ILE B 1 70 ? 10.781 -32.875 -8.414 1 80.25 70 ILE B O 1
ATOM 2949 N N . ALA B 1 71 ? 10.852 -34.5 -6.945 1 86.19 71 ALA B N 1
ATOM 2950 C CA . ALA B 1 71 ? 9.742 -35.219 -7.555 1 86.19 71 ALA B CA 1
ATOM 2951 C C . ALA B 1 71 ? 8.477 -34.375 -7.586 1 86.19 71 ALA B C 1
ATOM 2953 O O . ALA B 1 71 ? 7.773 -34.312 -8.594 1 86.19 71 ALA B O 1
ATOM 2954 N N . GLN B 1 72 ? 8.289 -33.719 -6.523 1 84.94 72 GLN B N 1
ATOM 2955 C CA . GLN B 1 72 ? 7.133 -32.812 -6.438 1 84.94 72 GLN B CA 1
ATOM 2956 C C . GLN B 1 72 ? 7.219 -31.703 -7.477 1 84.94 72 GLN B C 1
ATOM 2958 O O . GLN B 1 72 ? 6.227 -31.391 -8.133 1 84.94 72 GLN B O 1
ATOM 2963 N N . SER B 1 73 ? 8.352 -31.141 -7.645 1 81.25 73 SER B N 1
ATOM 2964 C CA . SER B 1 73 ? 8.555 -30.094 -8.625 1 81.25 73 SER B CA 1
ATOM 2965 C C . SER B 1 73 ? 8.305 -30.594 -10.047 1 81.25 73 SER B C 1
ATOM 2967 O O . SER B 1 73 ? 7.68 -29.891 -10.852 1 81.25 73 SER B O 1
ATOM 2969 N N . ILE B 1 74 ? 8.758 -31.75 -10.328 1 80.31 74 ILE B N 1
ATOM 2970 C CA . ILE B 1 74 ? 8.57 -32.344 -11.641 1 80.31 74 ILE B CA 1
ATOM 2971 C C . ILE B 1 74 ? 7.082 -32.562 -11.914 1 80.31 74 ILE B C 1
ATOM 2973 O O . ILE B 1 74 ? 6.586 -32.219 -12.992 1 80.31 74 ILE B O 1
ATOM 2977 N N . LEU B 1 75 ? 6.395 -33.062 -10.922 1 83.69 75 LEU B N 1
ATOM 2978 C CA . LEU B 1 75 ? 4.965 -33.312 -11.086 1 83.69 75 LEU B CA 1
ATOM 2979 C C . LEU B 1 75 ? 4.207 -32 -11.25 1 83.69 75 LEU B C 1
ATOM 2981 O O . LEU B 1 75 ? 3.234 -31.922 -12.008 1 83.69 75 LEU B O 1
ATOM 2985 N N . HIS B 1 76 ? 4.668 -31.062 -10.508 1 80.12 76 HIS B N 1
ATOM 2986 C CA . HIS B 1 76 ? 4.074 -29.734 -10.656 1 80.12 76 HIS B CA 1
ATOM 2987 C C . HIS B 1 76 ? 4.262 -29.203 -12.07 1 80.12 76 HIS B C 1
ATOM 2989 O O . HIS B 1 76 ? 3.332 -28.641 -12.656 1 80.12 76 HIS B O 1
ATOM 2995 N N . GLN B 1 77 ? 5.359 -29.359 -12.641 1 77.12 77 GLN B N 1
ATOM 2996 C CA . GLN B 1 77 ? 5.641 -28.906 -14 1 77.12 77 GLN B CA 1
ATOM 2997 C C . GLN B 1 77 ? 4.812 -29.688 -15.016 1 77.12 77 GLN B C 1
ATOM 2999 O O . GLN B 1 77 ? 4.355 -29.141 -16.016 1 77.12 77 GLN B O 1
ATOM 3004 N N . GLN B 1 78 ? 4.723 -30.953 -14.766 1 77.69 78 GLN B N 1
ATOM 3005 C CA . GLN B 1 78 ? 3.887 -31.781 -15.625 1 77.69 78 GLN B CA 1
ATOM 3006 C C . GLN B 1 78 ? 2.441 -31.297 -15.625 1 77.69 78 GLN B C 1
ATOM 3008 O O . GLN B 1 78 ? 1.811 -31.203 -16.688 1 77.69 78 GLN B O 1
ATOM 3013 N N . GLN B 1 79 ? 1.941 -31.109 -14.484 1 76.62 79 GLN B N 1
ATOM 3014 C CA . GLN B 1 79 ? 0.582 -30.594 -14.359 1 76.62 79 GLN B CA 1
ATOM 3015 C C . GLN B 1 79 ? 0.421 -29.281 -15.102 1 76.62 79 GLN B C 1
ATOM 3017 O O . GLN B 1 79 ? -0.577 -29.062 -15.797 1 76.62 79 GLN B O 1
ATOM 3022 N N . TYR B 1 80 ? 1.38 -28.469 -14.961 1 74.5 80 TYR B N 1
ATOM 3023 C CA . TYR B 1 80 ? 1.368 -27.188 -15.664 1 74.5 80 TYR B CA 1
ATOM 3024 C C . TYR B 1 80 ? 1.354 -27.391 -17.172 1 74.5 80 TYR B C 1
ATOM 3026 O O . TYR B 1 80 ? 0.615 -26.719 -17.891 1 74.5 80 TYR B O 1
ATOM 3034 N N . PHE B 1 81 ? 2.143 -28.297 -17.672 1 71.75 81 PHE B N 1
ATOM 3035 C CA . PHE B 1 81 ? 2.209 -28.625 -19.094 1 71.75 81 PHE B CA 1
ATOM 3036 C C . PHE B 1 81 ? 0.855 -29.094 -19.609 1 71.75 81 PHE B C 1
ATOM 3038 O O . PHE B 1 81 ? 0.379 -28.641 -20.641 1 71.75 81 PHE B O 1
ATOM 3045 N N . GLU B 1 82 ? 0.261 -29.938 -18.875 1 75.5 82 GLU B N 1
ATOM 3046 C CA . GLU B 1 82 ? -1.042 -30.469 -19.266 1 75.5 82 GLU B CA 1
ATOM 3047 C C . GLU B 1 82 ? -2.104 -29.375 -19.281 1 75.5 82 GLU B C 1
ATOM 3049 O O . GLU B 1 82 ? -2.934 -29.312 -20.188 1 75.5 82 GLU B O 1
ATOM 3054 N N . GLN B 1 83 ? -2.012 -28.578 -18.312 1 74.5 83 GLN B N 1
ATOM 3055 C CA . GLN B 1 83 ? -2.973 -27.484 -18.234 1 74.5 83 GLN B CA 1
ATOM 3056 C C . GLN B 1 83 ? -2.768 -26.469 -19.359 1 74.5 83 GLN B C 1
ATOM 3058 O O . GLN B 1 83 ? -3.732 -25.906 -19.875 1 74.5 83 GLN B O 1
ATOM 3063 N N . LYS B 1 84 ? -1.583 -26.25 -19.703 1 71.81 84 LYS B N 1
ATOM 3064 C CA . LYS B 1 84 ? -1.291 -25.375 -20.828 1 71.81 84 LYS B CA 1
ATOM 3065 C C . LYS B 1 84 ? -1.876 -25.938 -22.125 1 71.81 84 LYS B C 1
ATOM 3067 O O . LYS B 1 84 ? -2.477 -25.203 -22.906 1 71.81 84 LYS B O 1
ATOM 3072 N N . ILE B 1 85 ? -1.748 -27.172 -22.344 1 70.62 85 ILE B N 1
ATOM 3073 C CA . ILE B 1 85 ? -2.322 -27.844 -23.5 1 70.62 85 ILE B CA 1
ATOM 3074 C C . ILE B 1 85 ? -3.836 -27.641 -23.516 1 70.62 85 ILE B C 1
ATOM 3076 O O . ILE B 1 85 ? -4.41 -27.281 -24.547 1 70.62 85 ILE B O 1
ATOM 3080 N N . GLU B 1 86 ? -4.371 -27.844 -22.375 1 69.88 86 GLU B N 1
ATOM 3081 C CA . GLU B 1 86 ? -5.82 -27.703 -22.266 1 69.88 86 GLU B CA 1
ATOM 3082 C C . GLU B 1 86 ? -6.25 -26.266 -22.516 1 69.88 86 GLU B C 1
ATOM 3084 O O . GLU B 1 86 ? -7.27 -26.016 -23.172 1 69.88 86 GLU B O 1
ATOM 3089 N N . SER B 1 87 ? -5.477 -25.344 -21.922 1 69.75 87 SER B N 1
ATOM 3090 C CA . SER B 1 87 ? -5.805 -23.922 -22.062 1 69.75 87 SER B CA 1
ATOM 3091 C C . SER B 1 87 ? -5.727 -23.5 -23.531 1 69.75 87 SER B C 1
ATOM 3093 O O . SER B 1 87 ? -6.508 -22.656 -23.969 1 69.75 87 SER B O 1
ATOM 3095 N N . LEU B 1 88 ? -4.816 -23.969 -24.188 1 66.69 88 LEU B N 1
ATOM 3096 C CA . LEU B 1 88 ? -4.672 -23.672 -25.625 1 66.69 88 LEU B CA 1
ATOM 3097 C C . LEU B 1 88 ? -5.883 -24.172 -26.391 1 66.69 88 LEU B C 1
ATOM 3099 O O . LEU B 1 88 ? -6.316 -23.547 -27.359 1 66.69 88 LEU B O 1
ATOM 3103 N N . ALA B 1 89 ? -6.398 -25.25 -25.891 1 67.06 89 ALA B N 1
ATOM 3104 C CA . ALA B 1 89 ? -7.562 -25.828 -26.547 1 67.06 89 ALA B CA 1
ATOM 3105 C C . ALA B 1 89 ? -8.828 -25.031 -26.234 1 67.06 89 ALA B C 1
ATOM 3107 O O . ALA B 1 89 ? -9.695 -24.875 -27.094 1 67.06 89 ALA B O 1
ATOM 3108 N N . LYS B 1 90 ? -8.961 -24.578 -25 1 69.62 90 LYS B N 1
ATOM 3109 C CA . LYS B 1 90 ? -10.172 -23.922 -24.516 1 69.62 90 LYS B CA 1
ATOM 3110 C C . LYS B 1 90 ? -10.125 -22.422 -24.781 1 69.62 90 LYS B C 1
ATOM 3112 O O . LYS B 1 90 ? -11.062 -21.688 -24.438 1 69.62 90 LYS B O 1
ATOM 3117 N N . ALA B 1 91 ? -9.281 -21.906 -25.391 1 70.25 91 ALA B N 1
ATOM 3118 C CA . ALA B 1 91 ? -9.117 -20.484 -25.656 1 70.25 91 ALA B CA 1
ATOM 3119 C C . ALA B 1 91 ? -9.141 -19.688 -24.359 1 70.25 91 ALA B C 1
ATOM 3121 O O . ALA B 1 91 ? -9.828 -18.656 -24.266 1 70.25 91 ALA B O 1
ATOM 3122 N N . SER B 1 92 ? -8.586 -20.25 -23.297 1 76.06 92 SER B N 1
ATOM 3123 C CA . SER B 1 92 ? -8.516 -19.547 -22.016 1 76.06 92 SER B CA 1
ATOM 3124 C C . SER B 1 92 ? -7.613 -18.328 -22.109 1 76.06 92 SER B C 1
ATOM 3126 O O . SER B 1 92 ? -6.637 -18.312 -22.859 1 76.06 92 SER B O 1
ATOM 3128 N N . GLU B 1 93 ? -8.133 -17.281 -21.344 1 85 93 GLU B N 1
ATOM 3129 C CA . GLU B 1 93 ? -7.316 -16.078 -21.297 1 85 93 GLU B CA 1
ATOM 3130 C C . GLU B 1 93 ? -5.922 -16.359 -20.75 1 85 93 GLU B C 1
ATOM 3132 O O . GLU B 1 93 ? -5.773 -17.109 -19.781 1 85 93 GLU B O 1
ATOM 3137 N N . HIS B 1 94 ? -4.992 -15.828 -21.406 1 83.88 94 HIS B N 1
ATOM 3138 C CA . HIS B 1 94 ? -3.607 -16 -20.984 1 83.88 94 HIS B CA 1
ATOM 3139 C C . HIS B 1 94 ? -3.26 -15.047 -19.844 1 83.88 94 HIS B C 1
ATOM 3141 O O . HIS B 1 94 ? -2.355 -15.328 -19.062 1 83.88 94 HIS B O 1
ATOM 3147 N N . GLU B 1 95 ? -3.98 -13.945 -19.812 1 91.06 95 GLU B N 1
ATOM 3148 C CA . GLU B 1 95 ? -3.734 -12.93 -18.797 1 91.06 95 GLU B CA 1
ATOM 3149 C C . GLU B 1 95 ? -5.039 -12.289 -18.312 1 91.06 95 GLU B C 1
ATOM 3151 O O . GLU B 1 95 ? -5.961 -12.094 -19.109 1 91.06 95 GLU B O 1
ATOM 3156 N N . LEU B 1 96 ? -5.125 -12.062 -17.109 1 95.75 96 LEU B N 1
ATOM 3157 C CA . LEU B 1 96 ? -6.246 -11.328 -16.531 1 95.75 96 LEU B CA 1
ATOM 3158 C C . LEU B 1 96 ? -5.754 -10.273 -15.555 1 95.75 96 LEU B C 1
ATOM 3160 O O . LEU B 1 96 ? -5.082 -10.594 -14.57 1 95.75 96 LEU B O 1
ATOM 3164 N N . ILE B 1 97 ? -6.074 -9.039 -15.844 1 96.56 97 ILE B N 1
ATOM 3165 C CA . ILE B 1 97 ? -5.68 -7.918 -15 1 96.56 97 ILE B CA 1
ATOM 3166 C C . ILE B 1 97 ? -6.871 -7.453 -14.164 1 96.56 97 ILE B C 1
ATOM 3168 O O . ILE B 1 97 ? -7.934 -7.141 -14.711 1 96.56 97 ILE B O 1
ATOM 3172 N N . ILE B 1 98 ? -6.688 -7.441 -12.883 1 97.5 98 ILE B N 1
ATOM 3173 C CA . ILE B 1 98 ? -7.68 -6.988 -11.906 1 97.5 98 ILE B CA 1
ATOM 3174 C C . ILE B 1 98 ? -7.164 -5.746 -11.188 1 97.5 98 ILE B C 1
ATOM 3176 O O . ILE B 1 98 ? -6.199 -5.82 -10.422 1 97.5 98 ILE B O 1
ATOM 3180 N N . ALA B 1 99 ? -7.785 -4.637 -11.422 1 98.12 99 ALA B N 1
ATOM 3181 C CA . ALA B 1 99 ? -7.449 -3.402 -10.719 1 98.12 99 ALA B CA 1
ATOM 3182 C C . ALA B 1 99 ? -8.391 -3.164 -9.547 1 98.12 99 ALA B C 1
ATOM 3184 O O . ALA B 1 99 ? -9.609 -3.311 -9.68 1 98.12 99 ALA B O 1
ATOM 3185 N N . VAL B 1 100 ? -7.805 -2.822 -8.43 1 97.81 100 VAL B N 1
ATOM 3186 C CA . VAL B 1 100 ? -8.586 -2.707 -7.203 1 97.81 100 VAL B CA 1
ATOM 3187 C C . VAL B 1 100 ? -8.203 -1.43 -6.461 1 97.81 100 VAL B C 1
ATOM 3189 O O . VAL B 1 100 ? -7.02 -1.088 -6.375 1 97.81 100 VAL B O 1
ATOM 3192 N N . ASP B 1 101 ? -9.234 -0.708 -5.984 1 97.81 101 ASP B N 1
ATOM 3193 C CA . ASP B 1 101 ? -8.891 0.346 -5.035 1 97.81 101 ASP B CA 1
ATOM 3194 C C . ASP B 1 101 ? -7.977 -0.184 -3.936 1 97.81 101 ASP B C 1
ATOM 3196 O O . ASP B 1 101 ? -8.258 -1.221 -3.33 1 97.81 101 ASP B O 1
ATOM 3200 N N . GLU B 1 102 ? -6.953 0.561 -3.697 1 97.69 102 GLU B N 1
ATOM 3201 C CA . GLU B 1 102 ? -5.867 0.086 -2.848 1 97.69 102 GLU B CA 1
ATOM 3202 C C . GLU B 1 102 ? -6.371 -0.267 -1.451 1 97.69 102 GLU B C 1
ATOM 3204 O O . GLU B 1 102 ? -5.863 -1.194 -0.817 1 97.69 102 GLU B O 1
ATOM 3209 N N . SER B 1 103 ? -7.387 0.361 -0.952 1 96.94 103 SER B N 1
ATOM 3210 C CA . SER B 1 103 ? -7.855 0.118 0.408 1 96.94 103 SER B CA 1
ATOM 3211 C C . SER B 1 103 ? -8.82 -1.062 0.457 1 96.94 103 SER B C 1
ATOM 3213 O O . SER B 1 103 ? -9.219 -1.5 1.538 1 96.94 103 SER B O 1
ATOM 3215 N N . LEU B 1 104 ? -9.203 -1.519 -0.676 1 96 104 LEU B N 1
ATOM 3216 C CA . LEU B 1 104 ? -10.133 -2.643 -0.734 1 96 104 LEU B CA 1
ATOM 3217 C C . LEU B 1 104 ? -9.375 -3.963 -0.855 1 96 104 LEU B C 1
ATOM 3219 O O . LEU B 1 104 ? -9.977 -5.035 -0.773 1 96 104 LEU B O 1
ATOM 3223 N N . ILE B 1 105 ? -8.086 -3.898 -1.082 1 95.5 105 ILE B N 1
ATOM 3224 C CA . ILE B 1 105 ? -7.285 -5.113 -1.124 1 95.5 105 ILE B CA 1
ATOM 3225 C C . ILE B 1 105 ? -7 -5.594 0.298 1 95.5 105 ILE B C 1
ATOM 3227 O O . ILE B 1 105 ? -6.238 -4.957 1.031 1 95.5 105 ILE B O 1
ATOM 3231 N N . ASN B 1 106 ? -7.602 -6.598 0.672 1 91.5 106 ASN B N 1
ATOM 3232 C CA . ASN B 1 106 ? -7.395 -7.219 1.978 1 91.5 106 ASN B CA 1
ATOM 3233 C C . ASN B 1 106 ? -7.266 -8.734 1.864 1 91.5 106 ASN B C 1
ATOM 3235 O O . ASN B 1 106 ? -7.262 -9.281 0.76 1 91.5 106 ASN B O 1
ATOM 3239 N N . ASP B 1 107 ? -7.094 -9.344 2.996 1 90.81 107 ASP B N 1
ATOM 3240 C CA . ASP B 1 107 ? -6.879 -10.789 3.023 1 90.81 107 ASP B CA 1
ATOM 3241 C C . ASP B 1 107 ? -8.07 -11.531 2.439 1 90.81 107 ASP B C 1
ATOM 3243 O O . ASP B 1 107 ? -7.906 -12.555 1.772 1 90.81 107 ASP B O 1
ATOM 3247 N N . ASP B 1 108 ? -9.188 -10.984 2.678 1 89.75 108 ASP B N 1
ATOM 3248 C CA . ASP B 1 108 ? -10.398 -11.648 2.203 1 89.75 108 ASP B CA 1
ATOM 3249 C C . ASP B 1 108 ? -10.469 -11.633 0.678 1 89.75 108 ASP B C 1
ATOM 3251 O O . ASP B 1 108 ? -10.758 -12.656 0.052 1 89.75 108 ASP B O 1
ATOM 3255 N N . LEU B 1 109 ? -10.273 -10.492 0.132 1 93.06 109 LEU B N 1
ATOM 3256 C CA . LEU B 1 109 ? -10.32 -10.383 -1.322 1 93.06 109 LEU B CA 1
ATOM 3257 C C . LEU B 1 109 ? -9.25 -11.258 -1.97 1 93.06 109 LEU B C 1
ATOM 3259 O O . LEU B 1 109 ? -9.539 -11.984 -2.926 1 93.06 109 LEU B O 1
ATOM 3263 N N . LEU B 1 110 ? -8.062 -11.195 -1.482 1 94.25 110 LEU B N 1
ATOM 3264 C CA . LEU B 1 110 ? -6.992 -12.023 -2.035 1 94.25 110 LEU B CA 1
ATOM 3265 C C . LEU B 1 110 ? -7.293 -13.508 -1.842 1 94.25 110 LEU B C 1
ATOM 3267 O O . LEU B 1 110 ? -6.973 -14.328 -2.705 1 94.25 110 LEU B O 1
ATOM 3271 N N . GLY B 1 111 ? -7.926 -13.789 -0.729 1 92.69 111 GLY B N 1
ATOM 3272 C CA . GLY B 1 111 ? -8.352 -15.156 -0.489 1 92.69 111 GLY B CA 1
ATOM 3273 C C . GLY B 1 111 ? -9.305 -15.68 -1.543 1 92.69 111 GLY B C 1
ATOM 3274 O O . GLY B 1 111 ? -9.289 -16.875 -1.869 1 92.69 111 GLY B O 1
ATOM 3275 N N . ILE B 1 112 ? -10.086 -14.828 -2.037 1 91.94 112 ILE B N 1
ATOM 3276 C CA . ILE B 1 112 ? -11.055 -15.164 -3.08 1 91.94 112 ILE B CA 1
ATOM 3277 C C . ILE B 1 112 ? -10.312 -15.477 -4.379 1 91.94 112 ILE B C 1
ATOM 3279 O O . ILE B 1 112 ? -10.75 -16.328 -5.16 1 91.94 112 ILE B O 1
ATOM 3283 N N . LEU B 1 113 ? -9.156 -14.906 -4.594 1 92.88 113 LEU B N 1
ATOM 3284 C CA . LEU B 1 113 ? -8.445 -15.008 -5.859 1 92.88 113 LEU B CA 1
ATOM 3285 C C . LEU B 1 113 ? -7.449 -16.172 -5.828 1 92.88 113 LEU B C 1
ATOM 3287 O O . LEU B 1 113 ? -7.082 -16.703 -6.875 1 92.88 113 LEU B O 1
ATOM 3291 N N . VAL B 1 114 ? -7.078 -16.578 -4.668 1 93.38 114 VAL B N 1
ATOM 3292 C CA . VAL B 1 114 ? -6.004 -17.531 -4.453 1 93.38 114 VAL B CA 1
ATOM 3293 C C . VAL B 1 114 ? -6.348 -18.859 -5.137 1 93.38 114 VAL B C 1
ATOM 3295 O O . VAL B 1 114 ? -5.504 -19.453 -5.82 1 93.38 114 VAL B O 1
ATOM 3298 N N . PRO B 1 115 ? -7.582 -19.344 -5.086 1 93.62 115 PRO B N 1
ATOM 3299 C CA . PRO B 1 115 ? -7.918 -20.609 -5.723 1 93.62 115 PRO B CA 1
ATOM 3300 C C . PRO B 1 115 ? -7.715 -20.594 -7.234 1 93.62 115 PRO B C 1
ATOM 3302 O O . PRO B 1 115 ? -7.582 -21.641 -7.859 1 93.62 115 PRO B O 1
ATOM 3305 N N . LEU B 1 116 ? -7.703 -19.453 -7.805 1 92.94 116 LEU B N 1
ATOM 3306 C CA . LEU B 1 116 ? -7.531 -19.328 -9.25 1 92.94 116 LEU B CA 1
ATOM 3307 C C . LEU B 1 116 ? -6.145 -19.781 -9.68 1 92.94 116 LEU B C 1
ATOM 3309 O O . LEU B 1 116 ? -5.938 -20.156 -10.836 1 92.94 116 LEU B O 1
ATOM 3313 N N . ALA B 1 117 ? -5.223 -19.688 -8.781 1 91.88 117 ALA B N 1
ATOM 3314 C CA . ALA B 1 117 ? -3.857 -20.109 -9.07 1 91.88 117 ALA B CA 1
ATOM 3315 C C . ALA B 1 117 ? -3.811 -21.594 -9.438 1 91.88 117 ALA B C 1
ATOM 3317 O O . ALA B 1 117 ? -3.053 -22 -10.32 1 91.88 117 ALA B O 1
ATOM 3318 N N . GLU B 1 118 ? -4.562 -22.359 -8.758 1 88.69 118 GLU B N 1
ATOM 3319 C CA . GLU B 1 118 ? -4.613 -23.797 -9.016 1 88.69 118 GLU B CA 1
ATOM 3320 C C . GLU B 1 118 ? -5.535 -24.109 -10.188 1 88.69 118 GLU B C 1
ATOM 3322 O O . GLU B 1 118 ? -5.234 -25 -11 1 88.69 118 GLU B O 1
ATOM 3327 N N . LYS B 1 119 ? -6.621 -23.391 -10.273 1 90.62 119 LYS B N 1
ATOM 3328 C CA . LYS B 1 119 ? -7.621 -23.656 -11.305 1 90.62 119 LYS B CA 1
ATOM 3329 C C . LYS B 1 119 ? -7.105 -23.25 -12.688 1 90.62 119 LYS B C 1
ATOM 3331 O O . LYS B 1 119 ? -7.426 -23.891 -13.688 1 90.62 119 LYS B O 1
ATOM 3336 N N . PHE B 1 120 ? -6.398 -22.156 -12.719 1 90.75 120 PHE B N 1
ATOM 3337 C CA . PHE B 1 120 ? -5.852 -21.641 -13.969 1 90.75 120 PHE B CA 1
ATOM 3338 C C . PHE B 1 120 ? -4.352 -21.406 -13.844 1 90.75 120 PHE B C 1
ATOM 3340 O O . PHE B 1 120 ? -3.891 -20.266 -13.93 1 90.75 120 PHE B O 1
ATOM 3347 N N . PRO B 1 121 ? -3.605 -22.391 -13.766 1 87 121 PRO B N 1
ATOM 3348 C CA . PRO B 1 121 ? -2.182 -22.266 -13.445 1 87 121 PRO B CA 1
ATOM 3349 C C . PRO B 1 121 ? -1.394 -21.531 -14.531 1 87 121 PRO B C 1
ATOM 3351 O O . PRO B 1 121 ? -0.332 -20.969 -14.25 1 87 121 PRO B O 1
ATOM 3354 N N . ILE B 1 122 ? -1.886 -21.5 -15.688 1 83.56 122 ILE B N 1
ATOM 3355 C CA . ILE B 1 122 ? -1.115 -20.938 -16.797 1 83.56 122 ILE B CA 1
ATOM 3356 C C . ILE B 1 122 ? -1.5 -19.469 -17 1 83.56 122 ILE B C 1
ATOM 3358 O O . ILE B 1 122 ? -0.816 -18.734 -17.719 1 83.56 122 ILE B O 1
ATOM 3362 N N . THR B 1 123 ? -2.549 -19.062 -16.453 1 90.88 123 THR B N 1
ATOM 3363 C CA . THR B 1 123 ? -2.996 -17.688 -16.594 1 90.88 123 THR B CA 1
ATOM 3364 C C . THR B 1 123 ? -2.145 -16.75 -15.734 1 90.88 123 THR B C 1
ATOM 3366 O O . THR B 1 123 ? -1.899 -17.031 -14.562 1 90.88 123 THR B O 1
ATOM 3369 N N . HIS B 1 124 ? -1.63 -15.75 -16.344 1 91.94 124 HIS B N 1
ATOM 3370 C CA . HIS B 1 124 ? -0.961 -14.688 -15.602 1 91.94 124 HIS B CA 1
ATOM 3371 C C . HIS B 1 124 ? -1.969 -13.703 -15.016 1 91.94 124 HIS B C 1
ATOM 3373 O O . HIS B 1 124 ? -2.719 -13.062 -15.758 1 91.94 124 HIS B O 1
ATOM 3379 N N . PHE B 1 125 ? -2 -13.688 -13.742 1 96.5 125 PHE B N 1
ATOM 3380 C CA . PHE B 1 125 ? -2.84 -12.695 -13.086 1 96.5 125 PHE B CA 1
ATOM 3381 C C . PHE B 1 125 ? -2.021 -11.477 -12.68 1 96.5 125 PHE B C 1
ATOM 3383 O O . PHE B 1 125 ? -0.883 -11.602 -12.227 1 96.5 125 PHE B O 1
ATOM 3390 N N . GLU B 1 126 ? -2.562 -10.383 -12.898 1 97.44 126 GLU B N 1
ATOM 3391 C CA . GLU B 1 126 ? -2.006 -9.133 -12.383 1 97.44 126 GLU B CA 1
ATOM 3392 C C . GLU B 1 126 ? -3.02 -8.391 -11.516 1 97.44 126 GLU B C 1
ATOM 3394 O O . GLU B 1 126 ? -4.117 -8.07 -11.969 1 97.44 126 GLU B O 1
ATOM 3399 N N . ILE B 1 127 ? -2.686 -8.172 -10.297 1 97.69 127 ILE B N 1
ATOM 3400 C CA . ILE B 1 127 ? -3.508 -7.398 -9.375 1 97.69 127 ILE B CA 1
ATOM 3401 C C . ILE B 1 127 ? -2.9 -6.012 -9.18 1 97.69 127 ILE B C 1
ATOM 3403 O O . ILE B 1 127 ? -1.81 -5.875 -8.625 1 97.69 127 ILE B O 1
ATOM 3407 N N . ILE B 1 128 ? -3.619 -5.027 -9.562 1 97.81 128 ILE B N 1
ATOM 3408 C CA . ILE B 1 128 ? -3.125 -3.658 -9.5 1 97.81 128 ILE B CA 1
ATOM 3409 C C . ILE B 1 128 ? -3.84 -2.9 -8.383 1 97.81 128 ILE B C 1
ATOM 3411 O O . ILE B 1 128 ? -5.07 -2.783 -8.391 1 97.81 128 ILE B O 1
ATOM 3415 N N . ALA B 1 129 ? -3.08 -2.406 -7.418 1 97.94 129 ALA B N 1
ATOM 3416 C CA . ALA B 1 129 ? -3.588 -1.491 -6.398 1 97.94 129 ALA B CA 1
ATOM 3417 C C . ALA B 1 129 ? -3.5 -0.042 -6.867 1 97.94 129 ALA B C 1
ATOM 3419 O O . ALA B 1 129 ? -2.422 0.433 -7.234 1 97.94 129 ALA B O 1
ATOM 3420 N N . ALA B 1 130 ? -4.605 0.647 -6.863 1 97.44 130 ALA B N 1
ATOM 3421 C CA . ALA B 1 130 ? -4.664 2.041 -7.293 1 97.44 130 ALA B CA 1
ATOM 3422 C C . ALA B 1 130 ? -5.867 2.754 -6.684 1 97.44 130 ALA B C 1
ATOM 3424 O O . ALA B 1 130 ? -6.621 2.16 -5.906 1 97.44 130 ALA B O 1
ATOM 3425 N N . SER B 1 131 ? -5.961 3.998 -6.91 1 97.56 131 SER B N 1
ATOM 3426 C CA . SER B 1 131 ? -7.133 4.734 -6.445 1 97.56 131 SER B CA 1
ATOM 3427 C C . SER B 1 131 ? -8.383 4.344 -7.23 1 97.56 131 SER B C 1
ATOM 3429 O O . SER B 1 131 ? -8.281 3.855 -8.359 1 97.56 131 SER B O 1
ATOM 3431 N N . THR B 1 132 ? -9.5 4.617 -6.656 1 97.56 132 THR B N 1
ATOM 3432 C CA . THR B 1 132 ? -10.781 4.375 -7.309 1 97.56 132 THR B CA 1
ATOM 3433 C C . THR B 1 132 ? -10.805 5 -8.703 1 97.56 132 THR B C 1
ATOM 3435 O O . THR B 1 132 ? -11.258 4.375 -9.664 1 97.56 132 THR B O 1
ATOM 3438 N N . PHE B 1 133 ? -10.336 6.145 -8.836 1 96.19 133 PHE B N 1
ATOM 3439 C CA . PHE B 1 133 ? -10.359 6.879 -10.102 1 96.19 133 PHE B CA 1
ATOM 3440 C C . PHE B 1 133 ? -9.422 6.234 -11.117 1 96.19 133 PHE B C 1
ATOM 3442 O O . PHE B 1 133 ? -9.789 6.078 -12.289 1 96.19 133 PHE B O 1
ATOM 3449 N N . ASP B 1 134 ? -8.258 5.898 -10.664 1 95.88 134 ASP B N 1
ATOM 3450 C CA . ASP B 1 134 ? -7.293 5.254 -11.539 1 95.88 134 ASP B CA 1
ATOM 3451 C C . ASP B 1 134 ? -7.789 3.881 -11.992 1 95.88 134 ASP B C 1
ATOM 3453 O O . ASP B 1 134 ? -7.582 3.484 -13.141 1 95.88 134 ASP B O 1
ATOM 3457 N N . VAL B 1 135 ? -8.414 3.152 -11.094 1 97.19 135 VAL B N 1
ATOM 3458 C CA . VAL B 1 135 ? -8.977 1.844 -11.414 1 97.19 135 VAL B CA 1
ATOM 3459 C C . VAL B 1 135 ? -10.023 1.986 -12.516 1 97.19 135 VAL B C 1
ATOM 3461 O O . VAL B 1 135 ? -10.008 1.234 -13.492 1 97.19 135 VAL B O 1
ATOM 3464 N N . GLU B 1 136 ? -10.906 2.926 -12.328 1 96.12 136 GLU B N 1
ATOM 3465 C CA . GLU B 1 136 ? -11.938 3.158 -13.336 1 96.12 136 GLU B CA 1
ATOM 3466 C C . GLU B 1 136 ? -11.32 3.438 -14.703 1 96.12 136 GLU B C 1
ATOM 3468 O O . GLU B 1 136 ? -11.789 2.92 -15.719 1 96.12 136 GLU B O 1
ATOM 3473 N N . GLU B 1 137 ? -10.336 4.234 -14.703 1 94.5 137 GLU B N 1
ATOM 3474 C CA . GLU B 1 137 ? -9.672 4.586 -15.953 1 94.5 137 GLU B CA 1
ATOM 3475 C C . GLU B 1 137 ? -9.023 3.363 -16.594 1 94.5 137 GLU B C 1
ATOM 3477 O O . GLU B 1 137 ? -9.086 3.195 -17.812 1 94.5 137 GLU B O 1
ATOM 3482 N N . LEU B 1 138 ? -8.352 2.508 -15.812 1 95.62 138 LEU B N 1
ATOM 3483 C CA . LEU B 1 138 ? -7.723 1.294 -16.328 1 95.62 138 LEU B CA 1
ATOM 3484 C C . LEU B 1 138 ? -8.75 0.396 -17 1 95.62 138 LEU B C 1
ATOM 3486 O O . LEU B 1 138 ? -8.492 -0.138 -18.094 1 95.62 138 LEU B O 1
ATOM 3490 N N . VAL B 1 139 ? -9.922 0.254 -16.406 1 96.38 139 VAL B N 1
ATOM 3491 C CA . VAL B 1 139 ? -10.969 -0.591 -16.969 1 96.38 139 VAL B CA 1
ATOM 3492 C C . VAL B 1 139 ? -11.539 0.058 -18.234 1 96.38 139 VAL B C 1
ATOM 3494 O O . VAL B 1 139 ? -11.727 -0.61 -19.25 1 96.38 139 VAL B O 1
ATOM 3497 N N . ARG B 1 140 ? -11.789 1.335 -18.141 1 93.94 140 ARG B N 1
ATOM 3498 C CA . ARG B 1 140 ? -12.359 2.08 -19.25 1 93.94 140 ARG B CA 1
ATOM 3499 C C . ARG B 1 140 ? -11.461 1.985 -20.484 1 93.94 140 ARG B C 1
ATOM 3501 O O . ARG B 1 140 ? -11.953 1.803 -21.609 1 93.94 140 ARG B O 1
ATOM 3508 N N . LYS B 1 141 ? -10.219 2.049 -20.312 1 92.19 141 LYS B N 1
ATOM 3509 C CA . LYS B 1 141 ? -9.258 2.037 -21.406 1 92.19 141 LYS B CA 1
ATOM 3510 C C . LYS B 1 141 ? -8.922 0.609 -21.828 1 92.19 141 LYS B C 1
ATOM 3512 O O . LYS B 1 141 ? -8.078 0.396 -22.703 1 92.19 141 LYS B O 1
ATOM 3517 N N . GLY B 1 142 ? -9.461 -0.339 -21.141 1 92.19 142 GLY B N 1
ATOM 3518 C CA . GLY B 1 142 ? -9.234 -1.734 -21.484 1 92.19 142 GLY B CA 1
ATOM 3519 C C . GLY B 1 142 ? -7.906 -2.266 -20.984 1 92.19 142 GLY B C 1
ATOM 3520 O O . GLY B 1 142 ? -7.422 -3.291 -21.469 1 92.19 142 GLY B O 1
ATOM 3521 N N . LYS B 1 143 ? -7.293 -1.592 -20.109 1 94.06 143 LYS B N 1
ATOM 3522 C CA . LYS B 1 143 ? -6.012 -2.01 -19.562 1 94.06 143 LYS B CA 1
ATOM 3523 C C . LYS B 1 143 ? -6.203 -3.012 -18.422 1 94.06 143 LYS B C 1
ATOM 3525 O O . LYS B 1 143 ? -5.266 -3.715 -18.047 1 94.06 143 LYS B O 1
ATOM 3530 N N . ALA B 1 144 ? -7.359 -3.076 -17.906 1 96.5 144 ALA B N 1
ATOM 3531 C CA . ALA B 1 144 ? -7.785 -4.082 -16.922 1 96.5 144 ALA B CA 1
ATOM 3532 C C . ALA B 1 144 ? -9.148 -4.66 -17.297 1 96.5 144 ALA B C 1
ATOM 3534 O O . ALA B 1 144 ? -10.031 -3.936 -17.766 1 96.5 144 ALA B O 1
ATOM 3535 N N . GLN B 1 145 ? -9.32 -5.934 -17.109 1 96.88 145 GLN B N 1
ATOM 3536 C CA . GLN B 1 145 ? -10.602 -6.57 -17.391 1 96.88 145 GLN B CA 1
ATOM 3537 C C . GLN B 1 145 ? -11.609 -6.32 -16.266 1 96.88 145 GLN B C 1
ATOM 3539 O O . GLN B 1 145 ? -12.812 -6.227 -16.516 1 96.88 145 GLN B O 1
ATOM 3544 N N . ILE B 1 146 ? -11.102 -6.238 -15.07 1 97.19 146 ILE B N 1
ATOM 3545 C CA . ILE B 1 146 ? -11.953 -6.074 -13.891 1 97.19 146 ILE B CA 1
ATOM 3546 C C . ILE B 1 146 ? -11.453 -4.898 -13.055 1 97.19 146 ILE B C 1
ATOM 3548 O O . ILE B 1 146 ? -10.242 -4.707 -12.898 1 97.19 146 ILE B O 1
ATOM 3552 N N . GLY B 1 147 ? -12.414 -4.137 -12.547 1 97.38 147 GLY B N 1
ATOM 3553 C CA . GLY B 1 147 ? -12.148 -3.102 -11.562 1 97.38 147 GLY B CA 1
ATOM 3554 C C . GLY B 1 147 ? -13.023 -3.217 -10.32 1 97.38 147 GLY B C 1
ATOM 3555 O O . GLY B 1 147 ? -14.219 -3.504 -10.422 1 97.38 147 GLY B O 1
ATOM 3556 N N . ILE B 1 148 ? -12.414 -3.098 -9.18 1 96.75 148 ILE B N 1
ATOM 3557 C CA . ILE B 1 148 ? -13.164 -3.023 -7.938 1 96.75 148 ILE B CA 1
ATOM 3558 C C . ILE B 1 148 ? -12.969 -1.652 -7.293 1 96.75 148 ILE B C 1
ATOM 3560 O O . ILE B 1 148 ? -11.852 -1.273 -6.957 1 96.75 148 ILE B O 1
ATOM 3564 N N . ILE B 1 149 ? -14.07 -0.914 -7.098 1 97.06 149 ILE B N 1
ATOM 3565 C CA . ILE B 1 149 ? -13.961 0.499 -6.75 1 97.06 149 ILE B CA 1
ATOM 3566 C C . ILE B 1 149 ? -15.055 0.872 -5.754 1 97.06 149 ILE B C 1
ATOM 3568 O O . ILE B 1 149 ? -15.969 0.081 -5.496 1 97.06 149 ILE B O 1
ATOM 3572 N N . TYR B 1 150 ? -14.812 2.025 -5.117 1 96.44 150 TYR B N 1
ATOM 3573 C CA . TYR B 1 150 ? -15.945 2.701 -4.496 1 96.44 150 TYR B CA 1
ATOM 3574 C C . TYR B 1 150 ? -16.828 3.365 -5.547 1 96.44 150 TYR B C 1
ATOM 3576 O O . TYR B 1 150 ? -16.328 4.078 -6.422 1 96.44 150 TYR B O 1
ATOM 3584 N N . ALA B 1 151 ? -18.094 3.105 -5.457 1 94.38 151 ALA B N 1
ATOM 3585 C CA . ALA B 1 151 ? -19.031 3.6 -6.469 1 94.38 151 ALA B CA 1
ATOM 3586 C C . ALA B 1 151 ? -19.734 4.863 -5.988 1 94.38 151 ALA B C 1
ATOM 3588 O O . ALA B 1 151 ? -20.219 4.914 -4.855 1 94.38 151 ALA B O 1
ATOM 3589 N N . ASP B 1 152 ? -19.719 5.859 -6.832 1 89.69 152 ASP B N 1
ATOM 3590 C CA . ASP B 1 152 ? -20.328 7.141 -6.5 1 89.69 152 ASP B CA 1
ATOM 3591 C C . ASP B 1 152 ? -21.781 7.195 -6.98 1 89.69 152 ASP B C 1
ATOM 3593 O O . ASP B 1 152 ? -22.438 8.234 -6.875 1 89.69 152 ASP B O 1
ATOM 3597 N N . GLY B 1 153 ? -22.266 6.215 -7.52 1 85.62 153 GLY B N 1
ATOM 3598 C CA . GLY B 1 153 ? -23.641 6.18 -7.984 1 85.62 153 GLY B CA 1
ATOM 3599 C C . GLY B 1 153 ? -23.797 6.602 -9.438 1 85.62 153 GLY B C 1
ATOM 3600 O O . GLY B 1 153 ? -24.891 6.508 -10 1 85.62 153 GLY B O 1
ATOM 3601 N N . GLU B 1 154 ? -22.703 7.062 -10.016 1 82.44 154 GLU B N 1
ATOM 3602 C CA . GLU B 1 154 ? -22.797 7.48 -11.406 1 82.44 154 GLU B CA 1
ATOM 3603 C C . GLU B 1 154 ? -22.922 6.277 -12.336 1 82.44 154 GLU B C 1
ATOM 3605 O O . GLU B 1 154 ? -22.297 5.234 -12.094 1 82.44 154 GLU B O 1
ATOM 3610 N N . LEU B 1 155 ? -23.703 6.516 -13.375 1 72.88 155 LEU B N 1
ATOM 3611 C CA . LEU B 1 155 ? -23.875 5.477 -14.383 1 72.88 155 LEU B CA 1
ATOM 3612 C C . LEU B 1 155 ? -22.609 5.316 -15.219 1 72.88 155 LEU B C 1
ATOM 3614 O O . LEU B 1 155 ? -21.984 6.309 -15.602 1 72.88 155 LEU B O 1
ATOM 3618 N N . LYS B 1 156 ? -22.312 4.02 -15.352 1 79.44 156 LYS B N 1
ATOM 3619 C CA . LYS B 1 156 ? -21.172 3.68 -16.203 1 79.44 156 LYS B CA 1
ATOM 3620 C C . LYS B 1 156 ? -21.625 3.123 -17.547 1 79.44 156 LYS B C 1
ATOM 3622 O O . LYS B 1 156 ? -22.141 2.006 -17.609 1 79.44 156 LYS B O 1
ATOM 3627 N N . VAL B 1 157 ? -21.438 3.816 -18.625 1 77.56 157 VAL B N 1
ATOM 3628 C CA . VAL B 1 157 ? -22.016 3.436 -19.906 1 77.56 157 VAL B CA 1
ATOM 3629 C C . VAL B 1 157 ? -21.047 2.562 -20.688 1 77.56 157 VAL B C 1
ATOM 3631 O O . VAL B 1 157 ? -21.453 1.723 -21.484 1 77.56 157 VAL B O 1
ATOM 3634 N N . ASP B 1 158 ? -19.875 2.678 -20.453 1 86.06 158 ASP B N 1
ATOM 3635 C CA . ASP B 1 158 ? -18.875 2.043 -21.312 1 86.06 158 ASP B CA 1
ATOM 3636 C C . ASP B 1 158 ? -18.297 0.8 -20.641 1 86.06 158 ASP B C 1
ATOM 3638 O O . ASP B 1 158 ? -17.344 0.195 -21.141 1 86.06 158 ASP B O 1
ATOM 3642 N N . MET B 1 159 ? -18.859 0.467 -19.5 1 91.25 159 MET B N 1
ATOM 3643 C CA . MET B 1 159 ? -18.438 -0.718 -18.766 1 91.25 159 MET B CA 1
ATOM 3644 C C . MET B 1 159 ? -19.609 -1.351 -18.016 1 91.25 159 MET B C 1
ATOM 3646 O O . MET B 1 159 ? -20.594 -0.68 -17.734 1 91.25 159 MET B O 1
ATOM 3650 N N . ASP B 1 160 ? -19.547 -2.629 -17.844 1 92.5 160 ASP B N 1
ATOM 3651 C CA . ASP B 1 160 ? -20.531 -3.277 -16.984 1 92.5 160 ASP B CA 1
ATOM 3652 C C . ASP B 1 160 ? -20.234 -3.014 -15.508 1 92.5 160 ASP B C 1
ATOM 3654 O O . ASP B 1 160 ? -19.094 -2.775 -15.133 1 92.5 160 ASP B O 1
ATOM 3658 N N . PHE B 1 161 ? -21.312 -3.01 -14.805 1 93.75 161 PHE B N 1
ATOM 3659 C CA . PHE B 1 161 ? -21.188 -2.684 -13.391 1 93.75 161 PHE B CA 1
ATOM 3660 C C . PHE B 1 161 ? -22.141 -3.521 -12.555 1 93.75 161 PHE B C 1
ATOM 3662 O O . PHE B 1 161 ? -23.297 -3.732 -12.945 1 93.75 161 PHE B O 1
ATOM 3669 N N . PHE B 1 162 ? -21.625 -4.094 -11.391 1 92.25 162 PHE B N 1
ATOM 3670 C CA . PHE B 1 162 ? -22.5 -4.68 -10.391 1 92.25 162 PHE B CA 1
ATOM 3671 C C . PHE B 1 162 ? -21.984 -4.422 -8.984 1 92.25 162 PHE B C 1
ATOM 3673 O O . PHE B 1 162 ? -20.797 -4.191 -8.789 1 92.25 162 PHE B O 1
ATOM 3680 N N . ILE B 1 163 ? -22.891 -4.473 -8.031 1 92.44 163 ILE B N 1
ATOM 3681 C CA . ILE B 1 163 ? -22.578 -4.152 -6.645 1 92.44 163 ILE B CA 1
ATOM 3682 C C . ILE B 1 163 ? -22.016 -5.387 -5.941 1 92.44 163 ILE B C 1
ATOM 3684 O O . ILE B 1 163 ? -22.531 -6.496 -6.121 1 92.44 163 ILE B O 1
ATOM 3688 N N . LEU B 1 164 ? -20.922 -5.164 -5.211 1 92.25 164 LEU B N 1
ATOM 3689 C CA . LEU B 1 164 ? -20.312 -6.234 -4.422 1 92.25 164 LEU B CA 1
ATOM 3690 C C . LEU B 1 164 ? -20.703 -6.105 -2.951 1 92.25 164 LEU B C 1
ATOM 3692 O O . LEU B 1 164 ? -20.797 -7.105 -2.24 1 92.25 164 LEU B O 1
ATOM 3696 N N . GLY B 1 165 ? -20.875 -4.879 -2.469 1 90.94 165 GLY B N 1
ATOM 3697 C CA . GLY B 1 165 ? -21.172 -4.629 -1.069 1 90.94 165 GLY B CA 1
ATOM 3698 C C . GLY B 1 165 ? -20.984 -3.18 -0.668 1 90.94 165 GLY B C 1
ATOM 3699 O O . GLY B 1 165 ? -21.234 -2.271 -1.463 1 90.94 165 GLY B O 1
ATOM 3700 N N . GLN B 1 166 ? -20.75 -3.057 0.652 1 92.38 166 GLN B N 1
ATOM 3701 C CA . GLN B 1 166 ? -20.547 -1.721 1.204 1 92.38 166 GLN B CA 1
ATOM 3702 C C . GLN B 1 166 ? -19.312 -1.678 2.102 1 92.38 166 GLN B C 1
ATOM 3704 O O . GLN B 1 166 ? -18.875 -2.709 2.621 1 92.38 166 GLN B O 1
ATOM 3709 N N . ALA B 1 167 ? -18.75 -0.547 2.16 1 92.75 167 ALA B N 1
ATOM 3710 C CA . ALA B 1 167 ? -17.641 -0.281 3.07 1 92.75 167 ALA B CA 1
ATOM 3711 C C . ALA B 1 167 ? -17.953 0.909 3.977 1 92.75 167 ALA B C 1
ATOM 3713 O O . ALA B 1 167 ? -18.531 1.899 3.533 1 92.75 167 ALA B O 1
ATOM 3714 N N . ARG B 1 168 ? -17.562 0.769 5.199 1 95.06 168 ARG B N 1
ATOM 3715 C CA . ARG B 1 168 ? -17.734 1.851 6.164 1 95.06 168 ARG B CA 1
ATOM 3716 C C . ARG B 1 168 ? -16.438 2.615 6.367 1 95.06 168 ARG B C 1
ATOM 3718 O O . ARG B 1 168 ? -15.367 2.012 6.488 1 95.06 168 ARG B O 1
ATOM 3725 N N . PHE B 1 169 ? -16.594 3.875 6.316 1 97 169 PHE B N 1
ATOM 3726 C CA . PHE B 1 169 ? -15.469 4.758 6.605 1 97 169 PHE B CA 1
ATOM 3727 C C . PHE B 1 169 ? -15.68 5.48 7.934 1 97 169 PHE B C 1
ATOM 3729 O O . PHE B 1 169 ? -16.797 5.84 8.281 1 97 169 PHE B O 1
ATOM 3736 N N . LEU B 1 170 ? -14.602 5.684 8.641 1 97.56 170 LEU B N 1
ATOM 3737 C CA . LEU B 1 170 ? -14.625 6.391 9.914 1 97.56 170 LEU B CA 1
ATOM 3738 C C . LEU B 1 170 ? -13.734 7.629 9.867 1 97.56 170 LEU B C 1
ATOM 3740 O O . LEU B 1 170 ? -12.688 7.621 9.219 1 97.56 170 LEU B O 1
ATOM 3744 N N . THR B 1 171 ? -14.188 8.641 10.5 1 98.12 171 THR B N 1
ATOM 3745 C CA . THR B 1 171 ? -13.328 9.781 10.797 1 98.12 171 THR B CA 1
ATOM 3746 C C . THR B 1 171 ? -12.484 9.516 12.047 1 98.12 171 THR B C 1
ATOM 3748 O O . THR B 1 171 ? -13.031 9.25 13.117 1 98.12 171 THR B O 1
ATOM 3751 N N . ILE B 1 172 ? -11.141 9.656 11.867 1 98.5 172 ILE B N 1
ATOM 3752 C CA . ILE B 1 172 ? -10.305 9.188 12.969 1 98.5 172 ILE B CA 1
ATOM 3753 C C . ILE B 1 172 ? -9.297 10.273 13.344 1 98.5 172 ILE B C 1
ATOM 3755 O O . ILE B 1 172 ? -8.977 11.141 12.531 1 98.5 172 ILE B O 1
ATOM 3759 N N . ALA B 1 173 ? -8.828 10.188 14.539 1 98.56 173 ALA B N 1
ATOM 3760 C CA . ALA B 1 173 ? -7.711 10.945 15.086 1 98.56 173 ALA B CA 1
ATOM 3761 C C . ALA B 1 173 ? -6.941 10.125 16.109 1 98.56 173 ALA B C 1
ATOM 3763 O O . ALA B 1 173 ? -7.426 9.086 16.578 1 98.56 173 ALA B O 1
ATOM 3764 N N . SER B 1 174 ? -5.711 10.547 16.312 1 98.44 174 SER B N 1
ATOM 3765 C CA . SER B 1 174 ? -4.992 9.945 17.438 1 98.44 174 SER B CA 1
ATOM 3766 C C . SER B 1 174 ? -5.77 10.109 18.75 1 98.44 174 SER B C 1
ATOM 3768 O O . SER B 1 174 ? -6.453 11.117 18.938 1 98.44 174 SER B O 1
ATOM 3770 N N . SER B 1 175 ? -5.629 9.172 19.688 1 97.88 175 SER B N 1
ATOM 3771 C CA . SER B 1 175 ? -6.312 9.242 20.969 1 97.88 175 SER B CA 1
ATOM 3772 C C . SER B 1 175 ? -5.852 10.453 21.781 1 97.88 175 SER B C 1
ATOM 3774 O O . SER B 1 175 ? -6.562 10.914 22.672 1 97.88 175 SER B O 1
ATOM 3776 N N . LYS B 1 176 ? -4.742 10.977 21.438 1 95.5 176 LYS B N 1
ATOM 3777 C CA . LYS B 1 176 ? -4.168 12.109 22.172 1 95.5 176 LYS B CA 1
ATOM 3778 C C . LYS B 1 176 ? -4.52 13.43 21.5 1 95.5 176 LYS B C 1
ATOM 3780 O O . LYS B 1 176 ? -4.191 14.5 22.016 1 95.5 176 LYS B O 1
ATOM 3785 N N . HIS B 1 177 ? -5.102 13.383 20.422 1 95.06 177 HIS B N 1
ATOM 3786 C CA . HIS B 1 177 ? -5.449 14.578 19.656 1 95.06 177 HIS B CA 1
ATOM 3787 C C . HIS B 1 177 ? -6.551 15.375 20.344 1 95.06 177 HIS B C 1
ATOM 3789 O O . HIS B 1 177 ? -7.449 14.789 20.953 1 95.06 177 HIS B O 1
ATOM 3795 N N . GLU B 1 178 ? -6.594 16.672 20.234 1 92.62 178 GLU B N 1
ATOM 3796 C CA . GLU B 1 178 ? -7.574 17.547 20.859 1 92.62 178 GLU B CA 1
ATOM 3797 C C . GLU B 1 178 ? -8.992 17.172 20.438 1 92.62 178 GLU B C 1
ATOM 3799 O O . GLU B 1 178 ? -9.914 17.219 21.266 1 92.62 178 GLU B O 1
ATOM 3804 N N . LEU B 1 179 ? -9.133 16.781 19.234 1 95.06 179 LEU B N 1
ATOM 3805 C CA . LEU B 1 179 ? -10.445 16.422 18.734 1 95.06 179 LEU B CA 1
ATOM 3806 C C . LEU B 1 179 ? -11.016 15.227 19.5 1 95.06 179 LEU B C 1
ATOM 3808 O O . LEU B 1 179 ? -12.234 15.102 19.641 1 95.06 179 LEU B O 1
ATOM 3812 N N . ALA B 1 180 ? -10.148 14.383 19.938 1 95.31 180 ALA B N 1
ATOM 3813 C CA . ALA B 1 180 ? -10.562 13.164 20.625 1 95.31 180 ALA B CA 1
ATOM 3814 C C . ALA B 1 180 ? -11.172 13.492 22 1 95.31 180 ALA B C 1
ATOM 3816 O O . ALA B 1 180 ? -11.812 12.641 22.609 1 95.31 180 ALA B O 1
ATOM 3817 N N . GLN B 1 181 ? -11.023 14.656 22.453 1 91.19 181 GLN B N 1
ATOM 3818 C CA . GLN B 1 181 ? -11.492 15.055 23.781 1 91.19 181 GLN B CA 1
ATOM 3819 C C . GLN B 1 181 ? -12.898 15.656 23.703 1 91.19 181 GLN B C 1
ATOM 3821 O O . GLN B 1 181 ? -13.531 15.891 24.734 1 91.19 181 GLN B O 1
ATOM 3826 N N . LEU B 1 182 ? -13.344 15.852 22.562 1 91.44 182 LEU B N 1
ATOM 3827 C CA . LEU B 1 182 ? -14.664 16.438 22.375 1 91.44 182 LEU B CA 1
ATOM 3828 C C . LEU B 1 182 ? -15.75 15.367 22.422 1 91.44 182 LEU B C 1
ATOM 3830 O O . LEU B 1 182 ? -15.594 14.297 21.828 1 91.44 182 LEU B O 1
ATOM 3834 N N . PRO B 1 183 ? -16.844 15.664 23.078 1 90.62 183 PRO B N 1
ATOM 3835 C CA . PRO B 1 183 ? -17.938 14.695 23.094 1 90.62 183 PRO B CA 1
ATOM 3836 C C . PRO B 1 183 ? -18.625 14.562 21.734 1 90.62 183 PRO B C 1
ATOM 3838 O O . PRO B 1 183 ? -19.141 13.492 21.406 1 90.62 183 PRO B O 1
ATOM 3841 N N . VAL B 1 184 ? -18.719 15.672 21.062 1 93.81 184 VAL B N 1
ATOM 3842 C CA . VAL B 1 184 ? -19.234 15.727 19.688 1 93.81 184 VAL B CA 1
ATOM 3843 C C . VAL B 1 184 ? -18.312 16.609 18.844 1 93.81 184 VAL B C 1
ATOM 3845 O O . VAL B 1 184 ? -17.875 17.672 19.281 1 93.81 184 VAL B O 1
ATOM 3848 N N . VAL B 1 185 ? -18.016 16.094 17.719 1 95 185 VAL B N 1
ATOM 3849 C CA . VAL B 1 185 ? -17.125 16.828 16.828 1 95 185 VAL B CA 1
ATOM 3850 C C . VAL B 1 185 ? -17.922 17.406 15.664 1 95 185 VAL B C 1
ATOM 3852 O O . VAL B 1 185 ? -18.594 16.672 14.93 1 95 185 VAL B O 1
ATOM 3855 N N . GLN B 1 186 ? -17.891 18.688 15.516 1 92.44 186 GLN B N 1
ATOM 3856 C CA . GLN B 1 186 ? -18.547 19.375 14.414 1 92.44 186 GLN B CA 1
ATOM 3857 C C . GLN B 1 186 ? -17.594 19.594 13.242 1 92.44 186 GLN B C 1
ATOM 3859 O O . GLN B 1 186 ? -16.375 19.516 13.406 1 92.44 186 GLN B O 1
ATOM 3864 N N . ASP B 1 187 ? -18.156 19.922 12.109 1 90.38 187 ASP B N 1
ATOM 3865 C CA . ASP B 1 187 ? -17.344 20.203 10.93 1 90.38 187 ASP B CA 1
ATOM 3866 C C . ASP B 1 187 ? -16.359 21.344 11.203 1 90.38 187 ASP B C 1
ATOM 3868 O O . ASP B 1 187 ? -15.227 21.312 10.734 1 90.38 187 ASP B O 1
ATOM 3872 N N . SER B 1 188 ? -16.906 22.281 11.867 1 89.38 188 SER B N 1
ATOM 3873 C CA . SER B 1 188 ? -16.078 23.453 12.18 1 89.38 188 SER B CA 1
ATOM 3874 C C . SER B 1 188 ? -14.867 23.062 13.031 1 89.38 188 SER B C 1
ATOM 3876 O O . SER B 1 188 ? -13.789 23.641 12.906 1 89.38 188 SER B O 1
ATOM 3878 N N . ASP B 1 189 ? -15.062 22.094 13.984 1 91.81 189 ASP B N 1
ATOM 3879 C CA . ASP B 1 189 ? -13.953 21.594 14.789 1 91.81 189 ASP B CA 1
ATOM 3880 C C . ASP B 1 189 ? -12.898 20.922 13.906 1 91.81 189 ASP B C 1
ATOM 3882 O O . ASP B 1 189 ? -11.703 21.172 14.062 1 91.81 189 ASP B O 1
ATOM 3886 N N . LEU B 1 190 ? -13.352 20.141 12.961 1 94.44 190 LEU B N 1
ATOM 3887 C CA . LEU B 1 190 ? -12.461 19.438 12.055 1 94.44 190 LEU B CA 1
ATOM 3888 C C . LEU B 1 190 ? -11.633 20.422 11.227 1 94.44 190 LEU B C 1
ATOM 3890 O O . LEU B 1 190 ? -10.414 20.25 11.094 1 94.44 190 LEU B O 1
ATOM 3894 N N . LYS B 1 191 ? -12.258 21.406 10.742 1 91.56 191 LYS B N 1
ATOM 3895 C CA . LYS B 1 191 ? -11.625 22.375 9.844 1 91.56 191 LYS B CA 1
ATOM 3896 C C . LYS B 1 191 ? -10.492 23.125 10.547 1 91.56 191 LYS B C 1
ATOM 3898 O O . LYS B 1 191 ? -9.617 23.688 9.891 1 91.56 191 LYS B O 1
ATOM 3903 N N . SER B 1 192 ? -10.523 23.094 11.875 1 90.75 192 SER B N 1
ATOM 3904 C CA . SER B 1 192 ? -9.555 23.859 12.648 1 90.75 192 SER B CA 1
ATOM 3905 C C . SER B 1 192 ? -8.242 23.109 12.789 1 90.75 192 SER B C 1
ATOM 3907 O O . SER B 1 192 ? -7.242 23.656 13.258 1 90.75 192 SER B O 1
ATOM 3909 N N . TYR B 1 193 ? -8.227 21.859 12.391 1 94.12 193 TYR B N 1
ATOM 3910 C CA . TYR B 1 193 ? -7.027 21.031 12.492 1 94.12 193 TYR B CA 1
ATOM 3911 C C . TYR B 1 193 ? -6.645 20.453 11.133 1 94.12 193 TYR B C 1
ATOM 3913 O O . TYR B 1 193 ? -7.457 20.438 10.211 1 94.12 193 TYR B O 1
ATOM 3921 N N . ARG B 1 194 ? -5.406 20.062 10.961 1 96.19 194 ARG B N 1
ATOM 3922 C CA . ARG B 1 194 ? -4.895 19.5 9.711 1 96.19 194 ARG B CA 1
ATOM 3923 C C . ARG B 1 194 ? -5.641 18.234 9.336 1 96.19 194 ARG B C 1
ATOM 3925 O O . ARG B 1 194 ? -5.922 17.391 10.203 1 96.19 194 ARG B O 1
ATOM 3932 N N . GLN B 1 195 ? -5.977 18.188 8.125 1 98.06 195 GLN B N 1
ATOM 3933 C CA . GLN B 1 195 ? -6.586 16.984 7.566 1 98.06 195 GLN B CA 1
ATOM 3934 C C . GLN B 1 195 ? -5.578 16.203 6.734 1 98.06 195 GLN B C 1
ATOM 3936 O O . GLN B 1 195 ? -4.801 16.781 5.973 1 98.06 195 GLN B O 1
ATOM 3941 N N . CYS B 1 196 ? -5.473 14.898 6.945 1 98.69 196 CYS B N 1
ATOM 3942 C CA . CYS B 1 196 ? -4.781 13.984 6.039 1 98.69 196 CYS B CA 1
ATOM 3943 C C . CYS B 1 196 ? -5.754 13.375 5.031 1 98.69 196 CYS B C 1
ATOM 3945 O O . CYS B 1 196 ? -6.684 12.664 5.41 1 98.69 196 CYS B O 1
ATOM 3947 N N . VAL B 1 197 ? -5.477 13.617 3.744 1 98.69 197 VAL B N 1
ATOM 3948 C CA . VAL B 1 197 ? -6.48 13.336 2.723 1 98.69 197 VAL B CA 1
ATOM 3949 C C . VAL B 1 197 ? -5.898 12.398 1.667 1 98.69 197 VAL B C 1
ATOM 3951 O O . VAL B 1 197 ? -4.738 12.539 1.272 1 98.69 197 VAL B O 1
ATOM 3954 N N . HIS B 1 198 ? -6.707 11.422 1.337 1 98.56 198 HIS B N 1
ATOM 3955 C CA . HIS B 1 198 ? -6.348 10.562 0.219 1 98.56 198 HIS B CA 1
ATOM 3956 C C . HIS B 1 198 ? -6.516 11.281 -1.113 1 98.56 198 HIS B C 1
ATOM 3958 O O . HIS B 1 198 ? -7.539 11.93 -1.348 1 98.56 198 HIS B O 1
ATOM 3964 N N . ARG B 1 199 ? -5.543 11.125 -1.971 1 96.62 199 ARG B N 1
ATOM 3965 C CA . ARG B 1 199 ? -5.59 11.75 -3.285 1 96.62 199 ARG B CA 1
ATOM 3966 C C . ARG B 1 199 ? -4.957 10.859 -4.344 1 96.62 199 ARG B C 1
ATOM 3968 O O . ARG B 1 199 ? -3.922 10.234 -4.098 1 96.62 199 ARG B O 1
ATOM 3975 N N . SER B 1 200 ? -5.594 10.789 -5.527 1 94.69 200 SER B N 1
ATOM 3976 C CA . SER B 1 200 ? -5.102 9.969 -6.621 1 94.69 200 SER B CA 1
ATOM 3977 C C . SER B 1 200 ? -3.912 10.625 -7.316 1 94.69 200 SER B C 1
ATOM 3979 O O . SER B 1 200 ? -3.543 11.75 -6.992 1 94.69 200 SER B O 1
ATOM 3981 N N . ALA B 1 201 ? -3.332 9.898 -8.289 1 84.69 201 ALA B N 1
ATOM 3982 C CA . ALA B 1 201 ? -2.211 10.398 -9.086 1 84.69 201 ALA B CA 1
ATOM 3983 C C . ALA B 1 201 ? -2.602 11.656 -9.859 1 84.69 201 ALA B C 1
ATOM 3985 O O . ALA B 1 201 ? -1.769 12.531 -10.102 1 84.69 201 ALA B O 1
ATOM 3986 N N . LYS B 1 202 ? -3.822 11.781 -10.172 1 88.06 202 LYS B N 1
ATOM 3987 C CA . LYS B 1 202 ? -4.32 12.938 -10.914 1 88.06 202 LYS B CA 1
ATOM 3988 C C . LYS B 1 202 ? -4.977 13.953 -9.984 1 88.06 202 LYS B C 1
ATOM 3990 O O . LYS B 1 202 ? -5.801 14.758 -10.414 1 88.06 202 LYS B O 1
ATOM 3995 N N . GLN B 1 203 ? -4.75 13.727 -8.727 1 92.75 203 GLN B N 1
ATOM 3996 C CA . GLN B 1 203 ? -5.125 14.672 -7.676 1 92.75 203 GLN B CA 1
ATOM 3997 C C . GLN B 1 203 ? -6.641 14.711 -7.492 1 92.75 203 GLN B C 1
ATOM 3999 O O . GLN B 1 203 ? -7.215 15.781 -7.258 1 92.75 203 GLN B O 1
ATOM 4004 N N . LYS B 1 204 ? -7.254 13.594 -7.766 1 94.25 204 LYS B N 1
ATOM 4005 C CA . LYS B 1 204 ? -8.68 13.453 -7.461 1 94.25 204 LYS B CA 1
ATOM 4006 C C . LYS B 1 204 ? -8.883 12.922 -6.047 1 94.25 204 LYS B C 1
ATOM 4008 O O . LYS B 1 204 ? -8.094 12.109 -5.559 1 94.25 204 LYS B O 1
ATOM 4013 N N . GLU B 1 205 ? -9.922 13.406 -5.426 1 97.12 205 GLU B N 1
ATOM 4014 C CA . GLU B 1 205 ? -10.289 13 -4.078 1 97.12 205 GLU B CA 1
ATOM 4015 C C . GLU B 1 205 ? -11.664 12.344 -4.059 1 97.12 205 GLU B C 1
ATOM 4017 O O . GLU B 1 205 ? -12.523 12.664 -4.879 1 97.12 205 GLU B O 1
ATOM 4022 N N . LEU B 1 206 ? -11.844 11.391 -3.162 1 96.75 206 LEU B N 1
ATOM 4023 C CA . LEU B 1 206 ? -13.156 10.766 -3.025 1 96.75 206 LEU B CA 1
ATOM 4024 C C . LEU B 1 206 ? -14.203 11.773 -2.58 1 96.75 206 LEU B C 1
ATOM 4026 O O . LEU B 1 206 ? -13.898 12.695 -1.819 1 96.75 206 LEU B O 1
ATOM 4030 N N . TRP B 1 207 ? -15.422 11.586 -2.922 1 93.25 207 TRP B N 1
ATOM 4031 C CA . TRP B 1 207 ? -16.5 12.562 -2.803 1 93.25 207 TRP B CA 1
ATOM 4032 C C . TRP B 1 207 ? -17 12.648 -1.364 1 93.25 207 TRP B C 1
ATOM 4034 O O . TRP B 1 207 ? -17.781 13.539 -1.024 1 93.25 207 TRP B O 1
ATOM 4044 N N . PHE B 1 208 ? -16.594 11.766 -0.473 1 93.12 208 PHE B N 1
ATOM 4045 C CA . PHE B 1 208 ? -17.062 11.812 0.906 1 93.12 208 PHE B CA 1
ATOM 4046 C C . PHE B 1 208 ? -15.906 12.039 1.869 1 93.12 208 PHE B C 1
ATOM 4048 O O . PHE B 1 208 ? -16.109 12.172 3.078 1 93.12 208 PHE B O 1
ATOM 4055 N N . SER B 1 209 ? -14.656 12.047 1.428 1 95.75 209 SER B N 1
ATOM 4056 C CA . SER B 1 209 ? -13.492 12.211 2.291 1 95.75 209 SER B CA 1
ATOM 4057 C C . SER B 1 209 ? -12.562 13.297 1.757 1 95.75 209 SER B C 1
ATOM 4059 O O . SER B 1 209 ? -11.367 13.305 2.072 1 95.75 209 SER B O 1
ATOM 4061 N N . TYR B 1 210 ? -13.055 14.211 0.982 1 94.62 210 TYR B N 1
ATOM 4062 C CA . TYR B 1 210 ? -12.281 15.289 0.38 1 94.62 210 TYR B CA 1
ATOM 4063 C C . TYR B 1 210 ? -11.844 16.297 1.434 1 94.62 210 TYR B C 1
ATOM 4065 O O . TYR B 1 210 ? -12.352 16.297 2.559 1 94.62 210 TYR B O 1
ATOM 4073 N N . ALA B 1 211 ? -10.922 17.125 1.048 1 96.12 211 ALA B N 1
ATOM 4074 C CA . ALA B 1 211 ? -10.336 18.094 1.968 1 96.12 211 ALA B CA 1
ATOM 4075 C C . ALA B 1 211 ? -11.344 19.188 2.316 1 96.12 211 ALA B C 1
ATOM 4077 O O . ALA B 1 211 ? -11.914 19.828 1.426 1 96.12 211 ALA B O 1
ATOM 4078 N N . ILE B 1 212 ? -11.477 19.438 3.584 1 93.81 212 ILE B N 1
ATOM 4079 C CA . ILE B 1 212 ? -12.328 20.531 4.027 1 93.81 212 ILE B CA 1
ATOM 4080 C C . ILE B 1 212 ? -11.531 21.484 4.918 1 93.81 212 ILE B C 1
ATOM 4082 O O . ILE B 1 212 ? -11.977 22.594 5.215 1 93.81 212 ILE B O 1
ATOM 4086 N N . SER B 1 213 ? -10.344 21 5.387 1 93.75 213 SER B N 1
ATOM 4087 C CA . SER B 1 213 ? -9.477 21.828 6.227 1 93.75 213 SER B CA 1
ATOM 4088 C C . SER B 1 213 ? -8.57 22.719 5.379 1 93.75 213 SER B C 1
ATOM 4090 O O . SER B 1 213 ? -8.312 22.422 4.215 1 93.75 213 SER B O 1
ATOM 4092 N N . THR B 1 214 ? -8.094 23.781 5.98 1 85.38 214 THR B N 1
ATOM 4093 C CA . THR B 1 214 ? -7.156 24.672 5.297 1 85.38 214 THR B CA 1
ATOM 4094 C C . THR B 1 214 ? -5.746 24.078 5.328 1 85.38 214 THR B C 1
ATOM 4096 O O . THR B 1 214 ? -4.934 24.359 4.445 1 85.38 214 THR B O 1
ATOM 4099 N N . MET B 1 215 ? -5.449 23.375 6.328 1 92.19 215 MET B N 1
ATOM 4100 C CA . MET B 1 215 ? -4.191 22.641 6.406 1 92.19 215 MET B CA 1
ATOM 4101 C C . MET B 1 215 ? -4.383 21.188 5.969 1 92.19 215 MET B C 1
ATOM 4103 O O . MET B 1 215 ? -5.223 20.484 6.52 1 92.19 215 MET B O 1
ATOM 4107 N N . VAL B 1 216 ? -3.541 20.812 4.988 1 95.75 216 VAL B N 1
ATOM 4108 C CA . VAL B 1 216 ? -3.809 19.484 4.449 1 95.75 216 VAL B CA 1
ATOM 4109 C C . VAL B 1 216 ? -2.49 18.781 4.125 1 95.75 216 VAL B C 1
ATOM 4111 O O . VAL B 1 216 ? -1.554 19.406 3.627 1 95.75 216 VAL B O 1
ATOM 4114 N N . TRP B 1 217 ? -2.406 17.531 4.48 1 98.06 217 TRP B N 1
ATOM 4115 C CA . TRP B 1 217 ? -1.434 16.594 3.926 1 98.06 217 TRP B CA 1
ATOM 4116 C C . TRP B 1 217 ? -2.113 15.57 3.018 1 98.06 217 TRP B C 1
ATOM 4118 O O . TRP B 1 217 ? -3.209 15.094 3.322 1 98.06 217 TRP B O 1
ATOM 4128 N N . TYR B 1 218 ? -1.479 15.242 1.93 1 97.94 218 TYR B N 1
ATOM 4129 C CA . TYR B 1 218 ? -2.051 14.281 0.987 1 97.94 218 TYR B CA 1
ATOM 4130 C C . TYR B 1 218 ? -1.195 13.023 0.901 1 97.94 218 TYR B C 1
ATOM 4132 O O . TYR B 1 218 ? 0.033 13.094 0.997 1 97.94 218 TYR B O 1
ATOM 4140 N N . THR B 1 219 ? -1.828 11.875 0.783 1 98.12 219 THR B N 1
ATOM 4141 C CA . THR B 1 219 ? -1.209 10.609 0.39 1 98.12 219 THR B CA 1
ATOM 4142 C C . THR B 1 219 ? -2.123 9.828 -0.548 1 98.12 219 THR B C 1
ATOM 4144 O O . THR B 1 219 ? -3.312 10.133 -0.66 1 98.12 219 THR B O 1
ATOM 4147 N N . ASN B 1 220 ? -1.544 8.859 -1.233 1 98 220 ASN B N 1
ATOM 4148 C CA . ASN B 1 220 ? -2.383 8.109 -2.166 1 98 220 ASN B CA 1
ATOM 4149 C C . ASN B 1 220 ? -2.691 6.711 -1.643 1 98 220 ASN B C 1
ATOM 4151 O O . ASN B 1 220 ? -3.119 5.84 -2.402 1 98 220 ASN B O 1
ATOM 4155 N N . THR B 1 221 ? -2.438 6.453 -0.363 1 98 221 THR B N 1
ATOM 4156 C CA . THR B 1 221 ? -2.898 5.223 0.271 1 98 221 THR B CA 1
ATOM 4157 C C . THR B 1 221 ? -3.547 5.516 1.619 1 98 221 THR B C 1
ATOM 4159 O O . THR B 1 221 ? -3.08 6.383 2.363 1 98 221 THR B O 1
ATOM 4162 N N . HIS B 1 222 ? -4.57 4.797 1.922 1 98.38 222 HIS B N 1
ATOM 4163 C CA . HIS B 1 222 ? -5.266 4.996 3.189 1 98.38 222 HIS B CA 1
ATOM 4164 C C . HIS B 1 222 ? -4.422 4.508 4.363 1 98.38 222 HIS B C 1
ATOM 4166 O O . HIS B 1 222 ? -4.48 5.078 5.453 1 98.38 222 HIS B O 1
ATOM 4172 N N . GLN B 1 223 ? -3.619 3.539 4.141 1 97.31 223 GLN B N 1
ATOM 4173 C CA . GLN B 1 223 ? -2.736 3.064 5.203 1 97.31 223 GLN B CA 1
ATOM 4174 C C . GLN B 1 223 ? -1.799 4.172 5.676 1 97.31 223 GLN B C 1
ATOM 4176 O O . GLN B 1 223 ? -1.541 4.305 6.871 1 97.31 223 GLN B O 1
ATOM 4181 N N . ASN B 1 224 ? -1.247 4.914 4.723 1 97.75 224 ASN B N 1
ATOM 4182 C CA . ASN B 1 224 ? -0.38 6.023 5.109 1 97.75 224 ASN B CA 1
ATOM 4183 C C . ASN B 1 224 ? -1.15 7.094 5.875 1 97.75 224 ASN B C 1
ATOM 4185 O O . ASN B 1 224 ? -0.604 7.734 6.777 1 97.75 224 ASN B O 1
ATOM 4189 N N . LEU B 1 225 ? -2.41 7.297 5.523 1 98.5 225 LEU B N 1
ATOM 4190 C CA . LEU B 1 225 ? -3.244 8.203 6.305 1 98.5 225 LEU B CA 1
ATOM 4191 C C . LEU B 1 225 ? -3.332 7.746 7.758 1 98.5 225 LEU B C 1
ATOM 4193 O O . LEU B 1 225 ? -3.182 8.555 8.68 1 98.5 225 LEU B O 1
ATOM 4197 N N . VAL B 1 226 ? -3.588 6.504 7.922 1 98.25 226 VAL B N 1
ATOM 4198 C CA . VAL B 1 226 ? -3.719 5.941 9.266 1 98.25 226 VAL B CA 1
ATOM 4199 C C . VAL B 1 226 ? -2.439 6.195 10.055 1 98.25 226 VAL B C 1
ATOM 4201 O O . VAL B 1 226 ? -2.49 6.633 11.211 1 98.25 226 VAL B O 1
ATOM 4204 N N . THR B 1 227 ? -1.301 5.957 9.445 1 97.69 227 THR B N 1
ATOM 4205 C CA . THR B 1 227 ? -0.017 6.117 10.117 1 97.69 227 THR B CA 1
ATOM 4206 C C . THR B 1 227 ? 0.214 7.578 10.492 1 97.69 227 THR B C 1
ATOM 4208 O O . THR B 1 227 ? 0.653 7.871 11.609 1 97.69 227 THR B O 1
ATOM 4211 N N . LEU B 1 228 ? -0.073 8.461 9.57 1 98 228 LEU B N 1
ATOM 4212 C CA . LEU B 1 228 ? 0.087 9.883 9.844 1 98 228 LEU B CA 1
ATOM 4213 C C . LEU B 1 228 ? -0.796 10.32 11.008 1 98 228 LEU B C 1
ATOM 4215 O O . LEU B 1 228 ? -0.351 11.055 11.891 1 98 228 LEU B O 1
ATOM 4219 N N . VAL B 1 229 ? -2.023 9.836 11.055 1 98.31 229 VAL B N 1
ATOM 4220 C CA . VAL B 1 229 ? -2.977 10.164 12.109 1 98.31 229 VAL B CA 1
ATOM 4221 C C . VAL B 1 229 ? -2.49 9.609 13.438 1 98.31 229 VAL B C 1
ATOM 4223 O O . VAL B 1 229 ? -2.541 10.289 14.469 1 98.31 229 VAL B O 1
ATOM 4226 N N . GLU B 1 230 ? -2.062 8.398 13.391 1 97.62 230 GLU B N 1
ATOM 4227 C CA . GLU B 1 230 ? -1.532 7.762 14.586 1 97.62 230 GLU B CA 1
ATOM 4228 C C . GLU B 1 230 ? -0.402 8.586 15.195 1 97.62 230 GLU B C 1
ATOM 4230 O O . GLU B 1 230 ? -0.272 8.664 16.422 1 97.62 230 GLU B O 1
ATOM 4235 N N . LYS B 1 231 ? 0.329 9.195 14.352 1 96.44 231 LYS B N 1
ATOM 4236 C CA . LYS B 1 231 ? 1.487 9.969 14.797 1 96.44 231 LYS B CA 1
ATOM 4237 C C . LYS B 1 231 ? 1.097 11.406 15.125 1 96.44 231 LYS B C 1
ATOM 4239 O O . LYS B 1 231 ? 1.957 12.234 15.438 1 96.44 231 LYS B O 1
ATOM 4244 N N . GLY B 1 232 ? -0.147 11.727 14.961 1 96.25 232 GLY B N 1
ATOM 4245 C CA . GLY B 1 232 ? -0.671 12.984 15.469 1 96.25 232 GLY B CA 1
ATOM 4246 C C . GLY B 1 232 ? -0.64 14.102 14.445 1 96.25 232 GLY B C 1
ATOM 4247 O O . GLY B 1 232 ? -0.792 15.273 14.789 1 96.25 232 GLY B O 1
ATOM 4248 N N . VAL B 1 233 ? -0.458 13.789 13.203 1 97.06 233 VAL B N 1
ATOM 4249 C CA . VAL B 1 233 ? -0.319 14.805 12.172 1 97.06 233 VAL B CA 1
ATOM 4250 C C . VAL B 1 233 ? -1.65 15.531 11.969 1 97.06 233 VAL B C 1
ATOM 4252 O O . VAL B 1 233 ? -1.677 16.719 11.664 1 97.06 233 VAL B O 1
ATOM 4255 N N . GLY B 1 234 ? -2.699 14.805 12.086 1 97.81 234 GLY B N 1
ATOM 4256 C CA . GLY B 1 234 ? -4.035 15.336 11.867 1 97.81 234 GLY B CA 1
ATOM 4257 C C . GLY B 1 234 ? -5.125 14.289 11.992 1 97.81 234 GLY B C 1
ATOM 4258 O O . GLY B 1 234 ? -4.984 13.328 12.75 1 97.81 234 GLY B O 1
ATOM 4259 N N . TRP B 1 235 ? -6.277 14.617 11.352 1 98.5 235 TRP B N 1
ATOM 4260 C CA . TRP B 1 235 ? -7.398 13.688 11.289 1 98.5 235 TRP B CA 1
ATOM 4261 C C . TRP B 1 235 ? -7.633 13.219 9.852 1 98.5 235 TRP B C 1
ATOM 4263 O O . TRP B 1 235 ? -7.117 13.812 8.906 1 98.5 235 TRP B O 1
ATOM 4273 N N . ALA B 1 236 ? -8.32 12.086 9.664 1 98.81 236 ALA B N 1
ATOM 4274 C CA . ALA B 1 236 ? -8.555 11.523 8.336 1 98.81 236 ALA B CA 1
ATOM 4275 C C . ALA B 1 236 ? -9.844 10.711 8.305 1 98.81 236 ALA B C 1
ATOM 4277 O O . ALA B 1 236 ? -10.406 10.383 9.352 1 98.81 236 ALA B O 1
ATOM 4278 N N . VAL B 1 237 ? -10.367 10.484 7.164 1 98.38 237 VAL B N 1
ATOM 4279 C CA . VAL B 1 237 ? -11.461 9.555 6.895 1 98.38 237 VAL B CA 1
ATOM 4280 C C . VAL B 1 237 ? -10.922 8.305 6.211 1 98.38 237 VAL B C 1
ATOM 4282 O O . VAL B 1 237 ? -10.359 8.375 5.117 1 98.38 237 VAL B O 1
ATOM 4285 N N . VAL B 1 238 ? -11.086 7.113 6.891 1 98.38 238 VAL B N 1
ATOM 4286 C CA . VAL B 1 238 ? -10.453 5.902 6.379 1 98.38 238 VAL B CA 1
ATOM 4287 C C . VAL B 1 238 ? -11.414 4.723 6.516 1 98.38 238 VAL B C 1
ATOM 4289 O O . VAL B 1 238 ? -12.375 4.777 7.285 1 98.38 238 VAL B O 1
ATOM 4292 N N . PRO B 1 239 ? -11.156 3.672 5.719 1 97.31 239 PRO B N 1
ATOM 4293 C CA . PRO B 1 239 ? -11.961 2.469 5.914 1 97.31 239 PRO B CA 1
ATOM 4294 C C . PRO B 1 239 ? -11.852 1.91 7.332 1 97.31 239 PRO B C 1
ATOM 4296 O O . PRO B 1 239 ? -10.758 1.821 7.883 1 97.31 239 PRO B O 1
ATOM 4299 N N . GLU B 1 240 ? -12.945 1.479 7.855 1 96.25 240 GLU B N 1
ATOM 4300 C CA . GLU B 1 240 ? -13.039 0.984 9.227 1 96.25 240 GLU B CA 1
ATOM 4301 C C . GLU B 1 240 ? -12.117 -0.213 9.445 1 96.25 240 GLU B C 1
ATOM 4303 O O . GLU B 1 240 ? -11.445 -0.304 10.477 1 96.25 240 GLU B O 1
ATOM 4308 N N . TRP B 1 241 ? -12.031 -1.083 8.547 1 93.5 241 TRP B N 1
ATOM 4309 C CA . TRP B 1 241 ? -11.297 -2.33 8.734 1 93.5 241 TRP B CA 1
ATOM 4310 C C . TRP B 1 241 ? -9.805 -2.062 8.898 1 93.5 241 TRP B C 1
ATOM 4312 O O . TRP B 1 241 ? -9.094 -2.846 9.539 1 93.5 241 TRP B O 1
ATOM 4322 N N . LEU B 1 242 ? -9.32 -0.963 8.359 1 95.31 242 LEU B N 1
ATOM 4323 C CA . LEU B 1 242 ? -7.898 -0.65 8.406 1 95.31 242 LEU B CA 1
ATOM 4324 C C . LEU B 1 242 ? -7.484 -0.22 9.812 1 95.31 242 LEU B C 1
ATOM 4326 O O . LEU B 1 242 ? -6.297 -0.251 10.148 1 95.31 242 LEU B O 1
ATOM 4330 N N . VAL B 1 243 ? -8.43 0.226 10.609 1 97.06 243 VAL B N 1
ATOM 4331 C CA . VAL B 1 243 ? -8.031 0.845 11.867 1 97.06 243 VAL B CA 1
ATOM 4332 C C . VAL B 1 243 ? -8.602 0.048 13.039 1 97.06 243 VAL B C 1
ATOM 4334 O O . VAL B 1 243 ? -8.508 0.472 14.195 1 97.06 243 VAL B O 1
ATOM 4337 N N . LYS B 1 244 ? -9.172 -1.104 12.789 1 95.38 244 LYS B N 1
ATOM 4338 C CA . LYS B 1 244 ? -9.781 -1.913 13.836 1 95.38 244 LYS B CA 1
ATOM 4339 C C . LYS B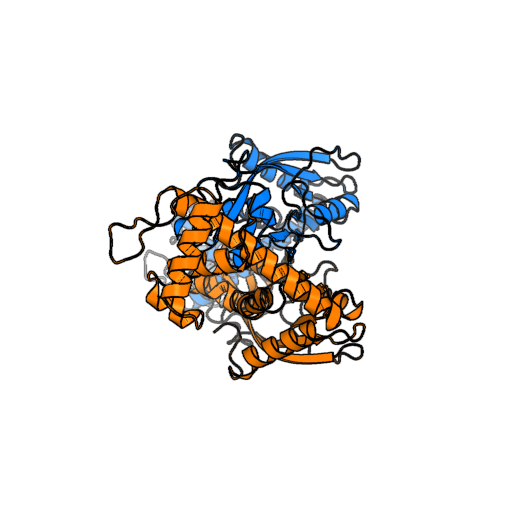 1 244 ? -8.797 -2.193 14.961 1 95.38 244 LYS B C 1
ATOM 4341 O O . LYS B 1 244 ? -9.094 -1.946 16.125 1 95.38 244 LYS B O 1
ATOM 4346 N N . SER B 1 245 ? -7.641 -2.658 14.625 1 94.56 245 SER B N 1
ATOM 4347 C CA . SER B 1 245 ? -6.637 -3.012 15.625 1 94.56 245 SER B CA 1
ATOM 4348 C C . SER B 1 245 ? -6.137 -1.777 16.375 1 94.56 245 SER B C 1
ATOM 4350 O O . SER B 1 245 ? -5.875 -1.833 17.578 1 94.56 245 SER B O 1
ATOM 4352 N N . ASN B 1 246 ? -5.957 -0.704 15.656 1 97.19 246 ASN B N 1
ATOM 4353 C CA . ASN B 1 246 ? -5.508 0.542 16.266 1 97.19 246 ASN B CA 1
ATOM 4354 C C . ASN B 1 246 ? -6.5 1.05 17.312 1 97.19 246 ASN B C 1
ATOM 4356 O O . ASN B 1 246 ? -6.102 1.54 18.359 1 97.19 246 ASN B O 1
ATOM 4360 N N . ILE B 1 247 ? -7.73 0.919 16.984 1 97.06 247 ILE B N 1
ATOM 4361 C CA . ILE B 1 247 ? -8.789 1.374 17.891 1 97.06 247 ILE B CA 1
ATOM 4362 C C . ILE B 1 247 ? -8.828 0.483 19.125 1 97.06 247 ILE B C 1
ATOM 4364 O O . ILE B 1 247 ? -8.922 0.978 20.25 1 97.06 247 ILE B O 1
ATOM 4368 N N . GLU B 1 248 ? -8.664 -0.801 18.938 1 96.75 248 GLU B N 1
ATOM 4369 C CA . GLU B 1 248 ? -8.672 -1.757 20.031 1 96.75 248 GLU B CA 1
ATOM 4370 C C . GLU B 1 248 ? -7.508 -1.499 20.984 1 96.75 248 GLU B C 1
ATOM 4372 O O . GLU B 1 248 ? -7.652 -1.646 22.203 1 96.75 248 GLU B O 1
ATOM 4377 N N . ARG B 1 249 ? -6.418 -1.038 20.406 1 97.06 249 ARG B N 1
ATOM 4378 C CA . ARG B 1 249 ? -5.223 -0.786 21.203 1 97.06 249 ARG B CA 1
ATOM 4379 C C . ARG B 1 249 ? -5.254 0.612 21.812 1 97.06 249 ARG B C 1
ATOM 4381 O O . ARG B 1 249 ? -4.348 0.992 22.562 1 97.06 249 ARG B O 1
ATOM 4388 N N . GLY B 1 250 ? -6.195 1.378 21.422 1 97.25 250 GLY B N 1
ATOM 4389 C CA . GLY B 1 250 ? -6.371 2.701 22 1 97.25 250 GLY B CA 1
ATOM 4390 C C . GLY B 1 250 ? -5.453 3.744 21.406 1 97.25 250 GLY B C 1
ATOM 4391 O O . GLY B 1 250 ? -5.242 4.809 21.984 1 97.25 250 GLY B O 1
ATOM 4392 N N . GLU B 1 251 ? -4.879 3.48 20.281 1 97.75 251 GLU B N 1
ATOM 4393 C CA . GLU B 1 251 ? -3.961 4.406 19.625 1 97.75 251 GLU B CA 1
ATOM 4394 C C . GLU B 1 251 ? -4.719 5.441 18.797 1 97.75 251 GLU B C 1
ATOM 4396 O O . GLU B 1 251 ? -4.297 6.594 18.703 1 97.75 251 GLU B O 1
ATOM 4401 N N . ILE B 1 252 ? -5.793 4.992 18.203 1 98.31 252 ILE B N 1
ATOM 4402 C CA . ILE B 1 252 ? -6.656 5.793 17.344 1 98.31 252 ILE B CA 1
ATOM 4403 C C . ILE B 1 252 ? -8.086 5.746 17.859 1 98.31 252 ILE B C 1
ATOM 4405 O O . ILE B 1 252 ? -8.516 4.746 18.438 1 98.31 252 ILE B O 1
ATOM 4409 N N . VAL B 1 253 ? -8.812 6.836 17.719 1 98 253 VAL B N 1
ATOM 4410 C CA . VAL B 1 253 ? -10.219 6.871 18.078 1 98 253 VAL B CA 1
ATOM 4411 C C . VAL B 1 253 ? -11.062 7.25 16.859 1 98 253 VAL B C 1
ATOM 4413 O O . VAL B 1 253 ? -10.641 8.07 16.031 1 98 253 VAL B O 1
ATOM 4416 N N . ALA B 1 254 ? -12.195 6.586 16.75 1 97.69 254 ALA B N 1
ATOM 4417 C CA . ALA B 1 254 ? -13.234 7.074 15.844 1 97.69 254 ALA B CA 1
ATOM 4418 C C . ALA B 1 254 ? -13.945 8.289 16.438 1 97.69 254 ALA B C 1
ATOM 4420 O O . ALA B 1 254 ? -14.57 8.195 17.5 1 97.69 254 ALA B O 1
ATOM 4421 N N . LEU B 1 255 ? -13.883 9.406 15.766 1 97.44 255 LEU B N 1
ATOM 4422 C CA . LEU B 1 255 ? -14.453 10.641 16.297 1 97.44 255 LEU B CA 1
ATOM 4423 C C . LEU B 1 255 ? -15.977 10.625 16.188 1 97.44 255 LEU B C 1
ATOM 4425 O O . LEU B 1 255 ? -16.531 10.172 15.188 1 97.44 255 LEU B O 1
ATOM 4429 N N . PRO B 1 256 ? -16.641 11.023 17.203 1 95.75 256 PRO B N 1
ATOM 4430 C CA . PRO B 1 256 ? -18.094 11.141 17.141 1 95.75 256 PRO B CA 1
ATOM 4431 C C . PRO B 1 256 ? -18.547 12.359 16.344 1 95.75 256 PRO B C 1
ATOM 4433 O O . PRO B 1 256 ? -19.031 13.336 16.938 1 95.75 256 PRO B O 1
ATOM 4436 N N . VAL B 1 257 ? -18.547 12.242 15.156 1 95.38 257 VAL B N 1
ATOM 4437 C CA . VAL B 1 257 ? -18.891 13.359 14.289 1 95.38 257 VAL B CA 1
ATOM 4438 C C . VAL B 1 257 ? -20.406 13.523 14.234 1 95.38 257 VAL B C 1
ATOM 4440 O O . VAL B 1 257 ? -21.141 12.562 13.992 1 95.38 257 VAL B O 1
ATOM 4443 N N . ALA B 1 258 ? -21.031 14.656 14.602 1 90.12 258 ALA B N 1
ATOM 4444 C CA . ALA B 1 258 ? -22.438 14.961 14.805 1 90.12 258 ALA B CA 1
ATOM 4445 C C . ALA B 1 258 ? -23.281 14.445 13.641 1 90.12 258 ALA B C 1
ATOM 4447 O O . ALA B 1 258 ? -24.344 13.844 13.852 1 90.12 258 ALA B O 1
ATOM 4448 N N . HIS B 1 259 ? -23.047 14.492 12.336 1 83.75 259 HIS B N 1
ATOM 4449 C CA . HIS B 1 259 ? -23.875 14.094 11.203 1 83.75 259 HIS B CA 1
ATOM 4450 C C . HIS B 1 259 ? -23.344 12.828 10.539 1 83.75 259 HIS B C 1
ATOM 4452 O O . HIS B 1 259 ? -23.828 12.43 9.477 1 83.75 259 HIS B O 1
ATOM 4458 N N . GLU B 1 260 ? -22.562 12.219 11.188 1 84.88 260 GLU B N 1
ATOM 4459 C CA . GLU B 1 260 ? -21.984 10.977 10.68 1 84.88 260 GLU B CA 1
ATOM 4460 C C . GLU B 1 260 ? -21.562 10.055 11.82 1 84.88 260 GLU B C 1
ATOM 4462 O O . GLU B 1 260 ? -20.453 9.508 11.812 1 84.88 260 GLU B O 1
ATOM 4467 N N . TYR B 1 261 ? -22.453 9.852 12.711 1 79.31 261 TYR B N 1
ATOM 4468 C CA . TYR B 1 261 ? -22.141 9.18 13.961 1 79.31 261 TYR B CA 1
ATOM 4469 C C . TYR B 1 261 ? -21.656 7.75 13.711 1 79.31 261 TYR B C 1
ATOM 4471 O O . TYR B 1 261 ? -20.781 7.25 14.406 1 79.31 261 TYR B O 1
ATOM 4479 N N . ASN B 1 262 ? -22.156 7.188 12.711 1 85.75 262 ASN B N 1
ATOM 4480 C CA . ASN B 1 262 ? -21.797 5.797 12.453 1 85.75 262 ASN B CA 1
ATOM 4481 C C . ASN B 1 262 ? -20.812 5.672 11.297 1 85.75 262 ASN B C 1
ATOM 4483 O O . ASN B 1 262 ? -20.594 4.578 10.766 1 85.75 262 ASN B O 1
ATOM 4487 N N . GLY B 1 263 ? -20.266 6.746 10.984 1 92.19 263 GLY B N 1
ATOM 4488 C CA . GLY B 1 263 ? -19.359 6.73 9.852 1 92.19 263 GLY B CA 1
ATOM 4489 C C . GLY B 1 263 ? -20.062 6.863 8.516 1 92.19 263 GLY B C 1
ATOM 4490 O O . GLY B 1 263 ? -21.266 7.125 8.469 1 92.19 263 GLY B O 1
ATOM 4491 N N . TRP B 1 264 ? -19.297 6.844 7.516 1 92.94 264 TRP B N 1
ATOM 4492 C CA . TRP B 1 264 ? -19.812 6.957 6.152 1 92.94 264 TRP B CA 1
ATOM 4493 C C . TRP B 1 264 ? -19.844 5.594 5.473 1 92.94 264 TRP B C 1
ATOM 4495 O O . TRP B 1 264 ? -18.859 4.863 5.465 1 92.94 264 TRP B O 1
ATOM 4505 N N . LEU B 1 265 ? -21.031 5.27 4.953 1 93.38 265 LEU B N 1
ATOM 4506 C CA . LEU B 1 265 ? -21.172 4.039 4.18 1 93.38 265 LEU B CA 1
ATOM 4507 C C . LEU B 1 265 ? -21.109 4.332 2.684 1 93.38 265 LEU B C 1
ATOM 4509 O O . LEU B 1 265 ? -21.781 5.238 2.195 1 93.38 265 LEU B O 1
ATOM 4513 N N . THR B 1 266 ? -20.281 3.615 2.029 1 93.62 266 THR B N 1
ATOM 4514 C CA . THR B 1 266 ? -20.188 3.777 0.583 1 93.62 266 THR B CA 1
ATOM 4515 C C . THR B 1 266 ? -20.297 2.428 -0.12 1 93.62 266 THR B C 1
ATOM 4517 O O . THR B 1 266 ? -19.953 1.393 0.454 1 93.62 266 THR B O 1
ATOM 4520 N N . THR B 1 267 ? -20.797 2.482 -1.326 1 94 267 THR B N 1
ATOM 4521 C CA . THR B 1 267 ? -20.984 1.275 -2.121 1 94 267 THR B CA 1
ATOM 4522 C C . THR B 1 267 ? -19.672 0.806 -2.725 1 94 267 THR B C 1
ATOM 4524 O O . THR B 1 267 ? -18.875 1.618 -3.205 1 94 267 THR B O 1
ATOM 4527 N N . VAL B 1 268 ? -19.453 -0.49 -2.609 1 95.06 268 VAL B N 1
ATOM 4528 C CA . VAL B 1 268 ? -18.359 -1.139 -3.324 1 95.06 268 VAL B CA 1
ATOM 4529 C C . VAL B 1 268 ? -18.891 -1.844 -4.566 1 95.06 268 VAL B C 1
ATOM 4531 O O . VAL B 1 268 ? -19.844 -2.619 -4.48 1 95.06 268 VAL B O 1
ATOM 4534 N N . GLY B 1 269 ? -18.297 -1.483 -5.691 1 94.88 269 GLY B N 1
ATOM 4535 C CA . GLY B 1 269 ? -18.75 -2.059 -6.945 1 94.88 269 GLY B CA 1
ATOM 4536 C C . GLY B 1 269 ? -17.641 -2.701 -7.75 1 94.88 269 GLY B C 1
ATOM 4537 O O . GLY B 1 269 ? -16.453 -2.455 -7.492 1 94.88 269 GLY B O 1
ATOM 4538 N N . CYS B 1 270 ? -18.078 -3.506 -8.656 1 96.06 270 CYS B N 1
ATOM 4539 C CA . CYS B 1 270 ? -17.188 -4.168 -9.609 1 96.06 270 CYS B CA 1
ATOM 4540 C C . CYS B 1 270 ? -17.453 -3.684 -11.023 1 96.06 270 CYS B C 1
ATOM 4542 O O . CYS B 1 270 ? -18.609 -3.641 -11.469 1 96.06 270 CYS B O 1
ATOM 4544 N N . LEU B 1 271 ? -16.438 -3.275 -11.656 1 96.56 271 LEU B N 1
ATOM 4545 C CA . LEU B 1 271 ? -16.469 -2.898 -13.062 1 96.56 271 LEU B CA 1
ATOM 4546 C C . LEU B 1 271 ? -15.93 -4.027 -13.945 1 96.56 271 LEU B C 1
ATOM 4548 O O . LEU B 1 271 ? -14.953 -4.688 -13.586 1 96.56 271 LEU B O 1
ATOM 4552 N N . VAL B 1 272 ? -16.516 -4.242 -15.062 1 96.06 272 VAL B N 1
ATOM 4553 C CA . VAL B 1 272 ? -16.031 -5.203 -16.047 1 96.06 272 VAL B CA 1
ATOM 4554 C C . VAL B 1 272 ? -15.891 -4.523 -17.406 1 96.06 272 VAL B C 1
ATOM 4556 O O . VAL B 1 272 ? -16.844 -3.924 -17.906 1 96.06 272 VAL B O 1
ATOM 4559 N N . SER B 1 273 ? -14.719 -4.629 -17.938 1 94.75 273 SER B N 1
ATOM 4560 C CA . SER B 1 273 ? -14.453 -3.996 -19.219 1 94.75 273 SER B CA 1
ATOM 4561 C C . SER B 1 273 ? -15.25 -4.652 -20.344 1 94.75 273 SER B C 1
ATOM 4563 O O . SER B 1 273 ? -15.406 -5.875 -20.375 1 94.75 273 SER B O 1
ATOM 4565 N N . ARG B 1 274 ? -15.672 -3.887 -21.281 1 88.25 274 ARG B N 1
ATOM 4566 C CA . ARG B 1 274 ? -16.344 -4.395 -22.469 1 88.25 274 ARG B CA 1
ATOM 4567 C C . ARG B 1 274 ? -15.391 -4.504 -23.656 1 88.25 274 ARG B C 1
ATOM 4569 O O . ARG B 1 274 ? -15.781 -4.941 -24.734 1 88.25 274 ARG B O 1
ATOM 4576 N N . SER B 1 275 ? -14.242 -4.105 -23.406 1 84.88 275 SER B N 1
ATOM 4577 C CA . SER B 1 275 ? -13.25 -4.078 -24.469 1 84.88 275 SER B CA 1
ATOM 4578 C C . SER B 1 275 ? -12.641 -5.461 -24.688 1 84.88 275 SER B C 1
ATOM 4580 O O . SER B 1 275 ? -11.969 -5.695 -25.703 1 84.88 275 SER B O 1
ATOM 4582 N N . HIS B 1 276 ? -12.875 -6.324 -23.766 1 80.94 276 HIS B N 1
ATOM 4583 C CA . HIS B 1 276 ? -12.305 -7.664 -23.828 1 80.94 276 HIS B CA 1
ATOM 4584 C C . HIS B 1 276 ? -13.398 -8.727 -23.938 1 80.94 276 HIS B C 1
ATOM 4586 O O . HIS B 1 276 ? -14.508 -8.531 -23.438 1 80.94 276 HIS B O 1
ATOM 4592 N N . GLY B 1 277 ? -13.055 -9.734 -24.656 1 78.31 277 GLY B N 1
ATOM 4593 C CA . GLY B 1 277 ? -13.961 -10.867 -24.625 1 78.31 277 GLY B CA 1
ATOM 4594 C C . GLY B 1 277 ? -14.008 -11.562 -23.281 1 78.31 277 GLY B C 1
ATOM 4595 O O . GLY B 1 277 ? -13.109 -11.398 -22.453 1 78.31 277 GLY B O 1
ATOM 4596 N N . SER B 1 278 ? -15.133 -12.234 -23.062 1 83.25 278 SER B N 1
ATOM 4597 C CA . SER B 1 278 ? -15.281 -13.008 -21.828 1 83.25 278 SER B CA 1
ATOM 4598 C C . SER B 1 278 ? -14.82 -14.453 -22.031 1 83.25 278 SER B C 1
ATOM 4600 O O . SER B 1 278 ? -15.258 -15.125 -22.953 1 83.25 278 SER B O 1
ATOM 4602 N N . GLY B 1 279 ? -13.805 -14.836 -21.281 1 88.94 279 GLY B N 1
ATOM 4603 C CA . GLY B 1 279 ? -13.352 -16.219 -21.25 1 88.94 279 GLY B CA 1
ATOM 4604 C C . GLY B 1 279 ? -13.57 -16.891 -19.906 1 88.94 279 GLY B C 1
ATOM 4605 O O . GLY B 1 279 ? -14.141 -16.281 -18.984 1 88.94 279 GLY B O 1
ATOM 4606 N N . PRO B 1 280 ? -13.25 -18.141 -19.859 1 91.44 280 PRO B N 1
ATOM 4607 C CA . PRO B 1 280 ? -13.516 -18.906 -18.641 1 91.44 280 PRO B CA 1
ATOM 4608 C C . PRO B 1 280 ? -12.836 -18.312 -17.406 1 91.44 280 PRO B C 1
ATOM 4610 O O . PRO B 1 280 ? -13.375 -18.406 -16.297 1 91.44 280 PRO B O 1
ATOM 4613 N N . VAL B 1 281 ? -11.695 -17.75 -17.531 1 93.88 281 VAL B N 1
ATOM 4614 C CA . VAL B 1 281 ? -10.969 -17.203 -16.391 1 93.88 281 VAL B CA 1
ATOM 4615 C C . VAL B 1 281 ? -11.742 -16 -15.828 1 93.88 281 VAL B C 1
ATOM 4617 O O . VAL B 1 281 ? -12.031 -15.961 -14.633 1 93.88 281 VAL B O 1
ATOM 4620 N N . LEU B 1 282 ? -12.086 -15.094 -16.703 1 94.44 282 LEU B N 1
ATOM 4621 C CA . LEU B 1 282 ? -12.844 -13.914 -16.297 1 94.44 282 LEU B CA 1
ATOM 4622 C C . LEU B 1 282 ? -14.172 -14.312 -15.656 1 94.44 282 LEU B C 1
ATOM 4624 O O . LEU B 1 282 ? -14.523 -13.797 -14.594 1 94.44 282 LEU B O 1
ATOM 4628 N N . GLU B 1 283 ? -14.867 -15.18 -16.266 1 93.75 283 GLU B N 1
ATOM 4629 C CA . GLU B 1 283 ? -16.156 -15.617 -15.758 1 93.75 283 GLU B CA 1
ATOM 4630 C C . GLU B 1 283 ? -16.031 -16.219 -14.367 1 93.75 283 GLU B C 1
ATOM 4632 O O . GLU B 1 283 ? -16.859 -15.977 -13.492 1 93.75 283 GLU B O 1
ATOM 4637 N N . ASN B 1 284 ? -15.039 -16.984 -14.195 1 94.31 284 ASN B N 1
ATOM 4638 C CA . ASN B 1 284 ? -14.828 -17.609 -12.891 1 94.31 284 ASN B CA 1
ATOM 4639 C C . ASN B 1 284 ? -14.523 -16.562 -11.82 1 94.31 284 ASN B C 1
ATOM 4641 O O . ASN B 1 284 ? -14.992 -16.672 -10.688 1 94.31 284 ASN B O 1
ATOM 4645 N N . VAL B 1 285 ? -13.672 -15.57 -12.141 1 95.38 285 VAL B N 1
ATOM 4646 C CA . VAL B 1 285 ? -13.352 -14.508 -11.188 1 95.38 285 VAL B CA 1
ATOM 4647 C C . VAL B 1 285 ? -14.633 -13.758 -10.812 1 95.38 285 VAL B C 1
ATOM 4649 O O . VAL B 1 285 ? -14.883 -13.5 -9.633 1 95.38 285 VAL B O 1
ATOM 4652 N N . ILE B 1 286 ? -15.438 -13.438 -11.789 1 94.31 286 ILE B N 1
ATOM 4653 C CA . ILE B 1 286 ? -16.688 -12.719 -11.562 1 94.31 286 ILE B CA 1
ATOM 4654 C C . ILE B 1 286 ? -17.594 -13.531 -10.641 1 94.31 286 ILE B C 1
ATOM 4656 O O . ILE B 1 286 ? -18.156 -13 -9.688 1 94.31 286 ILE B O 1
ATOM 4660 N N . ASP B 1 287 ? -17.688 -14.789 -10.914 1 93.44 287 ASP B N 1
ATOM 4661 C CA . ASP B 1 287 ? -18.516 -15.672 -10.094 1 93.44 287 ASP B CA 1
ATOM 4662 C C . ASP B 1 287 ? -18 -15.719 -8.656 1 93.44 287 ASP B C 1
ATOM 4664 O O . ASP B 1 287 ? -18.781 -15.703 -7.711 1 93.44 287 ASP B O 1
ATOM 4668 N N . SER B 1 288 ? -16.703 -15.828 -8.531 1 93.31 288 SER B N 1
ATOM 4669 C CA . SER B 1 288 ? -16.109 -15.859 -7.199 1 93.31 288 SER B CA 1
ATOM 4670 C C . SER B 1 288 ? -16.391 -14.578 -6.43 1 93.31 288 SER B C 1
ATOM 4672 O O . SER B 1 288 ? -16.672 -14.617 -5.23 1 93.31 288 SER B O 1
ATOM 4674 N N . LEU B 1 289 ? -16.312 -13.461 -7.086 1 93.06 289 LEU B N 1
ATOM 4675 C CA . LEU B 1 289 ? -16.562 -12.164 -6.461 1 93.06 289 LEU B CA 1
ATOM 4676 C C . LEU B 1 289 ? -18.031 -12.039 -6.055 1 93.06 289 LEU B C 1
ATOM 4678 O O . LEU B 1 289 ? -18.328 -11.578 -4.953 1 93.06 289 LEU B O 1
ATOM 4682 N N . LYS B 1 290 ? -18.906 -12.469 -6.883 1 89.5 290 LYS B N 1
ATOM 4683 C CA . LYS B 1 290 ? -20.344 -12.398 -6.605 1 89.5 290 LYS B CA 1
ATOM 4684 C C . LYS B 1 290 ? -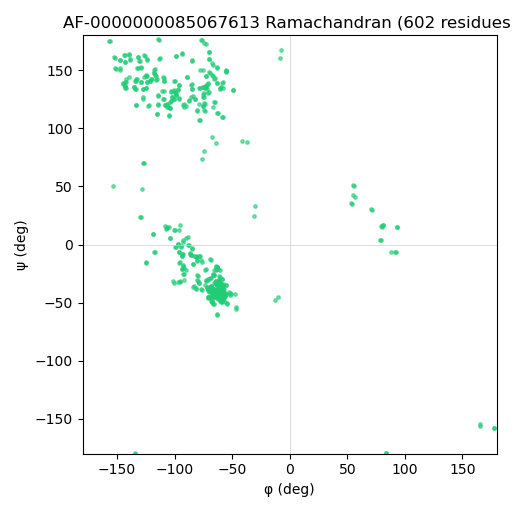20.719 -13.289 -5.43 1 89.5 290 LYS B C 1
ATOM 4686 O O . LYS B 1 290 ? -21.547 -12.906 -4.594 1 89.5 290 LYS B O 1
ATOM 4691 N N . ASN B 1 291 ? -20.156 -14.438 -5.348 1 85.31 291 ASN B N 1
ATOM 4692 C CA . ASN B 1 291 ? -20.484 -15.398 -4.297 1 85.31 291 ASN B CA 1
ATOM 4693 C C . ASN B 1 291 ? -19.984 -14.93 -2.936 1 85.31 291 ASN B C 1
ATOM 4695 O O . ASN B 1 291 ? -20.609 -15.211 -1.91 1 85.31 291 ASN B O 1
ATOM 4699 N N . HIS B 1 292 ? -18.859 -14.406 -2.893 1 76.75 292 HIS B N 1
ATOM 4700 C CA . HIS B 1 292 ? -18.266 -13.969 -1.632 1 76.75 292 HIS B CA 1
ATOM 4701 C C . HIS B 1 292 ? -19.062 -12.805 -1.038 1 76.75 292 HIS B C 1
ATOM 4703 O O . HIS B 1 292 ? -19.281 -12.75 0.173 1 76.75 292 HIS B O 1
ATOM 4709 N N . PHE B 1 293 ? -19.422 -11.922 -1.808 1 65.69 293 PHE B N 1
ATOM 4710 C CA . PHE B 1 293 ? -20.031 -10.703 -1.273 1 65.69 293 PHE B CA 1
ATOM 4711 C C . PHE B 1 293 ? -21.547 -10.844 -1.205 1 65.69 293 PHE B C 1
ATOM 4713 O O . PHE B 1 293 ? -22.203 -10.18 -0.394 1 65.69 293 PHE B O 1
ATOM 4720 N N . PHE B 1 294 ? -22.281 -11.617 -2.096 1 50.75 294 PHE B N 1
ATOM 4721 C CA . PHE B 1 294 ? -23.703 -11.844 -1.947 1 50.75 294 PHE B CA 1
ATOM 4722 C C . PHE B 1 294 ? -24.016 -12.602 -0.663 1 50.75 294 PHE B C 1
ATOM 4724 O O . PHE B 1 294 ? -25.047 -12.375 -0.026 1 50.75 294 PHE B O 1
ATOM 4731 N N . SER B 1 295 ? -23.453 -13.828 -0.592 1 45.94 295 SER B N 1
ATOM 4732 C CA . SER B 1 295 ? -23.938 -14.547 0.581 1 45.94 295 SER B CA 1
ATOM 4733 C C . SER B 1 295 ? -23.891 -13.672 1.827 1 45.94 295 SER B C 1
ATOM 4735 O O . SER B 1 295 ? -24.469 -14.023 2.861 1 45.94 295 SER B O 1
ATOM 4737 N N . HIS B 1 296 ? -22.766 -13.133 2.145 1 42.03 296 HIS B N 1
ATOM 4738 C CA . HIS B 1 296 ? -22.828 -12.312 3.352 1 42.03 296 HIS B CA 1
ATOM 4739 C C . HIS B 1 296 ? -23.734 -11.109 3.154 1 42.03 296 HIS B C 1
ATOM 4741 O O . HIS B 1 296 ? -23.578 -10.352 2.201 1 42.03 296 HIS B O 1
ATOM 4747 N N . GLU B 1 297 ? -25.125 -11.219 3.4 1 42.84 297 GLU B N 1
ATOM 4748 C CA . GLU B 1 297 ? -25.922 -10.008 3.576 1 42.84 297 GLU B CA 1
ATOM 4749 C C . GLU B 1 297 ? -25.031 -8.773 3.65 1 42.84 297 GLU B C 1
ATOM 4751 O O . GLU B 1 297 ? -23.844 -8.875 3.984 1 42.84 297 GLU B O 1
ATOM 4756 N N . TYR B 1 298 ? -25.672 -7.441 3.545 1 40.94 298 TYR B N 1
ATOM 4757 C CA . TYR B 1 298 ? -25.062 -6.117 3.652 1 40.94 298 TYR B CA 1
ATOM 4758 C C . TYR B 1 298 ? -23.875 -6.133 4.605 1 40.94 298 TYR B C 1
ATOM 4760 O O . TYR B 1 298 ? -23.922 -5.504 5.664 1 40.94 298 TYR B O 1
ATOM 4768 N N . LYS B 1 299 ? -23.344 -7.227 4.727 1 41.62 299 LYS B N 1
ATOM 4769 C CA . LYS B 1 299 ? -22.344 -7.203 5.785 1 41.62 299 LYS B CA 1
ATOM 4770 C C . LYS B 1 299 ? -21.172 -6.293 5.41 1 41.62 299 LYS B C 1
ATOM 4772 O O . LYS B 1 299 ? -20.797 -6.203 4.238 1 41.62 299 LYS B O 1
ATOM 4777 N N . THR B 1 300 ? -20.969 -5.395 6.062 1 46.56 300 THR B N 1
ATOM 4778 C CA . THR B 1 300 ? -19.797 -4.52 6.008 1 46.56 300 THR B CA 1
ATOM 4779 C C . THR B 1 300 ? -18.531 -5.316 5.711 1 46.56 300 THR B C 1
ATOM 4781 O O . THR B 1 300 ? -18.297 -6.371 6.309 1 46.56 300 THR B O 1
ATOM 4784 N N . MET B 1 301 ? -18.297 -5.457 4.426 1 45.03 301 MET B N 1
ATOM 4785 C CA . MET B 1 301 ? -17.094 -6.148 3.969 1 45.03 301 MET B CA 1
ATOM 4786 C C . MET B 1 301 ? -16.141 -6.398 5.129 1 45.03 301 MET B C 1
ATOM 4788 O O . MET B 1 301 ? -15.312 -7.316 5.07 1 45.03 301 MET B O 1
ATOM 4792 N N . TRP B 1 302 ? -15.844 -5.434 6.059 1 44.94 302 TRP B N 1
ATOM 4793 C CA . TRP B 1 302 ? -14.789 -5.441 7.07 1 44.94 302 TRP B CA 1
ATOM 4794 C C . TRP B 1 302 ? -15.336 -5.918 8.414 1 44.94 302 TRP B C 1
ATOM 4796 O O . TRP B 1 302 ? -14.719 -5.688 9.461 1 44.94 302 TRP B O 1
ATOM 4806 N N . GLU B 1 303 ? -16.469 -6.492 8.656 1 39.66 303 GLU B N 1
ATOM 4807 C CA . GLU B 1 303 ? -16.734 -7.059 9.977 1 39.66 303 GLU B CA 1
ATOM 4808 C C . GLU B 1 303 ? -15.93 -8.336 10.203 1 39.66 303 GLU B C 1
ATOM 4810 O O . GLU B 1 303 ? -15.773 -9.141 9.289 1 39.66 303 GLU B O 1
#

InterPro domains:
  IPR000847 LysR, HTH, N-terminal domain [PF00126] (6-64)
  IPR000847 LysR, HTH, N-terminal domain [PR00039] (21-32)
  IPR000847 LysR, HTH, N-terminal domain [PR00039] (32-42)
  IPR000847 LysR, HTH, N-terminal domain [PR00039] (42-53)
  IPR000847 LysR, HTH, N-terminal domain [PS50931] (4-61)
  IPR005119 LysR, substrate-binding [PF03466] (93-293)
  IPR036388 Winged helix-like DNA-binding domain superfamily [G3DSA:1.10.10.10] (1-84)
  IPR036390 Winged helix DNA-binding domain superfamily [SSF46785] (5-87)

Secondary structure (DSSP, 8-state):
-----HHHHHHHHHHHHHSSHHHHHHHHT--HHHHHHHHHHHHHHHT---EETTSSS-EE-HHHHHHHHHHHHHHHHHHHHHHHHHHHHHT--SEEEEEEEGGG--HHHHHHHTHHHHHSTT-EEEEEEE-HHHHHHHHHTTS-SEEEEEE-S---SSEEEEEEEEEEEEEEEETTSGGGG-SSB-HHHHHTSPEEEE--TT----TTS---SSSEEEES-HHHHHHHHHTTS-EEEEEHHHHHHHHHTTSEEE--BTT-TT-EEEEEEEEEESSS---HHHHHHHHHHHHHHHSSTT-BTT-/-----HHHHHHHHHHHHHTSHHHHHHHHT--HHHHHHHHHHHHHHHT---EETTSSS-EE-HHHHHHHHHHHHHHHHHHHHHHHHHHHHHT--SEEEEEEEGGG--HHHHHHHTHHHHHSTTSEEEEEEE-HHHHHHHHHTTS-SEEEEEE-S---SSEEEEEEEEEEEEEEEETTSGGGG-SSB-HHHHHTSPEEEE--TT----TTS---SSSEEEES-HHHHHHHHHTTS-EEEEEHHHHHHHHHTTSEEE--BTT-TT-EEEEEEEEEESSS---HHHHHHHHHHHHHHHSSTT-BTT-

Organism: Shewanella halifaxensis (strain HAW-EB4) (NCBI:txid458817)

Solvent-accessible surface area (backbone atoms only — not comparable to full-atom values): 32030 Å² total; per-residue (Å²): 128,73,75,78,52,72,64,42,45,50,49,53,53,39,25,64,74,59,49,22,57,59,52,26,10,60,74,68,72,47,55,43,67,57,48,53,48,40,49,50,50,44,24,58,58,69,70,44,62,41,53,44,77,89,46,97,49,63,37,69,30,75,61,24,60,64,43,46,53,53,46,50,36,52,50,47,43,48,52,48,53,54,48,42,56,50,35,67,71,65,63,44,52,59,59,47,33,38,24,28,18,51,80,68,66,42,72,67,56,50,56,64,50,50,61,45,50,74,77,39,52,70,34,29,40,32,44,38,66,34,36,43,67,55,19,51,48,34,18,70,73,52,71,14,52,30,19,38,29,71,48,86,78,71,86,61,87,74,36,47,75,48,80,44,41,31,43,46,27,30,43,33,28,11,52,82,37,66,71,58,72,45,87,62,34,45,72,70,61,52,37,48,37,36,30,37,28,53,30,37,98,84,68,47,51,54,94,87,49,50,85,77,33,84,29,42,35,34,27,56,42,58,67,59,41,52,52,41,14,56,72,57,63,26,30,35,64,36,56,44,63,80,42,49,68,42,40,76,70,54,46,28,37,75,49,45,30,68,96,35,68,85,34,48,77,42,41,28,27,36,36,33,30,65,77,52,85,87,34,66,58,57,52,49,53,52,50,48,51,50,55,63,33,57,72,50,56,89,42,49,72,66,113,130,74,76,79,50,71,66,42,45,50,50,52,53,38,23,64,75,59,51,23,59,60,53,24,10,58,74,67,72,48,55,44,70,56,46,53,46,40,49,52,50,44,25,58,58,70,69,45,65,42,52,44,77,90,46,97,48,64,38,69,29,75,60,25,60,64,42,45,54,52,46,49,37,53,51,47,44,49,52,49,51,53,48,43,55,49,34,67,70,65,61,44,53,58,59,47,35,38,24,26,16,51,81,67,68,44,71,66,56,51,56,64,51,49,61,45,51,74,76,39,54,72,35,30,39,31,42,39,67,32,36,42,67,57,20,51,49,34,18,68,73,51,72,13,51,30,20,38,28,70,48,87,78,72,85,61,86,76,36,49,75,50,79,45,44,34,43,46,27,31,43,34,29,11,52,82,38,66,70,59,73,44,86,59,38,48,70,71,62,53,37,48,38,34,30,38,27,56,31,37,98,86,67,49,52,54,93,88,47,50,84,77,32,84,29,42,35,37,26,55,43,58,68,58,41,51,54,42,15,54,72,57,64,27,30,34,65,36,56,44,60,82,42,48,67,42,39,75,71,54,48,30,37,76,50,45,28,75,94,36,65,85,34,47,77,41,40,28,26,36,37,34,28,66,77,51,84,85,32,66,57,57,51,48,52,52,49,49,51,48,53,61,33,56,70,48,56,92,47,46,75,63,115

Radius of gyration: 30.11 Å; Cα contacts (8 Å, |Δi|>4): 1131; chains: 2; bounding box: 52×98×73 Å

Sequence (606 aa):
MSMYSFEQLKIFVTVCETGSFSAAARKLKRAQSGVSQAIANLEITINQELFNRDKNTPILTDNGKALLPIAQSILHQQQYFEQKIESLAKASEHELIIAVDESLINDDLLGILVPLAEKFPITHFEIIAASTFDVEELVRKGKAQIGIIYADGELKVDMDFFILGQARFLTIASSKHELAQLPVVQDSDLKSYRQCVHRSAKQKELWFSYAISTMVWYTNTHQNLVTLVEKGVGWAVVPEWLVKSNIERGEIVALPVAHEYNGWLTTVGCLVSRSHGSGPVLENVIDSLKNHFFSHEYKTMWEMSMYSFEQLKIFVTVCETGSFSAAARKLKRAQSGVSQAIANLEITINQELFNRDKNTPILTDNGKALLPIAQSILHQQQYFEQKIESLAKASEHELIIAVDESLINDDLLGILVPLAEKFPITHFEIIAASTFDVEELVRKGKAQIGIIYADGELKVDMDFFILGQARFLTIASSKHELAQLPVVQDSDLKSYRQCVHRSAKQKELWFSYAISTMVWYTNTHQNLVTLVEKGVGWAVVPEWLVKSNIERGEIVALPVAHEYNGWLTTVGCLVSRSHGSGPVLENVIDSLKNHFFSHEYKTMWE

Nearest PDB structures (foldseek):
  7qav-assembly2_B  TM=8.182E-01  e=6.386E-17  Pseudomonas aeruginosa PAO1
  6z17-assembly1_AAA  TM=8.069E-01  e=1.060E-16  Pseudomonas aeruginosa UCBPP-PA14
  7fib-assembly1_B  TM=8.198E-01  e=1.203E-16  Acinetobacter baumannii
  9f14-assembly1_A  TM=5.670E-01  e=2.584E-19  Klebsiella aerogenes
  6g1d-assembly1_C  TM=4.970E-01  e=1.208E-19  Corynebacterium glutamicum

Foldseek 3Di:
DDDQDLVLLQLLLLLVVQQALCRSCVVVVHDSVVSVVSQVVVCVVVVHHQFDPPDNTTDGDPVNVVCNVVSVVVNVVVVVVVLVVVCVVQVFAQEAEEEEAQQLDDPLLVVLCVVLCVVRVRHHYHYHHFAQVVQVVCQLVPVHQKYKHFDPPDDDDQWDKDFLAKFFKFKKAFCPAPLVPDPEDEPVNQQVWEEEAAAGPVGDGDPPWDDDHPHYHYDNDLLVRVVCRLVGRGIGIHTPLSCVVVVVVRSMDGGCYPPQNPGDMTIIMMIGGPVDDDGPSNVSSVVSSNVSRVVPPSPNSRD/DDDQDLVLLQLLLLCVVQQALVRSCVVVVHDSVVSVVSPVVVCVVVVHRQFDPPDNTTDGDPVVVVCNVVSVVVNVVVVVVVLVVVCVVQVFAQEAEEEEAQQLDDPLLVVLCVVLCVVRVRHHYHYHHFAQVVQVVCQLVPVHQKYKHFDPPDDDDQWDKDFLAKFFKFKKAFCPAPLVPDPEAEPVNQQVWEEEAAAGPVGDGDPPWDDDHPHYHYDNDLLVRVVCRLVGRGIGIHTPLSCVVVVVVRSMDGGCYPVARPGDMTIIMMIGGPVDDDGPSNVSSVVSSNVSRVVPPNPNSRD